Protein AF-A0A3C1WG15-F1 (afdb_monomer)

Secondary structure (DSSP, 8-state):
--SSS---HHHHHHHHHHHHHHHHHHHHH--HHHHHHHHHHHHHHHHH-----SSTTHHHHHHHHHHHHHHHHHHHTT-TTS-HHHHHHHHHHIIIIIHHHHHHHHHHGGGS-TTTS-HHHHHHHHHHHHHHHHHTT-HHHHHHHHHHHHH-SSTTSHHHHEEEE-TTSPEEETTTTT-HHHHHHHHHHHHHHHHHHHHTT---TTHHHHHHHHHHHHHHHHHTT-----PPEE-TT--EE-S---TTTT---TTHHHHHIIIIIIT----HHHHHHHHHHPSP-BTTTT-SSGGGGSS-B-HHHHH---S----PPPP-----PPPP-------S-----EE---TT----EE--GGGTTS-PPP---

Mean predicted aligned error: 8.65 Å

Radius of gyration: 20.68 Å; Cα contacts (8 Å, |Δi|>4): 619; chains: 1; bounding box: 62×52×52 Å

Solvent-accessible surface area (backbone atoms only — not comparable to full-atom values): 20294 Å² total; per-residue (Å²): 59,62,77,95,60,95,74,63,62,67,58,54,43,53,48,29,38,49,22,32,54,25,29,52,50,15,77,74,65,74,42,60,72,33,40,54,52,18,48,50,51,55,47,53,47,40,76,64,70,82,75,83,56,61,46,78,46,25,50,48,52,37,5,39,46,37,23,40,41,28,50,25,48,51,68,43,68,78,43,86,84,58,51,67,71,56,53,51,39,35,45,48,40,44,60,70,53,30,40,57,52,31,52,45,40,74,75,40,42,84,82,46,58,44,51,64,54,57,33,55,49,42,28,23,16,36,29,14,31,36,31,42,11,61,62,59,69,32,64,66,48,28,47,51,31,55,47,31,39,73,71,36,79,32,21,34,9,49,66,44,26,32,56,42,72,43,91,90,59,43,12,42,43,64,38,34,38,73,22,28,61,58,33,52,45,36,51,44,34,48,47,58,40,31,50,56,37,28,76,71,34,37,71,56,55,58,39,83,82,28,41,59,56,21,19,42,36,39,49,33,33,39,37,72,75,41,87,72,90,71,76,68,45,68,38,84,82,65,60,70,27,74,51,68,31,72,50,58,58,55,69,72,70,47,38,29,31,42,53,27,27,48,41,35,37,29,59,68,45,92,48,70,36,29,43,52,47,24,65,68,48,57,76,29,48,42,48,47,73,58,35,93,54,70,77,12,40,66,46,74,39,34,18,48,78,75,32,69,61,74,88,66,68,70,61,75,60,56,75,76,77,70,94,67,82,83,82,81,88,86,87,86,81,92,79,79,100,66,95,61,94,48,71,55,89,54,101,79,78,60,82,51,93,49,80,65,79,87,66,78,80,72,78,80,82,86,79,79,134

Structure (mmCIF, N/CA/C/O backbone):
data_AF-A0A3C1WG15-F1
#
_entry.id   AF-A0A3C1WG15-F1
#
loop_
_atom_site.group_PDB
_atom_site.id
_atom_site.type_symbol
_atom_site.label_atom_id
_atom_site.label_alt_id
_atom_site.label_comp_id
_atom_site.label_asym_id
_atom_site.label_entity_id
_atom_site.label_seq_id
_atom_site.pdbx_PDB_ins_code
_atom_site.Cartn_x
_atom_site.Cartn_y
_atom_site.Cartn_z
_atom_site.occupancy
_atom_site.B_iso_or_equiv
_atom_site.auth_seq_id
_atom_site.auth_comp_id
_atom_site.auth_asym_id
_atom_site.auth_atom_id
_atom_site.pdbx_PDB_model_num
ATOM 1 N N . ARG A 1 1 ? 8.971 9.847 13.549 1.00 71.56 1 ARG A N 1
ATOM 2 C CA . ARG A 1 1 ? 9.739 8.907 12.705 1.00 71.56 1 ARG A CA 1
ATOM 3 C C . ARG A 1 1 ? 10.831 9.718 12.021 1.00 71.56 1 ARG A C 1
ATOM 5 O O . ARG A 1 1 ? 10.490 10.758 11.464 1.00 71.56 1 ARG A O 1
ATOM 12 N N . GLY A 1 2 ? 12.092 9.319 12.133 1.00 74.62 2 GLY A N 1
ATOM 13 C CA . GLY A 1 2 ? 13.256 10.061 11.663 1.00 74.62 2 GLY A CA 1
ATOM 14 C C . GLY A 1 2 ? 14.214 10.493 12.778 1.00 74.62 2 GLY A C 1
ATOM 15 O O . GLY A 1 2 ? 14.045 10.191 13.955 1.00 74.62 2 GLY A O 1
ATOM 16 N N . THR A 1 3 ? 15.249 11.236 12.406 1.00 67.88 3 THR A N 1
ATOM 17 C CA . THR A 1 3 ? 16.308 11.671 13.325 1.00 67.88 3 THR A CA 1
ATOM 18 C C . THR A 1 3 ? 15.918 12.921 14.131 1.00 67.88 3 THR A C 1
ATOM 20 O O . THR A 1 3 ? 15.061 13.706 13.730 1.00 67.88 3 THR A O 1
ATOM 23 N N . GLY A 1 4 ? 16.563 13.127 15.288 1.00 65.25 4 GLY A N 1
ATOM 24 C CA . GLY A 1 4 ? 16.542 14.410 16.010 1.00 65.25 4 GLY A CA 1
ATOM 25 C C . GLY A 1 4 ? 15.482 14.591 17.107 1.00 65.25 4 GLY A C 1
ATOM 26 O O . GLY A 1 4 ? 15.472 15.639 17.746 1.00 65.25 4 GLY A O 1
ATOM 27 N N . THR A 1 5 ? 14.626 13.599 17.382 1.00 66.56 5 THR A N 1
ATOM 28 C CA . THR A 1 5 ? 13.684 13.611 18.525 1.00 66.56 5 THR A CA 1
ATOM 29 C C . THR A 1 5 ? 13.484 12.199 19.092 1.00 66.56 5 THR A C 1
ATOM 31 O O . THR A 1 5 ? 13.719 11.233 18.367 1.00 66.56 5 THR A O 1
ATOM 34 N N . PRO A 1 6 ? 13.061 12.035 20.364 1.00 80.00 6 PRO A N 1
ATOM 35 C CA . PRO A 1 6 ? 12.653 10.732 20.879 1.00 80.00 6 PRO A CA 1
ATOM 36 C C . PRO A 1 6 ? 11.527 10.137 20.034 1.00 80.00 6 PRO A C 1
ATOM 38 O O . PRO A 1 6 ? 10.513 10.787 19.776 1.00 80.00 6 PRO A O 1
ATOM 41 N N . GLU A 1 7 ? 11.697 8.886 19.627 1.00 85.56 7 GLU A N 1
ATOM 42 C CA . GLU A 1 7 ? 10.769 8.212 18.731 1.00 85.56 7 GLU A CA 1
ATOM 43 C C . GLU A 1 7 ? 9.922 7.172 19.465 1.00 85.56 7 GLU A C 1
ATOM 45 O O . GLU A 1 7 ? 10.418 6.415 20.296 1.00 85.56 7 GLU A O 1
ATOM 50 N N . ASN A 1 8 ? 8.633 7.100 19.133 1.00 90.44 8 ASN A N 1
ATOM 51 C CA . ASN A 1 8 ? 7.700 6.122 19.701 1.00 90.44 8 ASN A CA 1
ATOM 52 C C . ASN A 1 8 ? 6.798 5.460 18.644 1.00 90.44 8 ASN A C 1
ATOM 54 O O . ASN A 1 8 ? 5.806 4.824 19.002 1.00 90.44 8 ASN A O 1
ATOM 58 N N . TYR A 1 9 ? 7.133 5.589 17.354 1.00 92.25 9 TYR A N 1
ATOM 59 C CA . TYR A 1 9 ? 6.321 5.059 16.248 1.00 92.25 9 TYR A CA 1
ATOM 60 C C . TYR A 1 9 ? 6.181 3.531 16.283 1.00 92.25 9 TYR A C 1
ATOM 62 O O . TYR A 1 9 ? 5.232 3.003 15.713 1.00 92.25 9 TYR A O 1
ATOM 70 N N . SER A 1 10 ? 7.072 2.829 16.993 1.00 94.06 10 SER A N 1
ATOM 71 C CA . SER A 1 10 ? 6.954 1.388 17.220 1.00 94.06 10 SER A CA 1
ATOM 72 C C . SER A 1 10 ? 5.723 0.972 17.992 1.00 94.06 10 SER A C 1
ATOM 74 O O . SER A 1 10 ? 5.175 -0.095 17.745 1.00 94.06 10 SER A O 1
ATOM 76 N N . ARG A 1 11 ? 5.226 1.836 18.877 1.00 95.75 11 ARG A N 1
ATOM 77 C CA . ARG A 1 11 ? 3.956 1.588 19.560 1.00 95.75 11 ARG A CA 1
ATOM 78 C C . ARG A 1 11 ? 2.812 1.529 18.555 1.00 95.75 11 ARG A C 1
ATOM 80 O O . ARG A 1 11 ? 1.989 0.633 18.633 1.00 95.75 11 ARG A O 1
ATOM 87 N N . LEU A 1 12 ? 2.806 2.445 17.585 1.00 95.62 12 LEU A N 1
ATOM 88 C CA . LEU A 1 12 ? 1.731 2.544 16.606 1.00 95.62 12 LEU A CA 1
ATOM 89 C C . LEU A 1 12 ? 1.705 1.350 15.647 1.00 95.62 12 LEU A C 1
ATOM 91 O O . LEU A 1 12 ? 0.635 0.788 15.448 1.00 95.62 12 LEU A O 1
ATOM 95 N N . TYR A 1 13 ? 2.846 0.926 15.088 1.00 94.75 13 TYR A N 1
ATOM 96 C CA . TYR A 1 13 ? 2.831 -0.222 14.169 1.00 94.75 13 TYR A CA 1
ATOM 97 C C . TYR A 1 13 ? 2.508 -1.544 14.876 1.00 94.75 13 TYR A C 1
ATOM 99 O O . TYR A 1 13 ? 1.787 -2.369 14.321 1.00 94.75 13 TYR A O 1
ATOM 107 N N . ASN A 1 14 ? 2.967 -1.725 16.121 1.00 97.19 14 ASN A N 1
ATOM 108 C CA . ASN A 1 14 ? 2.648 -2.919 16.906 1.00 97.19 14 ASN A CA 1
ATOM 109 C C . ASN A 1 14 ? 1.152 -2.968 17.236 1.00 97.19 14 ASN A C 1
ATOM 111 O O . ASN A 1 14 ? 0.507 -4.001 17.062 1.00 97.19 14 ASN A O 1
ATOM 115 N N . ASP A 1 15 ? 0.589 -1.838 17.669 1.00 98.00 15 ASP A N 1
ATOM 116 C CA . ASP A 1 15 ? -0.824 -1.736 18.019 1.00 98.00 15 ASP A CA 1
ATOM 117 C C . ASP A 1 15 ? -1.739 -1.853 16.793 1.00 98.00 15 ASP A C 1
ATOM 119 O O . ASP A 1 15 ? -2.786 -2.492 16.882 1.00 98.00 15 ASP A O 1
ATOM 123 N N . ALA A 1 16 ? -1.356 -1.291 15.642 1.00 97.81 16 ALA A N 1
ATOM 124 C CA . ALA A 1 16 ? -2.116 -1.428 14.400 1.00 97.81 16 ALA A CA 1
ATOM 125 C C . ALA A 1 16 ? -2.186 -2.895 13.944 1.00 97.81 16 ALA A C 1
ATOM 127 O O . ALA A 1 16 ? -3.277 -3.406 13.668 1.00 97.81 16 ALA A O 1
ATOM 128 N N . ALA A 1 17 ? -1.048 -3.598 13.947 1.00 97.19 17 ALA A N 1
ATOM 129 C CA . ALA A 1 17 ? -0.993 -5.021 13.624 1.00 97.19 17 ALA A CA 1
ATOM 130 C C . ALA A 1 17 ? -1.793 -5.872 14.625 1.00 97.19 17 ALA A C 1
ATOM 132 O O . ALA A 1 17 ? -2.549 -6.759 14.221 1.00 97.19 17 ALA A O 1
ATOM 133 N N . ALA A 1 18 ? -1.692 -5.572 15.925 1.00 98.25 18 ALA A N 1
ATOM 134 C CA . ALA A 1 18 ? -2.466 -6.252 16.960 1.00 98.25 18 ALA A CA 1
ATOM 135 C C . ALA A 1 18 ? -3.976 -6.019 16.794 1.00 98.25 18 ALA A C 1
ATOM 137 O O . ALA A 1 18 ? -4.749 -6.976 16.844 1.00 98.25 18 ALA A O 1
ATOM 138 N N . ALA A 1 19 ? -4.408 -4.777 16.552 1.00 98.69 19 ALA A N 1
ATOM 139 C CA . ALA A 1 19 ? -5.812 -4.446 16.323 1.00 98.69 19 ALA A CA 1
ATOM 140 C C . ALA A 1 19 ? -6.373 -5.182 15.100 1.00 98.69 19 ALA A C 1
ATOM 142 O O . ALA A 1 19 ? -7.467 -5.740 15.180 1.00 98.69 19 ALA A O 1
ATOM 143 N N . TYR A 1 20 ? -5.616 -5.247 14.000 1.00 98.38 20 TYR A N 1
ATOM 144 C CA . TYR A 1 20 ? -6.015 -5.994 12.808 1.00 98.38 20 TYR A CA 1
ATOM 145 C C . TYR A 1 20 ? -6.128 -7.500 13.079 1.00 98.38 20 TYR A C 1
ATOM 147 O O . TYR A 1 20 ? -7.159 -8.104 12.786 1.00 98.38 20 TYR A O 1
ATOM 155 N N . ALA A 1 21 ? -5.119 -8.110 13.709 1.00 97.25 21 ALA A N 1
ATOM 156 C CA . ALA A 1 21 ? -5.135 -9.535 14.039 1.00 97.25 21 ALA A CA 1
ATOM 157 C C . ALA A 1 21 ? -6.291 -9.906 14.988 1.00 97.25 21 ALA A C 1
ATOM 159 O O . ALA A 1 21 ? -6.958 -10.926 14.800 1.00 97.25 21 ALA A O 1
ATOM 160 N N . LEU A 1 22 ? -6.567 -9.062 15.988 1.00 98.44 22 LEU A N 1
ATOM 161 C CA . LEU A 1 22 ? -7.699 -9.216 16.904 1.00 98.44 22 LEU A CA 1
ATOM 162 C C . LEU A 1 22 ? -9.039 -9.073 16.175 1.00 98.44 22 LEU A C 1
ATOM 164 O O . LEU A 1 22 ? -9.939 -9.883 16.398 1.00 98.44 22 LEU A O 1
ATOM 168 N N . ALA A 1 23 ? -9.159 -8.101 15.268 1.00 96.81 23 ALA A N 1
ATOM 169 C CA . ALA A 1 23 ? -10.346 -7.938 14.440 1.00 96.81 23 ALA A CA 1
ATOM 170 C C . ALA A 1 23 ? -10.595 -9.188 13.583 1.00 96.81 23 ALA A C 1
ATOM 172 O O . ALA A 1 23 ? -11.700 -9.726 13.598 1.00 96.81 23 ALA A O 1
ATOM 173 N N . LEU A 1 24 ? -9.568 -9.726 12.915 1.00 94.19 24 LEU A N 1
ATOM 174 C CA . LEU A 1 24 ? -9.677 -10.979 12.160 1.00 94.19 24 LEU A CA 1
ATOM 175 C C . LEU A 1 24 ? -10.090 -12.156 13.049 1.00 94.19 24 LEU A C 1
ATOM 177 O O . LEU A 1 24 ? -11.007 -12.904 12.706 1.00 94.19 24 LEU A O 1
ATOM 181 N N . ARG A 1 25 ? -9.464 -12.303 14.223 1.00 94.31 25 ARG A N 1
ATOM 182 C CA . ARG A 1 25 ? -9.824 -13.354 15.184 1.00 94.31 25 ARG A CA 1
ATOM 183 C C . ARG A 1 25 ? -11.271 -13.253 15.636 1.00 94.31 25 ARG A C 1
ATOM 185 O O . ARG A 1 25 ? -11.929 -14.289 15.736 1.00 94.31 25 ARG A O 1
ATOM 192 N N . TRP A 1 26 ? -11.783 -12.047 15.857 1.00 93.81 26 TRP A N 1
ATOM 193 C CA . TRP A 1 26 ? -13.202 -11.847 16.123 1.00 93.81 26 TRP A CA 1
ATOM 194 C C . TRP A 1 26 ? -14.066 -12.294 14.939 1.00 93.81 26 TRP A C 1
ATOM 196 O O . TRP A 1 26 ? -14.947 -13.121 15.140 1.00 93.81 26 TRP A O 1
ATOM 206 N N . ARG A 1 27 ? -13.776 -11.845 13.709 1.00 87.44 27 ARG A N 1
ATOM 207 C CA . ARG A 1 27 ? -14.565 -12.210 12.512 1.00 87.44 27 ARG A CA 1
ATOM 208 C C . ARG A 1 27 ? -14.616 -13.716 12.236 1.00 87.44 27 ARG A C 1
ATOM 210 O O . ARG A 1 27 ? -15.544 -14.162 11.572 1.00 87.44 27 ARG A O 1
ATOM 217 N N . ILE A 1 28 ? -13.625 -14.476 12.704 1.00 89.38 28 ILE A N 1
ATOM 218 C CA . ILE A 1 28 ? -13.561 -15.937 12.545 1.00 89.38 28 ILE A CA 1
ATOM 219 C C . ILE A 1 28 ? -14.269 -16.678 13.683 1.00 89.38 28 ILE A C 1
ATOM 221 O O . ILE A 1 28 ? -14.853 -17.732 13.454 1.00 89.38 28 ILE A O 1
ATOM 225 N N . SER A 1 29 ? -14.141 -16.189 14.917 1.00 88.31 29 SER A N 1
ATOM 226 C CA . SER A 1 29 ? -14.551 -16.935 16.117 1.00 88.31 29 SER A CA 1
ATOM 227 C C . SER A 1 29 ? -15.835 -16.436 16.771 1.00 88.31 29 SER A C 1
ATOM 229 O O . SER A 1 29 ? -16.316 -17.082 17.697 1.00 88.31 29 SER A O 1
ATOM 231 N N . ASP A 1 30 ? -16.329 -15.263 16.370 1.00 85.56 30 ASP A N 1
ATOM 232 C CA . ASP A 1 30 ? -17.407 -14.510 17.023 1.00 85.56 30 ASP A CA 1
ATOM 233 C C . ASP A 1 30 ? -17.155 -14.188 18.513 1.00 85.56 30 ASP A C 1
ATOM 235 O O . ASP A 1 30 ? -18.047 -13.733 19.231 1.00 85.56 30 ASP A O 1
ATOM 239 N N . SER A 1 31 ? -15.921 -14.354 19.002 1.00 93.69 31 SER A N 1
ATOM 240 C CA . SER A 1 31 ? -15.569 -14.051 20.390 1.00 93.69 31 SER A CA 1
ATOM 241 C C . SER A 1 31 ? -15.468 -12.544 20.624 1.00 93.69 31 SER A C 1
ATOM 243 O O . SER A 1 31 ? -14.542 -11.879 20.147 1.00 93.69 31 SER A O 1
ATOM 245 N N . ALA A 1 32 ? -16.398 -12.015 21.425 1.00 95.19 32 ALA A N 1
ATOM 246 C CA . ALA A 1 32 ? -16.428 -10.610 21.829 1.00 95.19 32 ALA A CA 1
ATOM 247 C C . ALA A 1 32 ? -15.130 -10.159 22.522 1.00 95.19 32 ALA A C 1
ATOM 249 O O . ALA A 1 32 ? -14.718 -9.020 22.353 1.00 95.19 32 ALA A O 1
ATOM 250 N N . ALA A 1 33 ? -14.412 -11.060 23.206 1.00 97.88 33 ALA A N 1
ATOM 251 C CA . ALA A 1 33 ? -13.153 -10.718 23.869 1.00 97.88 33 ALA A CA 1
ATOM 252 C C . ALA A 1 33 ? -12.082 -10.191 22.892 1.00 97.88 33 ALA A C 1
ATOM 254 O O . ALA A 1 33 ? -11.328 -9.277 23.236 1.00 97.88 33 ALA A O 1
ATOM 255 N N . TYR A 1 34 ? -12.021 -10.733 21.668 1.00 97.75 34 TYR A N 1
ATOM 256 C CA . TYR A 1 34 ? -11.104 -10.235 20.637 1.00 97.75 34 TYR A CA 1
ATOM 257 C C . TYR A 1 34 ? -11.574 -8.895 20.062 1.00 97.75 34 TYR A C 1
ATOM 259 O O . TYR A 1 34 ? -10.758 -7.991 19.885 1.00 97.75 34 TYR A O 1
ATOM 267 N N . ALA A 1 35 ? -12.881 -8.738 19.842 1.00 97.50 35 ALA A N 1
ATOM 268 C CA . ALA A 1 35 ? -13.469 -7.482 19.389 1.00 97.50 35 ALA A CA 1
ATOM 269 C C . ALA A 1 35 ? -13.244 -6.339 20.391 1.00 97.50 35 ALA A C 1
ATOM 271 O O . ALA A 1 35 ? -12.781 -5.263 20.015 1.00 97.50 35 ALA A O 1
ATOM 272 N N . ASP A 1 36 ? -13.499 -6.593 21.675 1.00 98.62 36 ASP A N 1
ATOM 273 C CA . ASP A 1 36 ? -13.288 -5.641 22.766 1.00 98.62 36 ASP A CA 1
ATOM 274 C C . ASP A 1 36 ? -11.817 -5.234 22.875 1.00 98.62 36 ASP A C 1
ATOM 276 O O . ASP A 1 36 ? -11.493 -4.065 23.097 1.00 98.62 36 ASP A O 1
ATOM 280 N N . ALA A 1 37 ? -10.897 -6.186 22.689 1.00 98.75 37 ALA A N 1
ATOM 281 C CA . ALA A 1 37 ? -9.471 -5.897 22.673 1.00 98.75 37 ALA A CA 1
ATOM 282 C C . ALA A 1 37 ? -9.068 -5.022 21.473 1.00 98.75 37 ALA A C 1
ATOM 284 O O . ALA A 1 37 ? -8.344 -4.046 21.677 1.00 98.75 37 ALA A O 1
ATOM 285 N N . ALA A 1 38 ? -9.572 -5.311 20.268 1.00 98.69 38 ALA A N 1
ATOM 286 C CA . ALA A 1 38 ? -9.326 -4.490 19.082 1.00 98.69 38 ALA A CA 1
ATOM 287 C C . ALA A 1 38 ? -9.857 -3.058 19.270 1.00 98.69 38 ALA A C 1
ATOM 289 O O . ALA A 1 38 ? -9.112 -2.091 19.111 1.00 98.69 38 ALA A O 1
ATOM 290 N N . VAL A 1 39 ? -11.117 -2.908 19.698 1.00 98.75 39 VAL A N 1
ATOM 291 C CA . VAL A 1 39 ? -11.744 -1.597 19.949 1.00 98.75 39 VAL A CA 1
ATOM 292 C C . VAL A 1 39 ? -11.001 -0.813 21.022 1.00 98.75 39 VAL A C 1
ATOM 294 O O . VAL A 1 39 ? -10.812 0.390 20.871 1.00 98.75 39 VAL A O 1
ATOM 297 N N . ARG A 1 40 ? -10.524 -1.465 22.086 1.00 98.81 40 ARG A N 1
ATOM 298 C CA . ARG A 1 40 ? -9.729 -0.801 23.127 1.00 98.81 40 ARG A CA 1
ATOM 299 C C . ARG A 1 40 ? -8.446 -0.184 22.567 1.00 98.81 40 ARG A C 1
ATOM 301 O O . ARG A 1 40 ? -8.129 0.942 22.943 1.00 98.81 40 ARG A O 1
ATOM 308 N N . ILE A 1 41 ? -7.747 -0.870 21.660 1.00 98.88 41 ILE A N 1
ATOM 309 C CA . ILE A 1 41 ? -6.555 -0.325 20.989 1.00 98.88 41 ILE A CA 1
ATOM 310 C C . ILE A 1 41 ? -6.939 0.877 20.114 1.00 98.88 41 ILE A C 1
ATOM 312 O O . ILE A 1 41 ? -6.376 1.963 20.264 1.00 98.88 41 ILE A O 1
ATOM 316 N N . LEU A 1 42 ? -7.946 0.720 19.249 1.00 98.88 42 LEU A N 1
ATOM 317 C CA . LEU A 1 42 ? -8.415 1.784 18.351 1.00 98.88 42 LEU A CA 1
ATOM 318 C C . LEU A 1 42 ? -8.876 3.029 19.142 1.00 98.88 42 LEU A C 1
ATOM 320 O O . LEU A 1 42 ? -8.529 4.170 18.818 1.00 98.88 42 LEU A O 1
ATOM 324 N N . ASN A 1 43 ? -9.593 2.823 20.247 1.00 98.81 43 ASN A N 1
ATOM 325 C CA . ASN A 1 43 ? -10.058 3.886 21.135 1.00 98.81 43 ASN A CA 1
ATOM 326 C C . ASN A 1 43 ? -8.917 4.573 21.897 1.00 98.81 43 ASN A C 1
ATOM 328 O O . ASN A 1 43 ? -8.953 5.797 22.067 1.00 98.81 43 ASN A O 1
ATOM 332 N N . ALA A 1 44 ? -7.893 3.827 22.320 1.00 98.75 44 ALA A N 1
ATOM 333 C CA . ALA A 1 44 ? -6.716 4.399 22.968 1.00 98.75 44 ALA A CA 1
ATOM 334 C C . ALA A 1 44 ? -5.992 5.385 22.037 1.00 98.75 44 ALA A C 1
ATOM 336 O O . ALA A 1 44 ? -5.688 6.506 22.449 1.00 98.75 44 ALA A O 1
ATOM 337 N N . TRP A 1 45 ? -5.809 5.034 20.760 1.00 98.56 45 TRP A N 1
ATOM 338 C CA . TRP A 1 45 ? -5.205 5.941 19.780 1.00 98.56 45 TRP A CA 1
ATOM 339 C C . TRP A 1 45 ? -6.098 7.144 19.471 1.00 98.56 45 TRP A C 1
ATOM 341 O O . TRP A 1 45 ? -5.641 8.280 19.591 1.00 98.56 45 TRP A O 1
ATOM 351 N N . SER A 1 46 ? -7.386 6.929 19.180 1.00 98.56 46 SER A N 1
ATOM 352 C CA . SER A 1 46 ? -8.314 8.032 18.855 1.00 98.56 46 SER A CA 1
ATOM 353 C C . SER A 1 46 ? -8.512 9.055 19.973 1.00 98.56 46 SER A C 1
ATOM 355 O O . SER A 1 46 ? -8.873 10.198 19.700 1.00 98.56 46 SER A O 1
ATOM 357 N N . SER A 1 47 ? -8.291 8.678 21.234 1.00 98.06 47 SER A N 1
ATOM 358 C CA . SER A 1 47 ? -8.404 9.598 22.371 1.00 98.06 47 SER A CA 1
ATOM 359 C C . SER A 1 47 ? -7.112 10.374 22.657 1.00 98.06 47 SER A C 1
ATOM 361 O O . SER A 1 47 ? -7.169 11.477 23.213 1.00 98.06 47 SER A O 1
ATOM 363 N N . THR A 1 48 ? -5.950 9.850 22.253 1.00 97.56 48 THR A N 1
ATOM 364 C CA . THR A 1 48 ? -4.643 10.371 22.684 1.00 97.56 48 THR A CA 1
ATOM 365 C C . THR A 1 48 ? -3.781 10.939 21.562 1.00 97.56 48 THR A C 1
ATOM 367 O O . THR A 1 48 ? -3.061 11.905 21.817 1.00 97.56 48 THR A O 1
ATOM 370 N N . LEU A 1 49 ? -3.856 10.415 20.334 1.00 97.62 49 LEU A N 1
ATOM 371 C CA . LEU A 1 49 ? -3.026 10.878 19.222 1.00 97.62 49 LEU A CA 1
ATOM 372 C C . LEU A 1 49 ? -3.349 12.338 18.885 1.00 97.62 49 LEU A C 1
ATOM 374 O O . LEU A 1 49 ? -4.505 12.693 18.659 1.00 97.62 49 LEU A O 1
ATOM 378 N N . LYS A 1 50 ? -2.320 13.192 18.861 1.00 95.94 50 LYS A N 1
ATOM 379 C CA . LYS A 1 50 ? -2.455 14.627 18.544 1.00 95.94 50 LYS A CA 1
ATOM 380 C C . LYS A 1 50 ? -1.784 15.024 17.237 1.00 95.94 50 LYS A C 1
ATOM 382 O O . LYS A 1 50 ? -2.281 15.910 16.556 1.00 95.94 50 LYS A O 1
ATOM 387 N N . ALA A 1 51 ? -0.665 14.389 16.904 1.00 95.38 51 ALA A N 1
ATOM 388 C CA . ALA A 1 51 ? 0.090 14.660 15.690 1.00 95.38 51 ALA A CA 1
ATOM 389 C C . ALA A 1 51 ? 1.026 13.490 15.367 1.00 95.38 51 ALA A C 1
ATOM 391 O O . ALA A 1 51 ? 1.433 12.742 16.258 1.00 95.38 51 ALA A O 1
ATOM 392 N N . ILE A 1 52 ? 1.415 13.394 14.097 1.00 95.25 52 ILE A N 1
ATOM 393 C CA . ILE A 1 52 ? 2.541 12.586 13.622 1.00 95.25 52 ILE A CA 1
ATOM 394 C C . ILE A 1 52 ? 3.647 13.570 13.236 1.00 95.25 52 ILE A C 1
ATOM 396 O O . ILE A 1 52 ? 3.383 14.555 12.551 1.00 95.25 52 ILE A O 1
ATOM 400 N N . ASN A 1 53 ? 4.876 13.355 13.708 1.00 92.44 53 ASN A N 1
ATOM 401 C CA . ASN A 1 53 ? 5.981 14.290 13.482 1.00 92.44 53 ASN A CA 1
ATOM 402 C C . ASN A 1 53 ? 7.324 13.563 13.272 1.00 92.44 53 ASN A C 1
ATOM 404 O O . ASN A 1 53 ? 7.444 12.353 13.511 1.00 92.44 53 ASN A O 1
ATOM 408 N N . GLY A 1 54 ? 8.326 14.307 12.806 1.00 90.62 54 GLY A N 1
ATOM 409 C CA . GLY A 1 54 ? 9.669 13.830 12.493 1.00 90.62 54 GLY A CA 1
ATOM 410 C C . GLY A 1 54 ? 10.221 14.450 11.209 1.00 90.62 54 GLY A C 1
ATOM 411 O O . GLY A 1 54 ? 9.776 15.521 10.788 1.00 90.62 54 GLY A O 1
ATOM 412 N N . THR A 1 55 ? 11.181 13.764 10.588 1.00 92.62 55 THR A N 1
ATOM 413 C CA . THR A 1 55 ? 11.729 14.121 9.268 1.00 92.62 55 THR A CA 1
ATOM 414 C C . THR A 1 55 ? 10.692 13.834 8.170 1.00 92.62 55 THR A C 1
ATOM 416 O O . THR A 1 55 ? 9.495 13.706 8.447 1.00 92.62 55 THR A O 1
ATOM 419 N N . SER A 1 56 ? 11.116 13.704 6.911 1.00 94.94 56 SER A N 1
ATOM 420 C CA . SER A 1 56 ? 10.253 13.206 5.835 1.00 94.94 56 SER A CA 1
ATOM 421 C C . SER A 1 56 ? 9.590 11.867 6.195 1.00 94.94 56 SER A C 1
ATOM 423 O O . SER A 1 56 ? 8.430 11.664 5.851 1.00 94.94 56 SER A O 1
ATOM 425 N N . ASP A 1 57 ? 10.225 11.007 7.000 1.00 94.56 57 ASP A N 1
ATOM 426 C CA . ASP A 1 57 ? 9.687 9.691 7.387 1.00 94.56 57 ASP A CA 1
ATOM 427 C C . ASP A 1 57 ? 8.327 9.744 8.111 1.00 94.56 57 ASP A C 1
ATOM 429 O O . ASP A 1 57 ? 7.649 8.721 8.255 1.00 94.56 57 ASP A O 1
ATOM 433 N N . LYS A 1 58 ? 7.883 10.922 8.568 1.00 95.38 58 LYS A N 1
ATOM 434 C CA . LYS A 1 58 ? 6.513 11.125 9.063 1.00 95.38 58 LYS A CA 1
ATOM 435 C C . LYS A 1 58 ? 5.447 10.776 8.013 1.00 95.38 58 LYS A C 1
ATOM 437 O O . LYS A 1 58 ? 4.382 10.302 8.398 1.00 95.38 58 LYS A O 1
ATOM 442 N N . TYR A 1 59 ? 5.738 10.945 6.720 1.00 97.81 59 TYR A N 1
ATOM 443 C CA . TYR A 1 59 ? 4.830 10.588 5.624 1.00 97.81 59 TYR A CA 1
ATOM 444 C C . TYR A 1 59 ? 4.734 9.075 5.419 1.00 97.81 59 TYR A C 1
ATOM 446 O O . TYR A 1 59 ? 3.648 8.561 5.177 1.00 97.81 59 TYR A O 1
ATOM 454 N N . LEU A 1 60 ? 5.832 8.335 5.614 1.00 97.19 60 LEU A N 1
ATOM 455 C CA . LEU A 1 60 ? 5.775 6.871 5.673 1.00 97.19 60 LEU A CA 1
ATOM 456 C C . LEU A 1 60 ? 4.994 6.399 6.900 1.00 97.19 60 LEU A C 1
ATOM 458 O O . LEU A 1 60 ? 4.187 5.483 6.810 1.00 97.19 60 LEU A O 1
ATOM 462 N N . ALA A 1 61 ? 5.219 7.024 8.061 1.00 96.62 61 ALA A N 1
ATOM 463 C CA . ALA A 1 61 ? 4.487 6.679 9.277 1.00 96.62 61 ALA A CA 1
ATOM 464 C C . ALA A 1 61 ? 2.975 6.930 9.140 1.00 96.62 61 ALA A C 1
ATOM 466 O O . ALA A 1 61 ? 2.178 6.086 9.538 1.00 96.62 61 ALA A O 1
ATOM 467 N N . SER A 1 62 ? 2.566 8.070 8.580 1.00 97.81 62 SER A N 1
ATOM 468 C CA . SER A 1 62 ? 1.146 8.362 8.365 1.00 97.81 62 SER A CA 1
ATOM 469 C C . SER A 1 62 ? 0.535 7.482 7.279 1.00 97.81 62 SE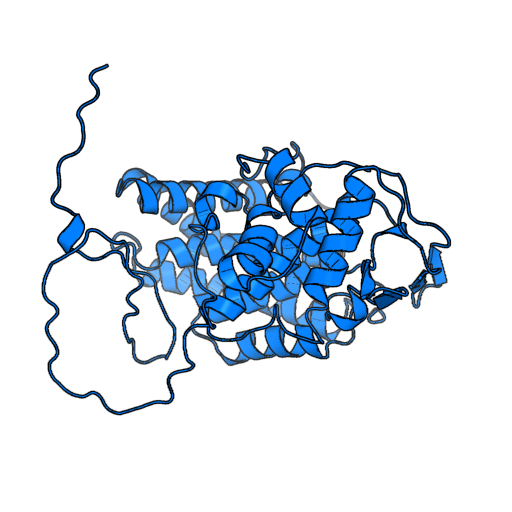R A C 1
ATOM 471 O O . SER A 1 62 ? -0.559 6.970 7.485 1.00 97.81 62 SER A O 1
ATOM 473 N N . GLY A 1 63 ? 1.222 7.260 6.156 1.00 98.38 63 GLY A N 1
ATOM 474 C CA . GLY A 1 63 ? 0.743 6.392 5.082 1.00 98.38 63 GLY A CA 1
ATOM 475 C C . GLY A 1 63 ? 0.547 4.948 5.545 1.00 98.38 63 GLY A C 1
ATOM 476 O O . GLY A 1 63 ? -0.564 4.424 5.550 1.00 98.38 63 GLY A O 1
ATOM 477 N N . ILE A 1 64 ? 1.623 4.311 6.006 1.00 97.75 64 ILE A N 1
ATOM 478 C CA . ILE A 1 64 ? 1.618 2.884 6.344 1.00 97.75 64 ILE A CA 1
ATOM 479 C C . ILE A 1 64 ? 0.681 2.611 7.520 1.00 97.75 64 ILE A C 1
ATOM 481 O O . ILE A 1 64 ? -0.203 1.761 7.430 1.00 97.75 64 ILE A O 1
ATOM 485 N N . TYR A 1 65 ? 0.827 3.347 8.623 1.00 97.62 65 TYR A N 1
ATOM 486 C CA . TYR A 1 65 ? 0.056 3.045 9.827 1.00 97.62 65 TYR A CA 1
ATOM 487 C C . TYR A 1 65 ? -1.382 3.570 9.737 1.00 97.62 65 TYR A C 1
ATOM 489 O O . TYR A 1 65 ? -2.280 2.974 10.328 1.00 97.62 65 TYR A O 1
ATOM 497 N N . GLY A 1 66 ? -1.629 4.634 8.963 1.00 98.38 66 GLY A N 1
ATOM 498 C CA . GLY A 1 66 ? -2.978 5.131 8.685 1.00 98.38 66 GLY A CA 1
ATOM 499 C C . GLY A 1 66 ? -3.811 4.127 7.892 1.00 98.38 66 GLY A C 1
ATOM 500 O O . GLY A 1 66 ? -4.932 3.809 8.291 1.00 98.38 66 GLY A O 1
ATOM 501 N N . TYR A 1 67 ? -3.225 3.549 6.839 1.00 98.06 67 TYR A N 1
ATOM 502 C CA . TYR A 1 67 ? -3.799 2.429 6.087 1.00 98.06 67 TYR A CA 1
ATOM 503 C C . TYR A 1 67 ? -4.201 1.268 7.008 1.00 98.06 67 TYR A C 1
ATOM 505 O O . TYR A 1 67 ? -5.345 0.804 6.972 1.00 98.06 67 TYR A O 1
ATOM 513 N N . GLN A 1 68 ? -3.287 0.822 7.869 1.00 98.19 68 GLN A N 1
ATOM 514 C CA . GLN A 1 68 ? -3.524 -0.339 8.726 1.00 98.19 68 GLN A CA 1
ATOM 515 C C . GLN A 1 68 ? -4.596 -0.079 9.787 1.00 98.19 68 GLN A C 1
ATOM 517 O O . GLN A 1 68 ? -5.515 -0.883 9.955 1.00 98.19 68 GLN A O 1
ATOM 522 N N . MET A 1 69 ? -4.522 1.072 10.459 1.00 98.69 69 MET A N 1
ATOM 523 C CA . MET A 1 69 ? -5.504 1.487 11.462 1.00 98.69 69 MET A CA 1
ATOM 524 C C . MET A 1 69 ? -6.904 1.627 10.858 1.00 98.69 69 MET A C 1
ATOM 526 O O . MET A 1 69 ? -7.881 1.197 11.472 1.00 98.69 69 MET A O 1
ATOM 530 N N . ALA A 1 70 ? -7.012 2.178 9.644 1.00 98.81 70 ALA A N 1
ATOM 531 C CA . ALA A 1 70 ? -8.289 2.304 8.952 1.00 98.81 70 ALA A CA 1
ATOM 532 C C . ALA A 1 70 ? -8.903 0.943 8.595 1.00 98.81 70 ALA A C 1
ATOM 534 O O . ALA A 1 70 ? -10.097 0.747 8.804 1.00 98.81 70 ALA A O 1
ATOM 535 N N . ASN A 1 71 ? -8.102 -0.012 8.115 1.00 98.44 71 ASN A N 1
ATOM 536 C CA . ASN A 1 71 ? -8.591 -1.354 7.784 1.00 98.44 71 ASN A CA 1
ATOM 537 C C . ASN A 1 71 ? -8.979 -2.160 9.033 1.00 98.44 71 ASN A C 1
ATOM 539 O O . ASN A 1 71 ? -10.014 -2.827 9.035 1.00 98.44 71 ASN A O 1
ATOM 543 N N . ALA A 1 72 ? -8.204 -2.058 10.119 1.00 98.44 72 ALA A N 1
ATOM 544 C CA . ALA A 1 72 ? -8.576 -2.649 11.403 1.00 98.44 72 ALA A CA 1
ATOM 545 C C . ALA A 1 72 ? -9.913 -2.082 11.914 1.00 98.44 72 ALA A C 1
ATOM 547 O O . ALA A 1 72 ? -10.792 -2.838 12.325 1.00 98.44 72 ALA A O 1
ATOM 548 N N . ALA A 1 73 ? -10.104 -0.763 11.827 1.00 98.62 73 ALA A N 1
ATOM 549 C CA . ALA A 1 73 ? -11.362 -0.113 12.178 1.00 98.62 73 ALA A CA 1
ATOM 550 C C . ALA A 1 73 ? -12.526 -0.526 11.263 1.00 98.62 73 ALA A C 1
ATOM 552 O O . ALA A 1 73 ? -13.621 -0.793 11.753 1.00 98.62 73 ALA A O 1
ATOM 553 N N . GLU A 1 74 ? -12.307 -0.639 9.953 1.00 97.94 74 GLU A N 1
ATOM 554 C CA . GLU A 1 74 ? -13.355 -1.047 9.012 1.00 97.94 74 GLU A CA 1
ATOM 555 C C . GLU A 1 74 ? -13.858 -2.467 9.310 1.00 97.94 74 GLU A C 1
ATOM 557 O O . GLU A 1 74 ? -15.067 -2.708 9.328 1.00 97.94 74 GLU A O 1
ATOM 562 N N . LEU A 1 75 ? -12.961 -3.398 9.659 1.00 95.94 75 LEU A N 1
ATOM 563 C CA . LEU A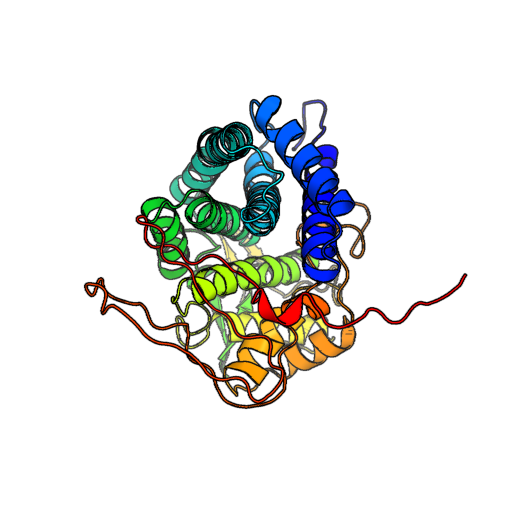 1 75 ? -13.357 -4.738 10.105 1.00 95.94 75 LEU A CA 1
ATOM 564 C C . LEU A 1 75 ? -14.255 -4.697 11.344 1.00 95.94 75 LEU A C 1
ATOM 566 O O . LEU A 1 75 ? -15.176 -5.513 11.439 1.00 95.94 75 LEU A O 1
ATOM 570 N N . MET A 1 76 ? -14.000 -3.750 12.253 1.00 97.81 76 MET A N 1
ATOM 571 C CA . MET A 1 76 ? -14.725 -3.552 13.509 1.00 97.81 76 MET A CA 1
ATOM 572 C C . MET A 1 76 ? -16.003 -2.716 13.376 1.00 97.81 76 MET A C 1
ATOM 574 O O . MET A 1 76 ? -16.789 -2.698 14.320 1.00 97.81 76 MET A O 1
ATOM 578 N N . ARG A 1 77 ? -16.269 -2.067 12.232 1.00 94.50 77 ARG A N 1
ATOM 579 C CA . ARG A 1 77 ? -17.428 -1.168 12.032 1.00 94.50 77 ARG A CA 1
ATOM 580 C C . ARG A 1 77 ? -18.764 -1.786 12.460 1.00 94.50 77 ARG A C 1
ATOM 582 O O . ARG A 1 77 ? -19.623 -1.098 13.000 1.00 94.50 77 ARG A O 1
ATOM 589 N N . ALA A 1 78 ? -18.953 -3.080 12.197 1.00 85.75 78 ALA A N 1
ATOM 590 C CA . ALA A 1 78 ? -20.193 -3.798 12.494 1.00 85.75 78 ALA A CA 1
ATOM 591 C C . ALA A 1 78 ? -20.269 -4.356 13.930 1.00 85.75 78 ALA A C 1
ATOM 593 O O . ALA A 1 78 ? -21.259 -5.004 14.273 1.00 85.75 78 ALA A O 1
ATOM 594 N N . TYR A 1 79 ? -19.236 -4.164 14.755 1.00 95.38 79 TYR A N 1
ATOM 595 C CA . TYR A 1 79 ? -19.206 -4.693 16.113 1.00 95.38 79 TYR A CA 1
ATOM 596 C C . TYR A 1 79 ? -20.121 -3.875 17.038 1.00 95.38 79 TYR A C 1
ATOM 598 O O . TYR A 1 79 ? -19.845 -2.697 17.273 1.00 95.38 79 TYR A O 1
ATOM 606 N N . PRO A 1 80 ? -21.177 -4.469 17.627 1.00 92.06 80 PRO A N 1
ATOM 607 C CA . PRO A 1 80 ? -22.134 -3.726 18.449 1.00 92.06 80 PRO A CA 1
ATOM 608 C C . PRO A 1 80 ? -21.530 -3.157 19.742 1.00 92.06 80 PRO A C 1
ATOM 610 O O . PRO A 1 80 ? -22.095 -2.226 20.310 1.00 92.06 80 PRO A O 1
ATOM 613 N N . GLY A 1 81 ? -20.398 -3.698 20.211 1.00 95.38 81 GLY A N 1
ATOM 614 C CA . GLY A 1 81 ? -19.697 -3.199 21.396 1.00 95.38 81 GLY A CA 1
ATOM 615 C C . GLY A 1 81 ? -18.855 -1.943 21.148 1.00 95.38 81 GLY A C 1
ATOM 616 O O . GLY A 1 81 ? -18.367 -1.346 22.107 1.00 95.38 81 GLY A O 1
ATOM 617 N N . TRP A 1 82 ? -18.686 -1.498 19.895 1.00 98.12 82 TRP A N 1
ATOM 618 C CA . TRP A 1 82 ? -18.023 -0.225 19.623 1.00 98.12 82 TRP A CA 1
ATOM 619 C C . TRP A 1 82 ? -19.025 0.924 19.734 1.00 98.12 82 TRP A C 1
ATOM 621 O O . TRP A 1 82 ? -19.888 1.107 18.875 1.00 98.12 82 TRP A O 1
ATOM 631 N N . ALA A 1 83 ? -18.921 1.714 20.803 1.00 98.12 83 ALA A N 1
ATOM 632 C CA . ALA A 1 83 ? -19.806 2.854 20.999 1.00 98.12 83 ALA A CA 1
ATOM 633 C C . ALA A 1 83 ? -19.721 3.829 19.811 1.00 98.12 83 ALA A C 1
ATOM 635 O O . ALA A 1 83 ? -18.634 4.239 19.405 1.00 98.12 83 ALA A O 1
ATOM 636 N N . ALA A 1 84 ? -20.874 4.260 19.291 1.00 97.12 84 ALA A N 1
ATOM 637 C CA . ALA A 1 84 ? -20.934 5.126 18.111 1.00 97.12 84 ALA A CA 1
ATOM 638 C C . ALA A 1 84 ? -20.114 6.421 18.274 1.00 97.12 84 ALA A C 1
ATOM 640 O O . ALA A 1 84 ? -19.430 6.841 17.347 1.00 97.12 84 ALA A O 1
ATOM 641 N N . VAL A 1 85 ? -20.116 7.019 19.472 1.00 98.12 85 VAL A N 1
ATOM 642 C CA . VAL A 1 85 ? -19.312 8.216 19.782 1.00 98.12 85 VAL A CA 1
ATOM 643 C C . VAL A 1 85 ? -17.803 7.954 19.706 1.00 98.12 85 VAL A C 1
ATOM 645 O O . VAL A 1 85 ? -17.044 8.817 19.263 1.00 98.12 85 VAL A O 1
ATOM 648 N N . ASP A 1 86 ? -17.362 6.758 20.096 1.00 98.69 86 ASP A N 1
ATOM 649 C CA . ASP A 1 86 ? -15.963 6.353 20.017 1.00 98.69 86 ASP A CA 1
ATOM 650 C C . ASP A 1 86 ? -15.549 6.084 18.568 1.00 98.69 86 ASP A C 1
ATOM 652 O O . ASP A 1 86 ? -14.473 6.513 18.151 1.00 98.69 86 ASP A O 1
ATOM 656 N N . PHE A 1 87 ? -16.423 5.444 17.787 1.00 98.62 87 PHE A N 1
ATOM 657 C CA . PHE A 1 87 ? -16.208 5.235 16.357 1.00 98.62 87 PHE A CA 1
ATOM 658 C C . PHE A 1 87 ? -16.113 6.568 15.602 1.00 98.62 87 PHE A C 1
ATOM 660 O O . PHE A 1 87 ? -15.159 6.790 14.858 1.00 98.62 87 PHE A O 1
ATOM 667 N N . THR A 1 88 ? -17.020 7.514 15.868 1.00 98.69 88 THR A N 1
ATOM 668 C CA . THR A 1 88 ? -16.946 8.869 15.300 1.00 98.69 88 THR A CA 1
ATOM 669 C C . THR A 1 88 ? -15.665 9.595 15.717 1.00 98.69 88 THR A C 1
ATOM 6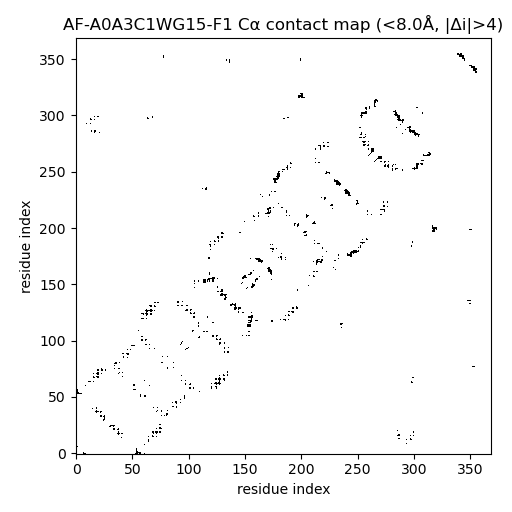71 O O . THR A 1 88 ? -15.033 10.250 14.888 1.00 98.69 88 THR A O 1
ATOM 674 N N . ARG A 1 89 ? -15.215 9.465 16.975 1.00 98.81 89 ARG A N 1
ATOM 675 C CA . ARG A 1 89 ? -13.916 10.019 17.399 1.00 98.81 89 ARG A CA 1
ATOM 676 C C . ARG A 1 89 ? -12.762 9.403 16.606 1.00 98.81 89 ARG A C 1
ATOM 678 O O . ARG A 1 89 ? -11.848 10.127 16.215 1.00 98.81 89 ARG A O 1
ATOM 685 N N . PHE A 1 90 ? -12.801 8.098 16.354 1.00 98.88 90 PHE A N 1
ATOM 686 C CA . PHE A 1 90 ? -11.798 7.421 15.540 1.00 98.88 90 PHE A CA 1
ATOM 687 C C . PHE A 1 90 ? -11.784 7.938 14.098 1.00 98.88 90 PHE A C 1
ATOM 689 O O . PHE A 1 90 ? -10.726 8.333 13.612 1.00 98.88 90 PHE A O 1
ATOM 696 N N . GLN A 1 91 ? -12.943 8.026 13.439 1.00 98.88 91 GLN A N 1
ATOM 697 C CA . GLN A 1 91 ? -13.059 8.615 12.098 1.00 98.88 91 GLN A CA 1
ATOM 698 C C . GLN A 1 91 ? -12.501 10.048 12.067 1.00 98.88 91 GLN A C 1
ATOM 700 O O . GLN A 1 91 ? -11.717 10.393 11.184 1.00 98.88 91 GLN A O 1
ATOM 705 N N . ASN A 1 92 ? -12.812 10.861 13.081 1.00 98.88 92 ASN A N 1
ATOM 706 C CA . ASN A 1 92 ? -12.282 12.219 13.198 1.00 98.88 92 ASN A CA 1
ATOM 707 C C . ASN A 1 92 ? -10.755 12.250 13.357 1.00 98.88 92 ASN A C 1
ATOM 709 O O . ASN A 1 92 ? -10.112 13.108 12.761 1.00 98.88 92 ASN A O 1
ATOM 713 N N . MET A 1 93 ? -10.151 11.317 14.105 1.00 98.81 93 MET A N 1
ATOM 714 C CA . MET A 1 93 ? -8.688 11.187 14.168 1.00 98.81 93 MET A CA 1
ATOM 715 C C . MET A 1 93 ? -8.103 10.915 12.774 1.00 98.81 93 MET A C 1
ATOM 717 O O . MET A 1 93 ? -7.134 11.565 12.378 1.00 98.81 93 MET A O 1
ATOM 721 N N . MET A 1 94 ? -8.702 9.994 12.014 1.00 98.88 94 MET A N 1
ATOM 722 C CA . MET A 1 94 ? -8.248 9.658 10.661 1.00 98.88 94 MET A CA 1
ATOM 723 C C . MET A 1 94 ? -8.336 10.859 9.708 1.00 98.88 94 MET A C 1
ATOM 725 O O . MET A 1 94 ? -7.379 11.150 8.990 1.00 98.88 94 MET A O 1
ATOM 729 N N . LEU A 1 95 ? -9.447 11.600 9.750 1.00 98.88 95 LEU A N 1
ATOM 730 C CA . LEU A 1 95 ? -9.678 12.780 8.909 1.00 98.88 95 LEU A CA 1
ATOM 731 C C . LEU A 1 95 ? -8.849 14.004 9.316 1.00 98.88 95 LEU A C 1
ATOM 733 O O . LEU A 1 95 ? -8.514 14.811 8.455 1.00 98.88 95 LEU A O 1
ATOM 737 N N . ALA A 1 96 ? -8.540 14.171 10.603 1.00 98.62 96 ALA A N 1
ATOM 738 C CA . ALA A 1 96 ? -7.857 15.363 11.107 1.00 98.62 96 ALA A CA 1
ATOM 739 C C . ALA A 1 96 ? -6.330 15.217 11.175 1.00 98.62 96 ALA A C 1
ATOM 741 O O . ALA A 1 96 ? -5.629 16.224 11.117 1.00 98.62 96 ALA A O 1
ATOM 742 N N . ILE A 1 97 ? -5.809 13.993 11.322 1.00 98.56 97 ILE A N 1
ATOM 743 C CA . ILE A 1 97 ? -4.371 13.751 11.530 1.00 98.56 97 ILE A CA 1
ATOM 744 C C . ILE A 1 97 ? -3.733 13.054 10.330 1.00 98.56 97 ILE A C 1
ATOM 746 O O . ILE A 1 97 ? -2.680 13.487 9.867 1.00 98.56 97 ILE A O 1
ATOM 750 N N . PHE A 1 98 ? -4.343 11.977 9.830 1.00 98.81 98 PHE A N 1
ATOM 751 C CA . PHE A 1 98 ? -3.734 11.156 8.782 1.00 98.81 98 PHE A CA 1
ATOM 752 C C . PHE A 1 98 ? -3.985 11.741 7.392 1.00 98.81 98 PHE A C 1
ATOM 754 O O . PHE A 1 98 ? -3.030 12.081 6.695 1.00 98.81 98 PHE A O 1
ATOM 761 N N . TYR A 1 99 ? -5.255 11.941 7.024 1.00 98.88 99 TYR A N 1
ATOM 762 C CA . TYR A 1 99 ? -5.622 12.402 5.682 1.00 98.88 99 TYR A CA 1
ATOM 763 C C . TYR A 1 99 ? -4.910 13.696 5.245 1.00 98.88 99 TYR A C 1
ATOM 765 O O . TYR A 1 99 ? -4.333 13.678 4.161 1.00 98.88 99 TYR A O 1
ATOM 773 N N . PRO A 1 100 ? -4.850 14.786 6.042 1.00 98.69 100 PRO A N 1
ATOM 774 C CA . PRO A 1 100 ? -4.207 16.023 5.597 1.00 98.69 100 PRO A CA 1
ATOM 775 C C . PRO A 1 100 ? -2.715 15.842 5.313 1.00 98.69 100 PRO A C 1
ATOM 777 O O . PRO A 1 100 ? -2.187 16.462 4.396 1.00 98.69 100 PRO A O 1
ATOM 780 N N . MET A 1 101 ? -2.039 14.968 6.067 1.00 98.50 101 MET A N 1
ATOM 781 C CA . MET A 1 101 ? -0.634 14.641 5.836 1.00 98.50 101 MET A CA 1
ATOM 782 C C . MET A 1 101 ? -0.450 13.804 4.566 1.00 98.50 101 MET A C 1
ATOM 784 O O . MET A 1 101 ? 0.474 14.071 3.802 1.00 98.50 101 MET A O 1
ATOM 788 N N . ASN A 1 102 ? -1.328 12.823 4.332 1.00 98.81 102 ASN A N 1
ATOM 789 C CA . ASN A 1 102 ? -1.279 12.005 3.121 1.00 98.81 102 ASN A CA 1
ATOM 790 C C . ASN A 1 102 ? -1.573 12.839 1.865 1.00 98.81 102 ASN A C 1
ATOM 792 O O . ASN A 1 102 ? -0.832 12.761 0.890 1.00 98.81 102 ASN A O 1
ATOM 796 N N . HIS A 1 103 ? -2.609 13.679 1.926 1.00 98.69 103 HIS A N 1
ATOM 797 C CA . HIS A 1 103 ? -2.972 14.626 0.876 1.00 98.69 103 HIS A CA 1
ATOM 798 C C . HIS A 1 103 ? -1.815 15.578 0.560 1.00 98.69 103 HIS A C 1
ATOM 800 O O . HIS A 1 103 ? -1.397 15.675 -0.592 1.00 98.69 103 HIS A O 1
ATOM 806 N N . ALA A 1 104 ? -1.253 16.233 1.587 1.00 98.12 104 ALA A N 1
ATOM 807 C CA . ALA A 1 104 ? -0.113 17.127 1.414 1.00 98.12 104 ALA A CA 1
ATOM 808 C C . ALA A 1 104 ? 1.017 16.411 0.668 1.00 98.12 104 ALA A C 1
ATOM 810 O O . ALA A 1 104 ? 1.393 16.857 -0.408 1.00 98.12 104 ALA A O 1
ATOM 811 N N . PHE A 1 105 ? 1.427 15.225 1.130 1.00 98.56 105 PHE A N 1
ATOM 812 C CA . PHE A 1 105 ? 2.494 14.460 0.485 1.00 98.56 105 PHE A CA 1
ATOM 813 C C . PHE A 1 105 ? 2.242 14.160 -0.995 1.00 98.56 105 PHE A C 1
ATOM 815 O O . PHE A 1 105 ? 3.139 14.348 -1.809 1.00 98.56 105 PHE A O 1
ATOM 822 N N . LEU A 1 106 ? 1.038 13.707 -1.359 1.00 98.25 106 LEU A N 1
ATOM 823 C CA . LEU A 1 106 ? 0.728 13.388 -2.756 1.00 98.25 106 LEU A CA 1
ATOM 824 C C . LEU A 1 106 ? 0.665 14.639 -3.646 1.00 98.25 106 LEU A C 1
ATOM 826 O O . LEU A 1 106 ? 0.917 14.539 -4.847 1.00 98.25 106 LEU A O 1
ATOM 830 N N . THR A 1 107 ? 0.336 15.801 -3.077 1.00 97.25 107 THR A N 1
ATOM 831 C CA . THR A 1 107 ? 0.224 17.070 -3.818 1.00 97.25 107 THR A CA 1
ATOM 832 C C . THR A 1 107 ? 1.528 17.860 -3.908 1.00 97.25 107 THR A C 1
ATOM 834 O O . THR A 1 107 ? 1.773 18.489 -4.936 1.00 97.25 107 THR A O 1
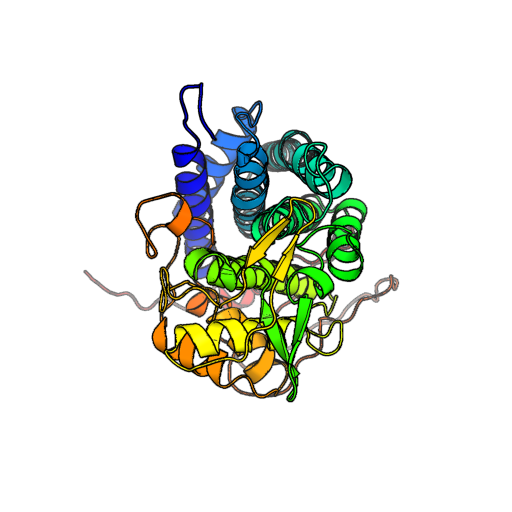ATOM 837 N N . ASP A 1 108 ? 2.348 17.851 -2.856 1.00 96.00 108 ASP A N 1
ATOM 838 C CA . ASP A 1 108 ? 3.527 18.710 -2.719 1.00 96.00 108 ASP A CA 1
ATOM 839 C C . ASP A 1 108 ? 4.856 17.951 -2.643 1.00 96.00 108 ASP A C 1
ATOM 841 O O . ASP A 1 108 ? 5.910 18.584 -2.734 1.00 96.00 108 ASP A O 1
ATOM 845 N N . HIS A 1 109 ? 4.822 16.627 -2.446 1.00 97.50 109 HIS A N 1
ATOM 846 C CA . HIS A 1 109 ? 5.986 15.767 -2.219 1.00 97.50 109 HIS A CA 1
ATOM 847 C C . HIS A 1 109 ? 6.980 16.389 -1.236 1.00 97.50 109 HIS A C 1
ATOM 849 O O . HIS A 1 109 ? 8.179 16.432 -1.487 1.00 97.50 109 HIS A O 1
ATOM 855 N N . ASN A 1 110 ? 6.496 16.931 -0.117 1.00 96.62 110 ASN A N 1
ATOM 856 C CA . ASN A 1 110 ? 7.304 17.616 0.892 1.00 96.62 110 ASN A CA 1
ATOM 857 C C . ASN A 1 110 ? 8.217 18.716 0.297 1.00 96.62 110 ASN A C 1
ATOM 859 O O . ASN A 1 110 ? 9.364 18.878 0.721 1.00 96.62 110 ASN A O 1
ATOM 863 N N . GLY A 1 111 ? 7.723 19.437 -0.713 1.00 96.94 111 GLY A N 1
ATOM 864 C CA . GLY A 1 111 ? 8.448 20.484 -1.437 1.00 96.94 111 GLY A CA 1
ATOM 865 C C . GLY A 1 111 ? 9.461 19.977 -2.469 1.00 96.94 111 GLY A C 1
ATOM 866 O O . GLY A 1 111 ? 10.267 20.771 -2.956 1.00 96.94 111 GLY A O 1
ATOM 867 N N . ALA A 1 112 ? 9.457 18.681 -2.786 1.00 97.12 112 ALA A N 1
ATOM 868 C CA . ALA A 1 112 ? 10.352 18.068 -3.762 1.00 97.12 112 ALA A CA 1
ATOM 869 C C . ALA A 1 112 ? 9.652 17.812 -5.108 1.00 97.12 112 ALA A C 1
ATOM 871 O O . ALA A 1 112 ? 8.449 18.003 -5.268 1.00 97.12 112 ALA A O 1
ATOM 872 N N . CYS A 1 113 ? 10.418 17.378 -6.108 1.00 96.06 113 CYS A N 1
ATOM 873 C CA . CYS A 1 113 ? 9.842 16.938 -7.376 1.00 96.06 113 CYS A CA 1
ATOM 874 C C . CYS A 1 113 ? 9.070 15.605 -7.192 1.00 96.06 113 CYS A C 1
ATOM 876 O O . CYS A 1 113 ? 9.388 14.816 -6.300 1.00 96.06 113 CYS A O 1
ATOM 878 N N . GLY A 1 114 ? 8.157 15.277 -8.115 1.00 95.06 114 GLY A N 1
ATOM 879 C CA . GLY A 1 114 ? 7.360 14.042 -8.038 1.00 95.06 114 GLY A CA 1
ATOM 880 C C . GLY A 1 114 ? 8.159 12.726 -8.052 1.00 95.06 114 GLY A C 1
ATOM 881 O O . GLY A 1 114 ? 7.726 11.749 -7.451 1.00 95.06 114 GLY A O 1
ATOM 882 N N . SER A 1 115 ? 9.339 12.675 -8.686 1.00 96.75 115 SER A N 1
ATOM 883 C CA . SER A 1 115 ? 10.200 11.476 -8.701 1.00 96.75 115 SER A CA 1
ATOM 884 C C . SER A 1 115 ? 11.296 11.446 -7.630 1.00 96.75 115 SER A C 1
ATOM 886 O O . SER A 1 115 ? 12.112 10.522 -7.621 1.00 96.75 115 SER A O 1
ATOM 888 N N . HIS A 1 116 ? 11.318 12.427 -6.720 1.00 97.50 116 HIS A N 1
ATOM 889 C CA . HIS A 1 116 ? 12.288 12.485 -5.625 1.00 97.50 116 HIS A CA 1
ATOM 890 C C . HIS A 1 116 ? 12.123 11.296 -4.673 1.00 97.50 116 HIS A C 1
ATOM 892 O O . HIS A 1 116 ? 13.086 10.602 -4.345 1.00 97.50 116 HIS A O 1
ATOM 898 N N . TYR A 1 117 ? 10.881 11.036 -4.257 1.00 98.06 117 TYR A N 1
ATOM 899 C CA . TYR A 1 117 ? 10.553 9.918 -3.380 1.00 98.06 117 TYR A CA 1
ATOM 900 C C . TYR A 1 117 ? 10.325 8.627 -4.171 1.00 98.06 117 TYR A C 1
ATOM 902 O O . TYR A 1 117 ? 9.838 8.628 -5.304 1.00 98.06 117 TYR A O 1
ATOM 910 N N . TRP A 1 118 ? 10.680 7.507 -3.544 1.00 98.06 118 TRP A N 1
ATOM 911 C CA . TRP A 1 118 ? 10.481 6.167 -4.091 1.00 98.06 118 TRP A CA 1
ATOM 912 C C . TRP A 1 118 ? 9.016 5.724 -4.007 1.00 98.06 118 TRP A C 1
ATOM 914 O O . TRP A 1 118 ? 8.284 6.196 -3.136 1.00 98.06 118 TRP A O 1
ATOM 924 N N . ALA A 1 119 ? 8.614 4.777 -4.860 1.00 98.00 119 ALA A N 1
ATOM 925 C CA . ALA A 1 119 ? 7.214 4.380 -5.031 1.00 98.00 119 ALA A CA 1
ATOM 926 C C . ALA A 1 119 ? 6.483 4.056 -3.715 1.00 98.00 119 ALA A C 1
ATOM 928 O O . ALA A 1 119 ? 5.338 4.466 -3.539 1.00 98.00 119 ALA A O 1
ATOM 929 N N . ASN A 1 120 ? 7.126 3.376 -2.758 1.00 97.50 120 ASN A N 1
ATOM 930 C CA . ASN A 1 120 ? 6.520 3.035 -1.463 1.00 97.50 120 ASN A CA 1
ATOM 931 C C . ASN A 1 120 ? 5.971 4.247 -0.680 1.00 97.50 120 ASN A C 1
ATOM 933 O O . ASN A 1 120 ? 5.003 4.110 0.077 1.00 97.50 120 ASN A O 1
ATOM 937 N N . TRP A 1 121 ? 6.542 5.437 -0.881 1.00 98.44 121 TRP A N 1
ATOM 938 C CA . TRP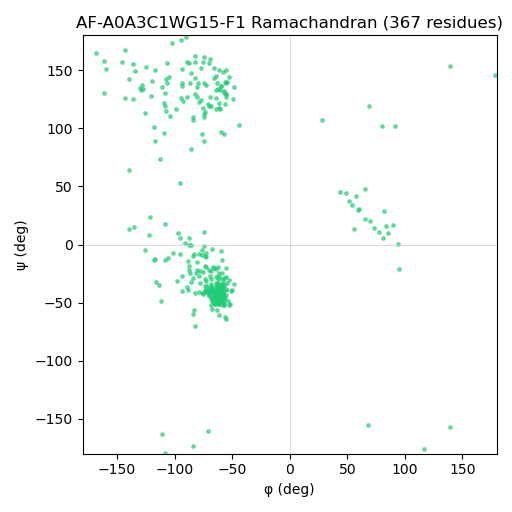 A 1 121 ? 6.096 6.653 -0.212 1.00 98.44 121 TRP A CA 1
ATOM 939 C C . TRP A 1 121 ? 4.707 7.053 -0.690 1.00 98.44 121 TRP A C 1
ATOM 941 O O . TRP A 1 121 ? 3.778 7.132 0.111 1.00 98.44 121 TRP A O 1
ATOM 951 N N . ASP A 1 122 ? 4.534 7.226 -1.995 1.00 98.69 122 ASP A N 1
ATOM 952 C CA . ASP A 1 122 ? 3.235 7.531 -2.582 1.00 98.69 122 ASP A CA 1
ATOM 953 C C . ASP A 1 122 ? 2.237 6.401 -2.310 1.00 98.69 122 ASP A C 1
ATOM 955 O O . ASP A 1 122 ? 1.123 6.659 -1.863 1.00 98.69 122 ASP A O 1
ATOM 959 N N . LEU A 1 123 ? 2.649 5.142 -2.501 1.00 98.62 123 LEU A N 1
ATOM 960 C CA . LEU A 1 123 ? 1.769 3.980 -2.345 1.00 98.62 123 LEU A CA 1
ATOM 961 C C . LEU A 1 123 ? 1.195 3.861 -0.937 1.00 98.62 123 LEU A C 1
ATOM 963 O O . LEU A 1 123 ? 0.005 3.588 -0.783 1.00 98.62 123 LEU A O 1
ATOM 967 N N . SER A 1 124 ? 2.005 4.099 0.094 1.00 98.44 124 SER A N 1
ATOM 968 C CA . SER A 1 124 ? 1.520 4.066 1.475 1.00 98.44 124 SER A CA 1
ATOM 969 C C . SER A 1 124 ? 0.545 5.210 1.771 1.00 98.44 124 SER A C 1
ATOM 971 O O . SER A 1 124 ? -0.480 4.996 2.420 1.00 98.44 124 SER A O 1
ATOM 973 N N . ASN A 1 125 ? 0.803 6.414 1.253 1.00 98.88 125 ASN A N 1
ATOM 974 C CA . ASN A 1 125 ? -0.091 7.561 1.421 1.00 98.88 125 ASN A CA 1
ATOM 975 C C . ASN A 1 125 ? -1.412 7.369 0.654 1.00 98.88 125 ASN A C 1
ATOM 977 O O . ASN A 1 125 ? -2.482 7.615 1.211 1.00 98.88 125 ASN A O 1
ATOM 981 N N . MET A 1 126 ? -1.363 6.829 -0.566 1.00 98.75 126 MET A N 1
ATOM 982 C CA . MET A 1 126 ? -2.544 6.442 -1.344 1.00 98.75 126 MET A CA 1
ATOM 983 C C . MET A 1 126 ? -3.364 5.352 -0.643 1.00 98.75 126 MET A C 1
ATOM 985 O O . MET A 1 126 ? -4.589 5.465 -0.558 1.00 98.75 126 MET A O 1
ATOM 989 N N . ALA A 1 127 ? -2.705 4.314 -0.113 1.00 98.75 127 ALA A N 1
ATOM 990 C CA . ALA A 1 127 ? -3.350 3.244 0.646 1.00 98.75 127 ALA A CA 1
ATOM 991 C C . ALA A 1 127 ? -4.056 3.786 1.895 1.00 98.75 127 ALA A C 1
ATOM 993 O O . ALA A 1 127 ? -5.192 3.399 2.176 1.00 98.75 127 ALA A O 1
ATOM 994 N N . SER A 1 128 ? -3.435 4.727 2.610 1.00 98.88 128 SER A N 1
ATOM 995 C CA . SER A 1 128 ? -4.079 5.420 3.730 1.00 98.88 128 SER A CA 1
ATOM 996 C C . SER A 1 128 ? -5.315 6.185 3.266 1.00 98.88 128 SER A C 1
ATOM 998 O O . SER A 1 128 ? -6.404 5.972 3.794 1.00 98.88 128 SER A O 1
ATOM 1000 N N . MET A 1 129 ? -5.191 7.012 2.224 1.00 98.88 129 MET A N 1
ATOM 1001 C CA . MET A 1 129 ? -6.295 7.841 1.735 1.00 98.88 129 MET A CA 1
ATOM 1002 C C . MET A 1 129 ? -7.499 7.023 1.275 1.00 98.88 129 MET A C 1
ATOM 1004 O O . MET A 1 129 ? -8.615 7.308 1.708 1.00 98.88 129 MET A O 1
ATOM 1008 N N . ILE A 1 130 ? -7.306 5.977 0.464 1.00 98.81 130 ILE A N 1
ATOM 1009 C CA . ILE A 1 130 ? -8.434 5.142 0.024 1.00 98.81 130 ILE A CA 1
ATOM 1010 C C . ILE A 1 130 ? -9.109 4.444 1.216 1.00 98.81 130 ILE A C 1
ATOM 1012 O O . ILE A 1 130 ? -10.339 4.404 1.283 1.00 98.81 130 ILE A O 1
ATOM 1016 N N . SER A 1 131 ? -8.327 3.984 2.201 1.00 98.81 131 SER A N 1
ATOM 1017 C CA . SER A 1 131 ? -8.853 3.351 3.419 1.00 98.81 131 SER A CA 1
ATOM 1018 C C . SER A 1 131 ? -9.656 4.333 4.267 1.00 98.81 131 SER A C 1
ATOM 1020 O O . SER A 1 131 ? -10.735 3.997 4.746 1.00 98.81 131 SER A O 1
ATOM 1022 N N . ILE A 1 132 ? -9.162 5.565 4.429 1.00 98.94 132 ILE A N 1
ATOM 1023 C CA . ILE A 1 132 ? -9.849 6.636 5.162 1.00 98.94 132 ILE A CA 1
ATOM 1024 C C . ILE A 1 132 ? -11.136 7.038 4.440 1.00 98.94 132 ILE A C 1
ATOM 1026 O O . ILE A 1 132 ? -12.166 7.209 5.091 1.00 98.94 132 ILE A O 1
ATOM 1030 N N . GLY A 1 133 ? -11.099 7.153 3.110 1.00 98.69 133 GLY A N 1
ATOM 1031 C CA . GLY A 1 133 ? -12.273 7.438 2.287 1.00 98.69 133 GLY A CA 1
ATOM 1032 C C . GLY A 1 133 ? -13.376 6.394 2.468 1.00 98.69 133 GLY A C 1
ATOM 1033 O O . GLY A 1 133 ? -14.537 6.759 2.628 1.00 98.69 133 GLY A O 1
ATOM 1034 N N . ILE A 1 134 ? -13.017 5.108 2.525 1.00 98.25 134 ILE A N 1
ATOM 1035 C CA . ILE A 1 134 ? -13.960 4.015 2.811 1.00 98.25 134 ILE A CA 1
ATOM 1036 C C . ILE A 1 134 ? -14.458 4.097 4.263 1.00 98.25 134 ILE A C 1
ATOM 1038 O O . ILE A 1 134 ? -15.664 4.159 4.498 1.00 98.25 134 ILE A O 1
ATOM 1042 N N . LEU A 1 135 ? -13.548 4.175 5.240 1.00 98.56 135 LEU A N 1
ATOM 1043 C CA . LEU A 1 135 ? -13.883 4.193 6.668 1.00 98.56 135 LEU A CA 1
ATOM 1044 C C . LEU A 1 135 ? -14.797 5.367 7.054 1.00 98.56 135 LEU A C 1
ATOM 1046 O O . LEU A 1 135 ? -15.680 5.233 7.898 1.00 98.56 135 LEU A O 1
ATOM 1050 N N . CYS A 1 136 ? -14.579 6.538 6.466 1.00 98.00 136 CYS A N 1
ATOM 1051 C CA . CYS A 1 136 ? -15.295 7.767 6.819 1.00 98.00 136 CYS A CA 1
ATOM 1052 C C . CYS A 1 136 ? -16.468 8.068 5.889 1.00 98.00 136 CYS A C 1
ATOM 1054 O O . CYS A 1 136 ? -17.009 9.171 5.906 1.00 98.00 136 CYS A O 1
ATOM 1056 N N . ASP A 1 137 ? -16.819 7.114 5.039 1.00 97.44 137 ASP A N 1
ATOM 1057 C CA . ASP A 1 137 ? -17.853 7.259 4.038 1.00 97.44 137 ASP A CA 1
ATOM 1058 C C . ASP A 1 137 ? -17.678 8.472 3.092 1.00 97.44 137 ASP A C 1
ATOM 1060 O O . ASP A 1 137 ? -18.638 9.104 2.645 1.00 97.44 137 ASP A O 1
ATOM 1064 N N . ASN A 1 138 ? -16.423 8.810 2.774 1.00 97.81 138 ASN A N 1
ATOM 1065 C CA . ASN A 1 138 ? -16.029 10.014 2.048 1.00 97.81 138 ASN A CA 1
ATOM 1066 C C . ASN A 1 138 ? -15.545 9.696 0.623 1.00 97.81 138 ASN A C 1
ATOM 1068 O O . ASN A 1 138 ? -14.372 9.400 0.373 1.00 97.81 138 ASN A O 1
ATOM 1072 N N . ARG A 1 139 ? -16.466 9.821 -0.342 1.00 96.50 139 ARG A N 1
ATOM 1073 C CA . ARG A 1 139 ? -16.196 9.558 -1.766 1.00 96.50 139 ARG A CA 1
ATOM 1074 C C . ARG A 1 139 ? -15.173 10.518 -2.383 1.00 96.50 139 ARG A C 1
ATOM 1076 O O . ARG A 1 139 ? -14.494 10.117 -3.321 1.00 96.50 139 ARG A O 1
ATOM 1083 N N . THR A 1 140 ? -15.048 11.748 -1.886 1.00 98.31 140 THR A N 1
ATOM 1084 C CA . THR A 1 140 ? -14.077 12.718 -2.417 1.00 98.31 140 THR A CA 1
ATOM 1085 C C . THR A 1 140 ? -12.651 12.242 -2.163 1.00 98.31 140 THR A C 1
ATOM 1087 O O . THR A 1 140 ? -11.881 12.133 -3.110 1.00 98.31 140 THR A O 1
ATOM 1090 N N . ILE A 1 141 ? -12.340 11.855 -0.922 1.00 98.69 141 ILE A N 1
ATOM 1091 C CA . ILE A 1 141 ? -11.021 11.315 -0.545 1.00 98.69 141 ILE A CA 1
ATOM 1092 C C . ILE A 1 141 ? -10.732 10.009 -1.297 1.00 98.69 141 ILE A C 1
ATOM 1094 O O . ILE A 1 141 ? -9.629 9.799 -1.795 1.00 98.69 141 ILE A O 1
ATOM 1098 N N . TYR A 1 142 ? -11.740 9.137 -1.415 1.00 98.75 142 TYR A N 1
ATOM 1099 C CA . TYR A 1 142 ? -11.623 7.907 -2.198 1.00 98.75 142 TYR A CA 1
ATOM 1100 C C . TYR A 1 142 ? -11.247 8.196 -3.659 1.00 98.75 142 TYR A C 1
ATOM 1102 O O . TYR A 1 142 ? -10.303 7.608 -4.181 1.00 98.75 142 TYR A O 1
ATOM 1110 N N . ASN A 1 143 ? -11.978 9.102 -4.318 1.00 98.69 143 ASN A N 1
ATOM 1111 C CA . ASN A 1 143 ? -11.737 9.437 -5.719 1.00 98.69 143 ASN A CA 1
ATOM 1112 C C . ASN A 1 143 ? -10.361 10.067 -5.911 1.00 98.69 143 ASN A C 1
ATOM 1114 O O . ASN A 1 143 ? -9.683 9.713 -6.863 1.00 98.69 143 ASN A O 1
ATOM 1118 N N . GLU A 1 144 ? -9.924 10.925 -4.991 1.00 98.75 144 GLU A N 1
ATOM 1119 C CA . GLU A 1 144 ? -8.591 11.520 -5.046 1.00 98.75 144 GLU A CA 1
ATOM 1120 C C . GLU A 1 144 ? -7.490 10.451 -5.080 1.00 98.75 144 GLU A C 1
ATOM 1122 O O . GLU A 1 144 ? -6.619 10.486 -5.948 1.00 98.75 144 GLU A O 1
ATOM 1127 N N . ALA A 1 145 ? -7.567 9.446 -4.203 1.00 98.81 145 ALA A N 1
ATOM 1128 C CA . ALA A 1 145 ? -6.602 8.350 -4.187 1.00 98.81 145 ALA A CA 1
ATOM 1129 C C . ALA A 1 145 ? -6.654 7.510 -5.481 1.00 98.81 145 ALA A C 1
ATOM 1131 O O . ALA A 1 145 ? -5.617 7.137 -6.035 1.00 98.81 145 ALA A O 1
ATOM 1132 N N . VAL A 1 146 ? -7.860 7.230 -5.992 1.00 98.88 146 VAL A N 1
ATOM 1133 C CA . VAL A 1 146 ? -8.069 6.486 -7.246 1.00 98.88 146 VAL A CA 1
ATOM 1134 C C . VAL A 1 146 ? -7.563 7.257 -8.468 1.00 98.88 146 VAL A C 1
ATOM 1136 O O . VAL A 1 146 ? -6.990 6.654 -9.377 1.00 98.88 146 VAL A O 1
ATOM 1139 N N . ASP A 1 147 ? -7.773 8.567 -8.516 1.00 98.81 147 ASP A N 1
ATOM 1140 C CA . ASP A 1 147 ? -7.313 9.417 -9.610 1.00 98.81 147 ASP A CA 1
ATOM 1141 C C . ASP A 1 147 ? -5.789 9.559 -9.563 1.00 98.81 147 ASP A C 1
ATOM 1143 O O . ASP A 1 147 ? -5.131 9.438 -10.598 1.00 98.81 147 ASP A O 1
ATOM 1147 N N . TYR A 1 148 ? -5.203 9.664 -8.366 1.00 98.88 148 TYR A N 1
ATOM 1148 C CA . TYR A 1 148 ? -3.753 9.637 -8.196 1.00 98.88 148 TYR A CA 1
ATOM 1149 C C . TYR A 1 148 ? -3.126 8.336 -8.709 1.00 98.88 148 TYR A C 1
ATOM 1151 O O . TYR A 1 148 ? -2.121 8.369 -9.414 1.00 98.88 148 TYR A O 1
ATOM 1159 N N . PHE A 1 149 ? -3.739 7.180 -8.437 1.00 98.88 149 PHE A N 1
ATOM 1160 C CA . PHE A 1 149 ? -3.258 5.906 -8.980 1.00 98.88 149 PHE A CA 1
ATOM 1161 C C . PHE A 1 149 ? -3.154 5.924 -10.509 1.00 98.88 149 PHE A C 1
ATOM 1163 O O . PHE A 1 149 ? -2.205 5.376 -11.066 1.00 98.88 149 PHE A O 1
ATOM 1170 N N . LYS A 1 150 ? -4.115 6.552 -11.191 1.00 98.69 150 LYS A N 1
ATOM 1171 C CA . LYS A 1 150 ? -4.187 6.564 -12.659 1.00 98.69 150 LYS A CA 1
ATOM 1172 C C . LYS A 1 150 ? -3.278 7.620 -13.279 1.00 98.69 150 LYS A C 1
ATOM 1174 O O . LYS A 1 150 ? -2.668 7.358 -14.311 1.00 98.69 150 LYS A O 1
ATOM 1179 N N . THR A 1 151 ? -3.231 8.815 -12.692 1.00 98.00 151 THR A N 1
ATOM 1180 C CA . THR A 1 151 ? -2.646 10.008 -13.332 1.00 98.00 151 THR A CA 1
ATOM 1181 C C . THR A 1 151 ? -1.817 10.883 -12.390 1.00 98.00 151 THR A C 1
ATOM 1183 O O . THR A 1 151 ? -1.515 12.024 -12.730 1.00 98.00 151 THR A O 1
ATOM 1186 N N . GLY A 1 152 ? -1.471 10.393 -11.200 1.00 97.75 152 GLY A N 1
ATOM 1187 C CA . GLY A 1 152 ? -0.643 11.114 -10.235 1.00 97.75 152 GLY A CA 1
ATOM 1188 C C . GLY A 1 152 ? 0.756 11.422 -10.775 1.00 97.75 152 GLY A C 1
ATOM 1189 O O . GLY A 1 152 ? 1.307 10.690 -11.598 1.00 97.75 152 GLY A O 1
ATOM 1190 N N . ALA A 1 153 ? 1.334 12.528 -10.308 1.00 95.81 153 ALA A N 1
ATOM 1191 C CA . ALA A 1 153 ? 2.649 12.984 -10.757 1.00 95.81 153 ALA A CA 1
ATOM 1192 C C . ALA A 1 153 ? 3.815 12.209 -10.119 1.00 95.81 153 ALA A C 1
ATOM 1194 O O . ALA A 1 153 ? 4.915 12.205 -10.671 1.00 95.81 153 ALA A O 1
ATOM 1195 N N . GLY A 1 154 ? 3.591 11.589 -8.959 1.00 97.88 154 GLY A N 1
ATOM 1196 C CA . GLY A 1 154 ? 4.630 10.892 -8.214 1.00 97.88 154 GLY A CA 1
ATOM 1197 C C . GLY A 1 154 ? 4.781 9.415 -8.571 1.00 97.88 154 GLY A C 1
ATOM 1198 O O . GLY A 1 154 ? 4.084 8.870 -9.434 1.00 97.88 154 GLY A O 1
ATOM 1199 N N . THR A 1 155 ? 5.741 8.760 -7.924 1.00 98.00 155 THR A N 1
ATOM 1200 C CA . THR A 1 155 ? 6.181 7.391 -8.232 1.00 98.00 155 THR A CA 1
ATOM 1201 C C . THR A 1 155 ? 5.191 6.300 -7.825 1.00 98.00 155 THR A C 1
ATOM 1203 O O . THR A 1 155 ? 5.391 5.150 -8.211 1.00 98.00 155 THR A O 1
ATOM 1206 N N . GLY A 1 156 ? 4.109 6.623 -7.106 1.00 97.56 156 GLY A N 1
ATOM 1207 C CA . GLY A 1 156 ? 3.042 5.665 -6.774 1.00 97.56 156 GLY A CA 1
ATOM 1208 C C . GLY A 1 156 ? 1.943 5.542 -7.825 1.00 97.56 156 GLY A C 1
ATOM 1209 O O . GLY A 1 156 ? 1.238 4.531 -7.848 1.00 97.56 156 GLY A O 1
ATOM 1210 N N . ALA A 1 157 ? 1.804 6.518 -8.729 1.00 98.62 157 ALA A N 1
ATOM 1211 C CA . ALA A 1 157 ? 0.919 6.371 -9.881 1.00 98.62 157 ALA A CA 1
ATOM 1212 C C . ALA A 1 157 ? 1.376 5.172 -10.721 1.00 98.62 157 ALA A C 1
ATOM 1214 O O . ALA A 1 157 ? 2.569 4.993 -10.960 1.00 98.62 157 ALA A O 1
ATOM 1215 N N . ILE A 1 158 ? 0.453 4.334 -11.192 1.00 98.81 158 ILE A N 1
ATOM 1216 C CA . ILE A 1 158 ? 0.791 3.008 -11.733 1.00 98.81 158 ILE A CA 1
ATOM 1217 C C . ILE A 1 158 ? 1.736 3.059 -12.938 1.00 98.81 158 ILE A C 1
ATOM 1219 O O . ILE A 1 158 ? 2.607 2.198 -13.081 1.00 98.81 158 ILE A O 1
ATOM 1223 N N . ALA A 1 159 ? 1.607 4.089 -13.776 1.00 98.44 159 ALA A N 1
ATOM 1224 C CA . ALA A 1 159 ? 2.490 4.312 -14.913 1.00 98.44 159 ALA A CA 1
ATOM 1225 C C . ALA A 1 159 ? 3.921 4.700 -14.503 1.00 98.44 159 ALA A C 1
ATOM 1227 O O . ALA A 1 159 ? 4.832 4.467 -15.287 1.00 98.44 159 ALA A O 1
ATOM 1228 N N . ASN A 1 160 ? 4.116 5.235 -13.293 1.00 98.56 160 ASN A N 1
ATOM 1229 C CA . ASN A 1 160 ? 5.411 5.619 -12.725 1.00 98.56 160 ASN A CA 1
ATOM 1230 C C . ASN A 1 160 ? 5.972 4.538 -11.780 1.00 98.56 160 ASN A C 1
ATOM 1232 O O . ASN A 1 160 ? 7.184 4.358 -11.706 1.00 98.56 160 ASN A O 1
ATOM 1236 N N . ALA A 1 161 ? 5.111 3.782 -11.092 1.00 98.62 161 ALA A N 1
ATOM 1237 C CA . ALA A 1 161 ? 5.510 2.655 -10.245 1.00 98.62 161 ALA A CA 1
ATOM 1238 C C . ALA A 1 161 ? 6.039 1.482 -11.085 1.00 98.62 161 ALA A C 1
ATOM 1240 O O . ALA A 1 161 ? 7.036 0.850 -10.738 1.00 98.62 161 ALA A O 1
ATOM 1241 N N . VAL A 1 162 ? 5.395 1.220 -12.228 1.00 98.75 162 VAL A N 1
ATOM 1242 C CA . VAL A 1 162 ? 5.854 0.278 -13.258 1.00 98.75 162 VAL A CA 1
ATOM 1243 C C . VAL A 1 162 ? 6.220 1.090 -14.497 1.00 98.75 162 VAL A C 1
ATOM 1245 O O . VAL A 1 162 ? 5.463 1.158 -15.468 1.00 98.75 162 VAL A O 1
ATOM 1248 N N . TRP A 1 163 ? 7.352 1.786 -14.421 1.00 97.94 163 TRP A N 1
ATOM 1249 C CA . TRP A 1 163 ? 7.709 2.861 -15.353 1.00 97.94 163 TRP A CA 1
ATOM 1250 C C . TRP A 1 163 ? 8.168 2.387 -16.732 1.00 97.94 163 TRP A C 1
ATOM 1252 O O . TRP A 1 163 ? 8.049 3.129 -17.707 1.00 97.94 163 TRP A O 1
ATOM 1262 N N . TYR A 1 164 ? 8.661 1.151 -16.837 1.00 98.44 164 TYR A N 1
ATOM 1263 C CA . TYR A 1 164 ? 9.162 0.596 -18.091 1.00 98.44 164 TYR A CA 1
ATOM 1264 C C . TYR A 1 164 ? 8.547 -0.772 -18.375 1.00 98.44 164 TYR A C 1
ATOM 1266 O O . TYR A 1 164 ? 8.520 -1.643 -17.507 1.00 98.44 164 TYR A O 1
ATOM 1274 N N . LEU A 1 165 ? 8.079 -0.980 -19.606 1.00 98.44 165 LEU A N 1
ATOM 1275 C CA . LEU A 1 165 ? 7.610 -2.280 -20.080 1.00 98.44 165 LEU A CA 1
ATOM 1276 C C . LEU A 1 165 ? 8.635 -2.855 -21.056 1.00 98.44 165 LEU A C 1
ATOM 1278 O O . LEU A 1 165 ? 8.849 -2.314 -22.139 1.00 98.44 165 LEU A O 1
ATOM 1282 N N . HIS A 1 166 ? 9.248 -3.971 -20.675 1.00 98.19 166 HIS A N 1
ATOM 1283 C CA . HIS A 1 166 ? 10.167 -4.714 -21.533 1.00 98.19 166 HIS A CA 1
ATOM 1284 C C . HIS A 1 166 ? 9.409 -5.492 -22.623 1.00 98.19 166 HIS A C 1
ATOM 1286 O O . HIS A 1 166 ? 8.208 -5.764 -22.472 1.00 98.19 166 HIS A O 1
ATOM 1292 N N . PRO A 1 167 ? 10.089 -5.912 -23.712 1.00 94.25 167 PRO A N 1
ATOM 1293 C CA . PRO A 1 167 ? 9.523 -6.865 -24.663 1.00 94.25 167 PRO A CA 1
ATOM 1294 C C . PRO A 1 167 ? 8.921 -8.083 -23.946 1.00 94.25 167 PRO A C 1
ATOM 1296 O O . PRO A 1 167 ? 9.512 -8.620 -23.013 1.00 94.25 167 PRO A O 1
ATOM 1299 N N . GLY A 1 168 ? 7.723 -8.503 -24.361 1.00 89.38 168 GLY A N 1
ATOM 1300 C CA . GLY A 1 168 ? 6.963 -9.545 -23.658 1.00 89.38 168 GLY A CA 1
ATOM 1301 C C . GLY A 1 168 ? 6.098 -9.039 -22.495 1.00 89.38 168 GLY A C 1
ATOM 1302 O O . GLY A 1 168 ? 5.535 -9.859 -21.778 1.00 89.38 168 GLY A O 1
ATOM 1303 N N . ASN A 1 169 ? 5.934 -7.717 -22.337 1.00 90.50 169 ASN A N 1
ATOM 1304 C CA . ASN A 1 169 ? 5.089 -7.072 -21.319 1.00 90.50 169 ASN A CA 1
ATOM 1305 C C . ASN A 1 169 ? 5.542 -7.286 -19.863 1.00 90.50 169 ASN A C 1
ATOM 1307 O O . ASN A 1 169 ? 4.733 -7.122 -18.952 1.00 90.50 169 ASN A O 1
ATOM 1311 N N . LEU A 1 170 ? 6.812 -7.603 -19.610 1.00 96.50 170 LEU A N 1
ATOM 1312 C CA . LEU A 1 170 ? 7.331 -7.662 -18.242 1.00 96.50 170 LEU A CA 1
ATOM 1313 C C . LEU A 1 170 ? 7.620 -6.237 -17.739 1.00 96.50 170 LEU A C 1
ATOM 1315 O O . LEU A 1 170 ? 8.358 -5.491 -18.384 1.00 96.50 170 LEU A O 1
ATOM 1319 N N . GLY A 1 171 ? 7.007 -5.836 -16.625 1.00 98.50 171 GLY A N 1
ATOM 1320 C CA . GLY A 1 171 ? 7.020 -4.445 -16.168 1.00 98.50 171 GLY A CA 1
ATOM 1321 C C . GLY A 1 171 ? 8.062 -4.188 -15.091 1.00 98.50 171 GLY A C 1
ATOM 1322 O O . GLY A 1 171 ? 7.946 -4.716 -13.997 1.00 98.50 171 GLY A O 1
ATOM 1323 N N . GLN A 1 172 ? 9.053 -3.346 -15.359 1.00 98.69 172 GLN A N 1
ATOM 1324 C CA . GLN A 1 172 ? 10.078 -3.011 -14.378 1.00 98.69 172 GLN A CA 1
ATOM 1325 C C . GLN A 1 172 ? 9.510 -2.130 -13.266 1.00 98.69 172 GLN A C 1
ATOM 1327 O O . GLN A 1 172 ? 9.030 -1.021 -13.515 1.00 98.69 172 GLN A O 1
ATOM 1332 N N . TRP A 1 173 ? 9.609 -2.629 -12.035 1.00 98.56 173 TRP A N 1
ATOM 1333 C CA . TRP A 1 173 ? 9.221 -1.884 -10.847 1.00 98.56 173 TRP A CA 1
ATOM 1334 C C . TRP A 1 173 ? 10.254 -0.803 -10.519 1.00 98.56 173 TRP A C 1
ATOM 1336 O O . TRP A 1 173 ? 11.463 -1.022 -10.613 1.00 98.56 173 TRP A O 1
ATOM 1346 N N . GLN A 1 174 ? 9.773 0.375 -10.133 1.00 98.25 174 GLN A N 1
ATOM 1347 C CA . GLN A 1 174 ? 10.582 1.581 -9.955 1.00 98.25 174 GLN A CA 1
ATOM 1348 C C . GLN A 1 174 ? 11.705 1.411 -8.923 1.00 98.25 174 GLN A C 1
ATOM 1350 O O . GLN A 1 174 ? 12.811 1.896 -9.138 1.00 98.25 174 GLN A O 1
ATOM 1355 N N . GLU A 1 175 ? 11.468 0.655 -7.852 1.00 98.00 175 GLU A N 1
ATOM 1356 C CA . GLU A 1 175 ? 12.461 0.446 -6.787 1.00 98.00 175 GLU A CA 1
ATOM 1357 C C . GLU A 1 175 ? 13.425 -0.724 -7.032 1.00 98.00 175 GLU A C 1
ATOM 1359 O O . GLU A 1 175 ? 14.307 -0.967 -6.213 1.00 98.00 175 GLU A O 1
ATOM 1364 N N . SER A 1 176 ? 13.314 -1.457 -8.147 1.00 98.19 176 SER A N 1
ATOM 1365 C CA . SER A 1 176 ? 14.106 -2.681 -8.360 1.00 98.19 176 SER A CA 1
ATOM 1366 C C . SER A 1 176 ? 15.623 -2.460 -8.411 1.00 98.19 176 SER A C 1
ATOM 1368 O O . SER A 1 176 ? 16.379 -3.379 -8.095 1.00 98.19 176 SER A O 1
ATOM 1370 N N . GLY A 1 177 ? 16.090 -1.272 -8.802 1.00 98.12 177 GLY A N 1
ATOM 1371 C CA . GLY A 1 177 ? 17.514 -0.925 -8.781 1.00 98.12 177 GLY A CA 1
ATOM 1372 C C . GLY A 1 177 ? 18.026 -0.444 -7.419 1.00 98.12 177 GLY A C 1
ATOM 1373 O O . GLY A 1 177 ? 19.231 -0.281 -7.253 1.00 98.12 177 GLY A O 1
ATOM 1374 N N . ARG A 1 178 ? 17.136 -0.217 -6.443 1.00 97.62 178 ARG A N 1
ATOM 1375 C CA . ARG A 1 178 ? 17.478 0.236 -5.089 1.00 97.62 178 ARG A CA 1
ATOM 1376 C C . ARG A 1 178 ? 17.903 -0.956 -4.234 1.00 97.62 178 ARG A C 1
ATOM 1378 O O . ARG A 1 178 ? 19.078 -1.134 -3.920 1.00 97.62 178 ARG A O 1
ATOM 1385 N N . ASP A 1 179 ? 16.935 -1.802 -3.917 1.00 97.75 179 ASP A N 1
ATOM 1386 C CA . ASP A 1 179 ? 17.075 -3.076 -3.223 1.00 97.75 179 ASP A CA 1
ATOM 1387 C C . ASP A 1 179 ? 15.755 -3.847 -3.335 1.00 97.75 179 ASP A C 1
ATOM 1389 O O . ASP A 1 179 ? 14.712 -3.293 -3.698 1.00 97.75 179 ASP A O 1
ATOM 1393 N N . GLN A 1 180 ? 15.794 -5.140 -3.030 1.00 97.44 180 GLN A N 1
ATOM 1394 C CA . GLN A 1 180 ? 14.625 -5.993 -3.176 1.00 97.44 180 GLN A CA 1
ATOM 1395 C C . GLN A 1 180 ? 13.635 -5.890 -2.021 1.00 97.44 180 GLN A C 1
ATOM 1397 O O . GLN A 1 180 ? 12.457 -6.141 -2.243 1.00 97.44 180 GLN A O 1
ATOM 1402 N N . GLY A 1 181 ? 14.053 -5.449 -0.831 1.00 95.62 181 GLY A N 1
ATOM 1403 C CA . GLY A 1 181 ? 13.118 -5.207 0.271 1.00 95.62 181 GLY A CA 1
ATOM 1404 C C . GLY A 1 181 ? 12.068 -4.161 -0.113 1.00 95.62 181 GLY A C 1
ATOM 1405 O O . GLY A 1 181 ? 10.871 -4.375 0.069 1.00 95.62 181 GLY A O 1
ATOM 1406 N N . HIS A 1 182 ? 12.498 -3.068 -0.742 1.00 97.00 182 HIS A N 1
ATOM 1407 C CA . HIS A 1 182 ? 11.576 -2.045 -1.225 1.00 97.00 182 HIS A CA 1
ATOM 1408 C C . HIS A 1 182 ? 10.861 -2.426 -2.526 1.00 97.00 182 HIS A C 1
ATOM 1410 O O . HIS A 1 182 ? 9.694 -2.074 -2.712 1.00 97.00 182 HIS A O 1
ATOM 1416 N N . ALA A 1 183 ? 11.519 -3.177 -3.416 1.00 97.75 183 ALA A N 1
ATOM 1417 C CA . ALA A 1 183 ? 10.854 -3.702 -4.606 1.00 97.75 183 ALA A CA 1
ATOM 1418 C C . ALA A 1 183 ? 9.688 -4.640 -4.247 1.00 97.75 183 ALA A C 1
ATOM 1420 O O . ALA A 1 183 ? 8.669 -4.602 -4.928 1.00 97.75 183 ALA A O 1
ATOM 1421 N N . LEU A 1 184 ? 9.816 -5.426 -3.171 1.00 96.94 184 LEU A N 1
ATOM 1422 C CA . LEU A 1 184 ? 8.762 -6.282 -2.615 1.00 96.94 184 LEU A CA 1
ATOM 1423 C C . LEU A 1 184 ? 7.674 -5.472 -1.884 1.00 96.94 184 LEU A C 1
ATOM 1425 O O . LEU A 1 184 ? 6.484 -5.731 -2.053 1.00 96.94 184 LEU A O 1
ATOM 1429 N N . LEU A 1 185 ? 8.050 -4.424 -1.139 1.00 96.19 185 LEU A N 1
ATOM 1430 C CA . LEU A 1 185 ? 7.084 -3.546 -0.461 1.00 96.19 185 LEU A CA 1
ATOM 1431 C C . LEU A 1 185 ? 6.093 -2.885 -1.435 1.00 96.19 185 LEU A C 1
ATOM 1433 O O . LEU A 1 185 ? 4.929 -2.683 -1.091 1.00 96.19 185 LEU A O 1
ATOM 1437 N N . GLY A 1 186 ? 6.530 -2.565 -2.654 1.00 96.50 186 GLY A N 1
ATOM 1438 C CA . GLY A 1 186 ? 5.690 -1.943 -3.675 1.00 96.50 186 GLY A CA 1
ATOM 1439 C C . GLY A 1 186 ? 4.402 -2.727 -3.981 1.00 96.50 186 GLY A C 1
ATOM 1440 O O . GLY A 1 186 ? 3.309 -2.221 -3.702 1.00 96.50 186 GLY A O 1
ATOM 1441 N N . PRO A 1 187 ? 4.488 -3.961 -4.518 1.00 96.62 187 PRO A N 1
ATOM 1442 C CA . PRO A 1 187 ? 3.332 -4.836 -4.703 1.00 96.62 187 PRO A CA 1
ATOM 1443 C C . PRO A 1 187 ? 2.534 -5.078 -3.420 1.00 96.62 187 PRO A C 1
ATOM 1445 O O . PRO A 1 187 ? 1.305 -5.160 -3.482 1.00 96.62 187 PRO A O 1
ATOM 1448 N N . ALA A 1 188 ? 3.202 -5.111 -2.266 1.00 95.62 188 ALA A N 1
ATOM 1449 C CA . ALA A 1 188 ? 2.556 -5.319 -0.979 1.00 95.62 188 ALA A CA 1
ATOM 1450 C C . ALA A 1 188 ? 1.682 -4.145 -0.498 1.00 95.62 188 ALA A C 1
ATOM 1452 O O . ALA A 1 188 ? 0.759 -4.350 0.290 1.00 95.62 188 ALA A O 1
ATOM 1453 N N . LEU A 1 189 ? 1.916 -2.930 -1.004 1.00 97.56 189 LEU A N 1
ATOM 1454 C CA . LEU A 1 189 ? 1.049 -1.764 -0.793 1.00 97.56 189 LEU A CA 1
ATOM 1455 C C . LEU A 1 189 ? 0.027 -1.594 -1.931 1.00 97.56 189 LEU A C 1
ATOM 1457 O O . LEU A 1 189 ? -1.145 -1.302 -1.683 1.00 97.56 189 LEU A O 1
ATOM 1461 N N . MET A 1 190 ? 0.450 -1.818 -3.179 1.00 98.31 190 MET A N 1
ATOM 1462 C CA . MET A 1 190 ? -0.403 -1.667 -4.364 1.00 98.31 190 MET A CA 1
ATOM 1463 C C . MET A 1 190 ? -1.526 -2.713 -4.410 1.00 98.31 190 MET A C 1
ATOM 1465 O O . MET A 1 190 ? -2.650 -2.401 -4.797 1.00 98.31 190 MET A O 1
ATOM 1469 N N . GLY A 1 191 ? -1.246 -3.949 -3.987 1.00 97.94 191 GLY A N 1
ATOM 1470 C CA . GLY A 1 191 ? -2.228 -5.030 -3.937 1.00 97.94 191 GLY A CA 1
ATOM 1471 C C . GLY A 1 191 ? -3.449 -4.663 -3.094 1.00 97.94 191 GLY A C 1
ATOM 1472 O O . GLY A 1 191 ? -4.547 -4.577 -3.648 1.00 97.94 191 GLY A O 1
ATOM 1473 N N . PRO A 1 192 ? -3.287 -4.401 -1.785 1.00 96.75 192 PRO A N 1
ATOM 1474 C CA . PRO A 1 192 ? -4.391 -3.983 -0.928 1.00 96.75 192 PRO A CA 1
ATOM 1475 C C . PRO A 1 192 ? -5.093 -2.713 -1.413 1.00 96.75 192 PRO A C 1
ATOM 1477 O O . PRO A 1 192 ? -6.315 -2.625 -1.315 1.00 96.75 192 PRO A O 1
ATOM 1480 N N . PHE A 1 193 ? -4.361 -1.753 -1.992 1.00 98.69 193 PHE A N 1
ATOM 1481 C CA . PHE A 1 193 ? -4.960 -0.573 -2.619 1.00 98.69 193 PHE A CA 1
ATOM 1482 C C . PHE A 1 193 ? -5.941 -0.952 -3.744 1.00 98.69 193 PHE A C 1
ATOM 1484 O O . PHE A 1 193 ? -7.098 -0.520 -3.738 1.00 98.69 193 PHE A O 1
ATOM 1491 N N . CYS A 1 194 ? -5.515 -1.806 -4.680 1.00 98.69 194 CYS A N 1
ATOM 1492 C CA . CYS A 1 194 ? -6.375 -2.295 -5.753 1.00 98.69 194 CYS A CA 1
ATOM 1493 C C . CYS A 1 194 ? -7.544 -3.144 -5.224 1.00 98.69 194 CYS A C 1
ATOM 1495 O O . CYS A 1 194 ? -8.647 -3.043 -5.759 1.00 98.69 194 CYS A O 1
ATOM 1497 N N . GLU A 1 195 ? -7.347 -3.944 -4.173 1.00 97.44 195 GLU A N 1
ATOM 1498 C CA . GLU A 1 195 ? -8.413 -4.765 -3.580 1.00 97.44 195 GLU A CA 1
ATOM 1499 C C . GLU A 1 195 ? -9.464 -3.926 -2.850 1.00 97.44 195 GLU A C 1
ATOM 1501 O O . GLU A 1 195 ? -10.662 -4.185 -2.974 1.00 97.44 195 GLU A O 1
ATOM 1506 N N . MET A 1 196 ? -9.048 -2.874 -2.141 1.00 97.75 196 MET A N 1
ATOM 1507 C CA . MET A 1 196 ? -9.977 -1.917 -1.541 1.00 97.75 196 MET A CA 1
ATOM 1508 C C . MET A 1 196 ? -10.844 -1.250 -2.611 1.00 97.75 196 MET A C 1
ATOM 1510 O O . MET A 1 196 ? -12.064 -1.197 -2.453 1.00 97.75 196 MET A O 1
ATOM 1514 N N . ALA A 1 197 ? -10.253 -0.817 -3.728 1.00 97.94 197 ALA A N 1
ATOM 1515 C CA . ALA A 1 197 ? -11.006 -0.273 -4.858 1.00 97.94 197 ALA A CA 1
ATOM 1516 C C . ALA A 1 197 ? -11.937 -1.319 -5.502 1.00 97.94 197 ALA A C 1
ATOM 1518 O O . ALA A 1 197 ? -13.105 -1.034 -5.782 1.00 97.94 197 ALA A O 1
ATOM 1519 N N . TRP A 1 198 ? -11.463 -2.559 -5.662 1.00 96.44 198 TRP A N 1
ATOM 1520 C CA . TRP A 1 198 ? -12.259 -3.668 -6.189 1.00 96.44 198 TRP A CA 1
ATOM 1521 C C . TRP A 1 198 ? -13.515 -3.915 -5.352 1.00 96.44 198 TRP A C 1
ATOM 1523 O O . TRP A 1 198 ? -14.612 -4.043 -5.899 1.00 96.44 198 TRP A O 1
ATOM 1533 N N . ASN A 1 199 ? -13.379 -3.903 -4.024 1.00 92.31 199 ASN A N 1
ATOM 1534 C CA . ASN A 1 199 ? -14.496 -4.053 -3.091 1.00 92.31 199 ASN A CA 1
ATOM 1535 C C . ASN A 1 199 ? -15.510 -2.897 -3.176 1.00 92.31 199 ASN A C 1
ATOM 1537 O O . ASN A 1 199 ? -16.676 -3.081 -2.831 1.00 92.31 199 ASN A O 1
ATOM 1541 N N . GLN A 1 200 ? -15.103 -1.734 -3.697 1.00 93.44 200 GLN A N 1
ATOM 1542 C CA . GLN A 1 200 ? -15.988 -0.601 -3.998 1.00 93.44 200 GLN A CA 1
ATOM 1543 C C . GLN A 1 200 ? -16.546 -0.613 -5.436 1.00 93.44 200 GLN A C 1
ATOM 1545 O O . GLN A 1 200 ? -17.314 0.282 -5.808 1.00 93.44 200 GLN A O 1
ATOM 1550 N N . GLY A 1 201 ? -16.211 -1.629 -6.238 1.00 92.12 201 GLY A N 1
ATOM 1551 C CA . GLY A 1 201 ? -16.678 -1.795 -7.616 1.00 92.12 201 GLY A CA 1
ATOM 1552 C C . GLY A 1 201 ? -15.796 -1.131 -8.681 1.00 92.12 201 GLY A C 1
ATOM 1553 O O . GLY A 1 201 ? -16.261 -0.929 -9.805 1.00 92.12 201 GLY A O 1
ATOM 1554 N N . ASP A 1 202 ? -14.550 -0.774 -8.352 1.00 94.88 202 ASP A N 1
ATOM 1555 C CA . ASP A 1 202 ? -13.570 -0.198 -9.279 1.00 94.88 202 ASP A CA 1
ATOM 1556 C C . ASP A 1 202 ? -12.453 -1.199 -9.618 1.00 94.88 202 ASP A C 1
ATOM 1558 O O . ASP A 1 202 ? -11.699 -1.637 -8.754 1.00 94.88 202 ASP A O 1
ATOM 1562 N N . ASP A 1 203 ? -12.313 -1.548 -10.901 1.00 97.50 203 ASP A N 1
ATOM 1563 C CA . ASP A 1 203 ? -11.271 -2.470 -11.374 1.00 97.50 203 ASP A CA 1
ATOM 1564 C C . ASP A 1 203 ? -9.951 -1.732 -11.650 1.00 97.50 203 ASP A C 1
ATOM 1566 O O . ASP A 1 203 ? -9.654 -1.355 -12.786 1.00 97.50 203 ASP A O 1
ATOM 1570 N N . LEU A 1 204 ? -9.166 -1.494 -10.594 1.00 98.56 204 LEU A N 1
ATOM 1571 C CA . LEU A 1 204 ? -7.819 -0.920 -10.725 1.00 98.56 204 LEU A CA 1
ATOM 1572 C C . LEU A 1 204 ? -6.756 -1.960 -11.087 1.00 98.56 204 LEU A C 1
ATOM 1574 O O . LEU A 1 204 ? -5.765 -1.609 -11.722 1.00 98.56 204 LEU A O 1
ATOM 1578 N N . TYR A 1 205 ? -6.987 -3.234 -10.764 1.00 98.44 205 TYR A N 1
ATOM 1579 C CA . TYR A 1 205 ? -6.136 -4.339 -11.207 1.00 98.44 205 TYR A CA 1
ATOM 1580 C C . TYR A 1 205 ? -6.050 -4.407 -12.738 1.00 98.44 205 TYR A C 1
ATOM 1582 O O . TYR A 1 205 ? -4.967 -4.583 -13.291 1.00 98.44 205 TYR A O 1
ATOM 1590 N N . GLY A 1 206 ? -7.179 -4.201 -13.424 1.00 98.00 206 GLY A N 1
ATOM 1591 C CA . GLY A 1 206 ? -7.269 -4.172 -14.884 1.00 98.00 206 GLY A 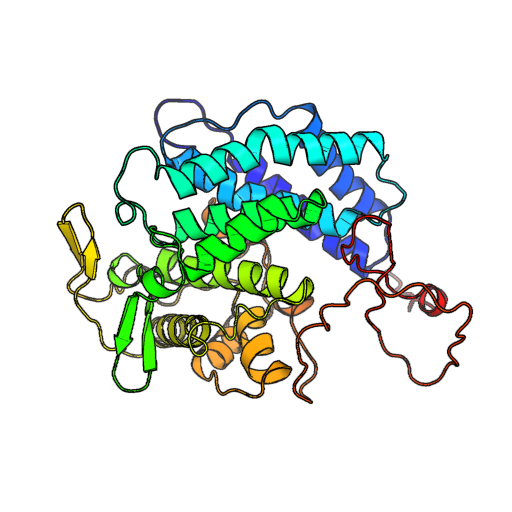CA 1
ATOM 1592 C C . GLY A 1 206 ? -6.685 -2.927 -15.556 1.00 98.00 206 GLY A C 1
ATOM 1593 O O . GLY A 1 206 ? -6.541 -2.904 -16.783 1.00 98.00 206 GLY A O 1
ATOM 1594 N N . HIS A 1 207 ? -6.354 -1.883 -14.792 1.00 98.50 207 HIS A N 1
ATOM 1595 C CA . HIS A 1 207 ? -5.945 -0.599 -15.349 1.00 98.50 207 HIS A CA 1
ATOM 1596 C C . HIS A 1 207 ? -4.638 -0.698 -16.149 1.00 98.50 207 HIS A C 1
ATOM 1598 O O . HIS A 1 207 ? -3.733 -1.473 -15.825 1.00 98.50 207 HIS A O 1
ATOM 1604 N N . ASP A 1 208 ? -4.565 0.095 -17.221 1.00 97.88 208 ASP A N 1
ATOM 1605 C CA . ASP A 1 208 ? -3.427 0.158 -18.144 1.00 97.88 208 ASP A CA 1
ATOM 1606 C C . ASP A 1 208 ? -2.944 -1.229 -18.628 1.00 97.88 208 ASP A C 1
ATOM 1608 O O . ASP A 1 208 ? -1.760 -1.580 -18.629 1.00 97.88 208 ASP A O 1
ATOM 1612 N N . GLY A 1 209 ? -3.916 -2.075 -18.988 1.00 97.19 209 GLY A N 1
ATOM 1613 C CA . GLY A 1 209 ? -3.672 -3.420 -19.501 1.00 97.19 209 GLY A CA 1
ATOM 1614 C C . GLY A 1 209 ? -3.026 -4.344 -18.470 1.00 97.19 209 GLY A C 1
ATOM 1615 O O . GLY A 1 209 ? -2.046 -5.018 -18.794 1.00 97.19 209 GLY A O 1
ATOM 1616 N N . ASN A 1 210 ? -3.563 -4.366 -17.245 1.00 98.38 210 ASN A N 1
ATOM 1617 C CA . ASN A 1 210 ? -3.018 -5.090 -16.092 1.00 98.38 210 ASN A CA 1
ATOM 1618 C C . ASN A 1 210 ? -1.574 -4.676 -15.753 1.00 98.38 210 ASN A C 1
ATOM 1620 O O . ASN A 1 210 ? -0.731 -5.534 -15.479 1.00 98.38 210 ASN A O 1
ATOM 1624 N N . ARG A 1 211 ? -1.244 -3.375 -15.797 1.00 98.75 211 ARG A N 1
ATOM 1625 C CA . ARG A 1 211 ? 0.132 -2.910 -15.526 1.00 98.75 211 ARG A CA 1
ATOM 1626 C C . ARG A 1 211 ? 0.629 -3.354 -14.148 1.00 98.75 211 ARG A C 1
ATOM 1628 O O . ARG A 1 211 ? 1.799 -3.711 -14.020 1.00 98.75 211 ARG A O 1
ATOM 1635 N N . PHE A 1 212 ? -0.257 -3.431 -13.154 1.00 98.81 212 PHE A N 1
ATOM 1636 C CA . PHE A 1 212 ? 0.110 -3.955 -11.841 1.00 98.81 212 PHE A CA 1
ATOM 1637 C C . PHE A 1 212 ? 0.546 -5.432 -11.900 1.00 98.81 212 PHE A C 1
ATOM 1639 O O . PHE A 1 212 ? 1.595 -5.758 -11.352 1.00 98.81 212 PHE A O 1
ATOM 1646 N N . LEU A 1 213 ? -0.161 -6.307 -12.631 1.00 98.75 213 LEU A N 1
ATOM 1647 C CA . LEU A 1 213 ? 0.270 -7.702 -12.831 1.00 98.75 213 LEU A CA 1
ATOM 1648 C C . LEU A 1 213 ? 1.666 -7.780 -13.456 1.00 98.75 213 LEU A C 1
ATOM 1650 O O . LEU A 1 213 ? 2.500 -8.557 -13.006 1.00 98.75 213 LEU A O 1
ATOM 1654 N N . LYS A 1 214 ? 1.931 -6.957 -14.477 1.00 98.81 214 LYS A N 1
ATOM 1655 C CA . LYS A 1 214 ? 3.232 -6.921 -15.167 1.00 98.81 214 LYS A CA 1
ATOM 1656 C C . LYS A 1 214 ? 4.374 -6.558 -14.215 1.00 98.81 214 LYS A C 1
ATOM 1658 O O . LYS A 1 214 ? 5.448 -7.148 -14.313 1.00 98.81 214 LYS A O 1
ATOM 1663 N N . GLY A 1 215 ? 4.128 -5.606 -13.312 1.00 98.75 215 GLY A N 1
ATOM 1664 C CA . GLY A 1 215 ? 5.053 -5.210 -12.249 1.00 98.75 215 GLY A CA 1
ATOM 1665 C C . GLY A 1 215 ? 5.251 -6.294 -11.190 1.00 98.75 215 GLY A C 1
ATOM 1666 O O . GLY A 1 215 ? 6.383 -6.634 -10.856 1.00 98.75 215 GLY A O 1
ATOM 1667 N N . ALA A 1 216 ? 4.158 -6.883 -10.702 1.00 98.69 216 ALA A N 1
ATOM 1668 C CA . ALA A 1 216 ? 4.204 -7.956 -9.713 1.00 98.69 216 ALA A CA 1
ATOM 1669 C C . ALA A 1 216 ? 4.951 -9.194 -10.241 1.00 98.69 216 ALA A C 1
ATOM 1671 O O . ALA A 1 216 ? 5.817 -9.725 -9.551 1.00 98.69 216 ALA A O 1
ATOM 1672 N N . GLU A 1 217 ? 4.695 -9.607 -11.488 1.00 98.69 217 GLU A N 1
ATOM 1673 C CA . GLU A 1 217 ? 5.409 -10.719 -12.126 1.00 98.69 217 GLU A CA 1
ATOM 1674 C C . GLU A 1 217 ? 6.908 -10.441 -12.278 1.00 98.69 217 GLU A C 1
ATOM 1676 O O . GLU A 1 217 ? 7.708 -11.353 -12.081 1.00 98.69 217 GLU A O 1
ATOM 1681 N N . TYR A 1 218 ? 7.307 -9.202 -12.588 1.00 98.81 218 TYR A N 1
ATOM 1682 C CA . TYR A 1 218 ? 8.718 -8.812 -12.671 1.00 98.81 218 TYR A CA 1
ATOM 1683 C C . TYR A 1 218 ? 9.419 -8.943 -11.314 1.00 98.81 218 TYR A C 1
ATOM 1685 O O . TYR A 1 218 ? 10.473 -9.577 -11.218 1.00 98.81 218 TYR A O 1
ATOM 1693 N N . VAL A 1 219 ? 8.822 -8.375 -10.260 1.00 98.69 219 VAL A N 1
ATOM 1694 C CA . VAL A 1 219 ? 9.370 -8.424 -8.896 1.00 98.69 219 VAL A CA 1
ATOM 1695 C C . VAL A 1 219 ? 9.449 -9.869 -8.403 1.00 98.69 219 VAL A C 1
ATOM 1697 O O . VAL A 1 219 ? 10.499 -10.287 -7.906 1.00 98.69 219 VAL A O 1
ATOM 1700 N N . ALA A 1 220 ? 8.382 -10.650 -8.603 1.00 98.56 220 ALA A N 1
ATOM 1701 C CA . ALA A 1 220 ? 8.338 -12.064 -8.251 1.00 98.56 220 ALA A CA 1
ATOM 1702 C C . ALA A 1 220 ? 9.408 -12.862 -9.000 1.00 98.56 220 ALA A C 1
ATOM 1704 O O . ALA A 1 220 ? 10.149 -13.629 -8.393 1.00 98.56 220 ALA A O 1
ATOM 1705 N N . GLN A 1 221 ? 9.522 -12.674 -10.319 1.00 98.50 221 GLN A N 1
ATOM 1706 C CA . GLN A 1 221 ? 10.488 -13.391 -11.147 1.00 98.50 221 GLN A CA 1
ATOM 1707 C C . GLN A 1 221 ? 11.913 -13.181 -10.635 1.00 98.50 221 GLN A C 1
ATOM 1709 O O . GLN A 1 221 ? 12.643 -14.158 -10.448 1.00 98.50 221 GLN A O 1
ATOM 1714 N N . PHE A 1 222 ? 12.298 -11.929 -10.375 1.00 98.62 222 PHE A N 1
ATOM 1715 C CA . PHE A 1 222 ? 13.642 -11.636 -9.901 1.00 98.62 222 PHE A CA 1
ATOM 1716 C C . PHE A 1 222 ? 13.907 -12.218 -8.511 1.00 98.62 222 PHE A C 1
ATOM 1718 O O . PHE A 1 222 ? 14.944 -12.855 -8.300 1.00 98.62 222 PHE A O 1
ATOM 1725 N N . ASN A 1 223 ? 12.959 -12.072 -7.584 1.00 98.56 223 ASN A N 1
ATOM 1726 C CA . ASN A 1 223 ? 13.109 -12.564 -6.216 1.00 98.56 223 ASN A CA 1
ATOM 1727 C C . ASN A 1 223 ? 12.996 -14.093 -6.086 1.00 98.56 223 ASN A C 1
ATOM 1729 O O . ASN A 1 223 ? 13.570 -14.661 -5.166 1.00 98.56 223 ASN A O 1
ATOM 1733 N N . LEU A 1 224 ? 12.417 -14.789 -7.069 1.00 98.19 224 LEU A N 1
ATOM 1734 C CA . LEU A 1 224 ? 12.514 -16.252 -7.215 1.00 98.19 224 LEU A CA 1
ATOM 1735 C C . LEU A 1 224 ? 13.888 -16.729 -7.730 1.00 98.19 224 LEU A C 1
ATOM 1737 O O . LEU A 1 224 ? 14.035 -17.881 -8.136 1.00 98.19 224 LEU A O 1
ATOM 1741 N N . GLY A 1 225 ? 14.891 -15.849 -7.783 1.00 97.88 225 GLY A N 1
ATOM 1742 C CA . GLY A 1 225 ? 16.244 -16.178 -8.233 1.00 97.88 225 GLY A CA 1
ATOM 1743 C C . GLY A 1 225 ? 16.420 -16.210 -9.755 1.00 97.88 225 GLY A C 1
ATOM 1744 O O . GLY A 1 225 ? 17.507 -16.525 -10.237 1.00 97.88 225 GLY A O 1
ATOM 1745 N N . LYS A 1 226 ? 15.399 -15.841 -10.540 1.00 98.00 226 LYS A N 1
ATOM 1746 C CA . LYS A 1 226 ? 15.488 -15.783 -12.010 1.00 98.00 226 LYS A CA 1
ATOM 1747 C C . LYS A 1 226 ? 16.001 -14.420 -12.477 1.00 98.00 226 LYS A C 1
ATOM 1749 O O . LYS A 1 226 ? 15.860 -13.421 -11.780 1.00 98.00 226 LYS A O 1
ATOM 1754 N N . SER A 1 227 ? 16.577 -14.352 -13.671 1.00 97.50 227 SER A N 1
ATOM 1755 C CA . SER A 1 227 ? 16.983 -13.077 -14.275 1.00 97.50 227 SER A CA 1
ATOM 1756 C C . SER A 1 227 ? 15.785 -12.314 -14.845 1.00 97.50 227 SER A C 1
ATOM 1758 O O . SER A 1 227 ? 14.805 -12.915 -15.294 1.00 97.50 227 SER A O 1
ATOM 1760 N N . VAL A 1 228 ? 15.896 -10.988 -14.873 1.00 98.31 228 VAL A N 1
ATOM 1761 C CA . VAL A 1 228 ? 14.971 -10.071 -15.552 1.00 98.31 228 VAL A CA 1
ATOM 1762 C C . VAL A 1 228 ? 15.782 -9.040 -16.347 1.00 98.31 228 VAL A C 1
ATOM 1764 O O . VAL A 1 228 ? 16.906 -8.727 -15.946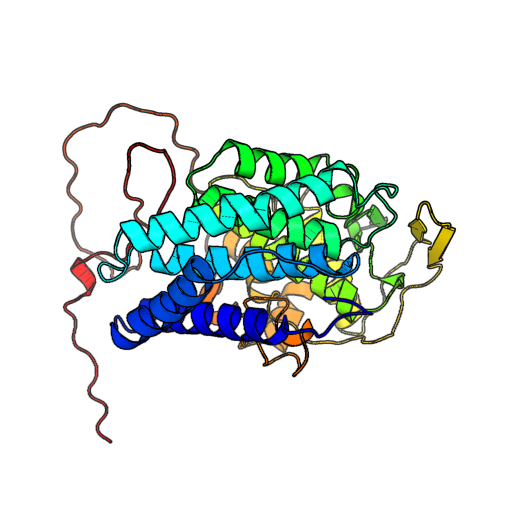 1.00 98.31 228 VAL A O 1
ATOM 1767 N N . PRO A 1 229 ? 15.270 -8.532 -17.481 1.00 98.12 229 PRO A N 1
ATOM 1768 C CA . PRO A 1 229 ? 15.886 -7.398 -18.164 1.00 98.12 229 PRO A CA 1
ATOM 1769 C C . PRO A 1 229 ? 15.782 -6.138 -17.299 1.00 98.12 229 PRO A C 1
ATOM 1771 O O . PRO A 1 229 ? 14.838 -5.999 -16.529 1.00 98.12 229 PRO A O 1
ATOM 1774 N N . TYR A 1 230 ? 16.725 -5.207 -17.444 1.00 98.56 230 TYR A N 1
ATOM 1775 C CA . TYR A 1 230 ? 16.730 -3.968 -16.671 1.00 98.56 230 TYR A CA 1
ATOM 1776 C C . TYR A 1 230 ? 17.061 -2.767 -17.563 1.00 98.56 230 TYR A C 1
ATOM 1778 O O . TYR A 1 230 ? 18.077 -2.761 -18.256 1.00 98.56 230 TYR A O 1
ATOM 1786 N N . ALA A 1 231 ? 16.190 -1.762 -17.557 1.00 98.44 231 ALA A N 1
ATOM 1787 C CA . ALA A 1 231 ? 16.417 -0.455 -18.156 1.00 98.44 231 ALA A CA 1
ATOM 1788 C C . ALA A 1 231 ? 16.969 0.498 -17.087 1.00 98.44 231 ALA A C 1
ATOM 1790 O O . ALA A 1 231 ? 16.458 0.518 -15.967 1.00 98.44 231 ALA A O 1
ATOM 1791 N N . THR A 1 232 ? 17.988 1.296 -17.420 1.00 98.31 232 THR A N 1
ATOM 1792 C CA . THR A 1 232 ? 18.551 2.295 -16.497 1.00 98.31 232 THR A CA 1
ATOM 1793 C C . THR A 1 232 ? 17.462 3.244 -16.008 1.00 98.31 232 THR A C 1
ATOM 1795 O O . THR A 1 232 ? 16.843 3.940 -16.811 1.00 98.31 232 THR A O 1
ATOM 1798 N N . TYR A 1 233 ? 17.263 3.286 -14.693 1.00 98.19 233 TYR A N 1
ATOM 1799 C CA . TYR A 1 233 ? 16.357 4.222 -14.039 1.00 98.19 233 TYR A CA 1
ATOM 1800 C C . TYR A 1 233 ? 17.124 5.474 -13.601 1.00 98.19 233 TYR A C 1
ATOM 1802 O O . TYR A 1 233 ? 18.238 5.373 -13.084 1.00 98.19 233 TYR A O 1
ATOM 1810 N N . ASN A 1 234 ? 16.513 6.644 -13.776 1.00 97.44 234 ASN A N 1
ATOM 1811 C CA . ASN A 1 234 ? 17.005 7.907 -13.237 1.00 97.44 234 ASN A CA 1
ATOM 1812 C C . ASN A 1 234 ? 15.826 8.738 -12.722 1.00 97.44 234 ASN A C 1
ATOM 1814 O O . ASN A 1 234 ? 14.762 8.750 -13.344 1.00 97.44 234 ASN A O 1
ATOM 1818 N N . ASN A 1 235 ? 16.022 9.448 -11.611 1.00 96.81 235 ASN A N 1
ATOM 1819 C CA . ASN A 1 235 ? 15.032 10.370 -11.059 1.00 96.81 235 ASN A CA 1
ATOM 1820 C C . ASN A 1 235 ? 15.455 11.841 -11.236 1.00 96.81 235 ASN A C 1
ATOM 1822 O O . ASN A 1 235 ? 16.511 12.136 -11.797 1.00 96.81 235 ASN A O 1
ATOM 1826 N N . CYS A 1 236 ? 14.634 12.783 -10.767 1.00 97.00 236 CYS A N 1
ATOM 1827 C CA . CYS A 1 236 ? 14.929 14.213 -10.909 1.00 97.00 236 CYS A CA 1
ATOM 1828 C C . CYS A 1 236 ? 16.151 14.692 -10.108 1.00 97.00 236 CYS A C 1
ATOM 1830 O O . CYS A 1 236 ? 16.713 15.733 -10.440 1.00 97.00 236 CYS A O 1
ATOM 1832 N N . ASP A 1 237 ? 16.580 13.940 -9.091 1.00 97.19 237 ASP A N 1
ATOM 1833 C CA . ASP A 1 237 ? 17.778 14.237 -8.299 1.00 97.19 237 ASP A CA 1
ATOM 1834 C C . ASP A 1 237 ? 19.046 13.634 -8.920 1.00 97.19 237 ASP A C 1
ATOM 1836 O O . ASP A 1 237 ? 20.121 13.680 -8.323 1.00 97.19 237 ASP A O 1
ATOM 1840 N N . ASN A 1 238 ? 18.936 13.048 -10.116 1.00 96.94 238 ASN A N 1
ATOM 1841 C CA . ASN A 1 238 ? 19.997 12.299 -10.782 1.00 96.94 238 ASN A CA 1
ATOM 1842 C C . ASN A 1 238 ? 20.499 11.079 -9.988 1.00 96.94 238 ASN A C 1
ATOM 1844 O O . ASN A 1 238 ? 21.661 10.672 -10.117 1.00 96.94 238 ASN A O 1
ATOM 1848 N N . VAL A 1 239 ? 19.625 10.462 -9.188 1.00 96.12 239 VAL A N 1
ATOM 1849 C CA . VAL A 1 239 ? 19.891 9.160 -8.571 1.00 96.12 239 VAL A CA 1
ATOM 1850 C C . VAL A 1 239 ? 19.729 8.083 -9.642 1.00 96.12 239 VAL A C 1
ATOM 1852 O O . VAL A 1 239 ? 18.630 7.609 -9.934 1.00 96.12 239 VAL A O 1
ATOM 1855 N N . ASN A 1 240 ? 20.860 7.713 -10.239 1.00 96.50 240 ASN A N 1
ATOM 1856 C CA . ASN A 1 240 ? 20.936 6.763 -11.340 1.00 96.50 240 ASN A CA 1
ATOM 1857 C C . ASN A 1 240 ? 21.098 5.327 -10.828 1.00 96.50 240 ASN A C 1
ATOM 1859 O O . ASN A 1 240 ? 22.037 5.018 -10.095 1.00 96.50 240 ASN A O 1
ATOM 1863 N N . GLN A 1 241 ? 20.227 4.431 -11.284 1.00 97.44 241 GLN A N 1
ATOM 1864 C CA . GLN A 1 241 ? 20.318 2.990 -11.060 1.00 97.44 241 GLN A CA 1
ATOM 1865 C C . GLN A 1 241 ? 20.457 2.313 -12.418 1.00 97.44 241 GLN A C 1
ATOM 1867 O O . GLN A 1 241 ? 19.478 2.176 -13.150 1.00 97.44 241 GLN A O 1
ATOM 1872 N N . THR A 1 242 ? 21.679 1.922 -12.774 1.00 97.94 242 THR A N 1
ATOM 1873 C CA . THR A 1 242 ? 22.018 1.337 -14.085 1.00 97.94 242 THR A CA 1
ATOM 1874 C C . THR A 1 242 ? 21.851 -0.178 -14.138 1.00 97.94 242 THR A C 1
ATOM 1876 O O . THR A 1 242 ? 21.831 -0.756 -15.221 1.00 97.94 242 THR A O 1
ATOM 1879 N N . VAL A 1 243 ? 21.712 -0.821 -12.980 1.00 97.94 243 VAL A N 1
ATOM 1880 C CA . VAL A 1 243 ? 21.522 -2.264 -12.837 1.00 97.94 243 VAL A CA 1
ATOM 1881 C C . VAL A 1 243 ? 20.439 -2.547 -11.802 1.00 97.94 243 VAL A C 1
ATOM 1883 O O . VAL A 1 243 ? 20.197 -1.738 -10.906 1.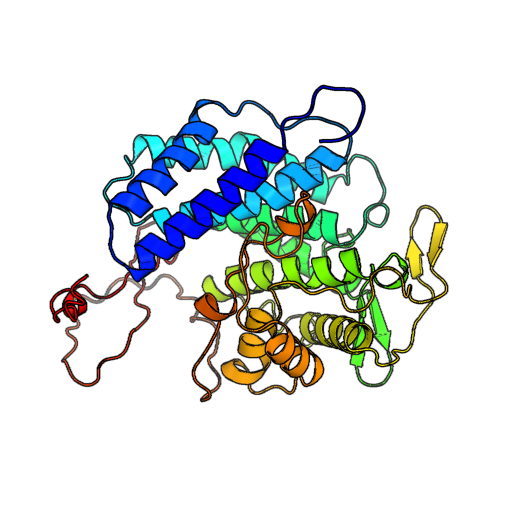00 97.94 243 VAL A O 1
ATOM 1886 N N . ILE A 1 244 ? 19.806 -3.712 -11.918 1.00 98.50 244 ILE A N 1
ATOM 1887 C CA . ILE A 1 244 ? 18.959 -4.244 -10.852 1.00 98.50 244 ILE A CA 1
ATOM 1888 C C . ILE A 1 244 ? 19.819 -4.584 -9.625 1.00 98.50 244 ILE A C 1
ATOM 1890 O O . ILE A 1 244 ? 20.952 -5.041 -9.772 1.00 98.50 244 ILE A O 1
ATOM 1894 N N . SER A 1 245 ? 19.296 -4.359 -8.419 1.00 98.31 245 SER A N 1
ATOM 1895 C CA . SER A 1 245 ? 20.032 -4.602 -7.172 1.00 98.31 245 SER A CA 1
ATOM 1896 C C . SER A 1 245 ? 19.758 -6.005 -6.633 1.00 98.31 245 SER A C 1
ATOM 1898 O O . SER A 1 245 ? 18.612 -6.341 -6.352 1.00 98.31 245 SER A O 1
ATOM 1900 N N . ASP A 1 246 ? 20.794 -6.819 -6.421 1.00 98.25 246 ASP A N 1
ATOM 1901 C CA . ASP A 1 246 ? 20.683 -8.115 -5.724 1.00 98.25 246 ASP A CA 1
ATOM 1902 C C . ASP A 1 246 ? 20.544 -7.972 -4.191 1.00 98.25 246 ASP A C 1
ATOM 1904 O O . ASP A 1 246 ? 20.338 -8.962 -3.486 1.00 98.25 246 ASP A O 1
ATOM 1908 N N . SER A 1 247 ? 20.641 -6.753 -3.648 1.00 98.31 247 SER A N 1
ATOM 1909 C CA . SER A 1 247 ? 20.530 -6.510 -2.205 1.00 98.31 247 SER A CA 1
ATOM 1910 C C . SER A 1 247 ? 19.160 -6.943 -1.676 1.00 98.31 247 SER A C 1
ATOM 1912 O O . SER A 1 247 ? 18.130 -6.456 -2.139 1.00 98.31 247 SER A O 1
ATOM 1914 N N . GLY A 1 248 ? 19.141 -7.860 -0.704 1.00 95.88 248 GLY A N 1
ATOM 1915 C CA . GLY A 1 248 ? 17.909 -8.374 -0.092 1.00 95.88 248 GLY A CA 1
ATOM 1916 C C . GLY A 1 248 ? 17.093 -9.326 -0.976 1.00 95.88 248 GLY A C 1
ATOM 1917 O O . GLY A 1 248 ? 15.926 -9.575 -0.677 1.00 95.88 248 GLY A O 1
ATOM 1918 N N . ARG A 1 249 ? 17.667 -9.838 -2.073 1.00 97.69 249 ARG A N 1
ATOM 1919 C CA . ARG A 1 249 ? 16.964 -10.710 -3.022 1.00 97.69 249 ARG A CA 1
ATOM 1920 C C . ARG A 1 249 ? 16.448 -11.991 -2.371 1.00 97.69 249 ARG A C 1
ATOM 1922 O O . ARG A 1 249 ? 17.171 -12.656 -1.632 1.00 97.69 249 ARG A O 1
ATOM 1929 N N . GLY A 1 250 ? 15.209 -12.350 -2.707 1.00 95.75 250 GLY A N 1
ATOM 1930 C CA . GLY A 1 250 ? 14.532 -13.535 -2.173 1.00 95.75 250 GLY A CA 1
ATOM 1931 C C . GLY A 1 250 ? 13.864 -13.314 -0.816 1.00 95.75 250 GLY A C 1
ATOM 1932 O O . GLY A 1 250 ? 13.534 -14.284 -0.137 1.00 95.75 250 GLY A O 1
ATOM 1933 N N . GLY A 1 251 ? 13.667 -12.054 -0.412 1.00 93.69 251 GLY A N 1
ATOM 1934 C CA . GLY A 1 251 ? 12.893 -11.709 0.779 1.00 93.69 251 GLY A CA 1
ATOM 1935 C C . GLY A 1 251 ? 11.460 -12.248 0.719 1.00 93.69 251 GLY A C 1
ATOM 1936 O O . GLY A 1 251 ? 10.872 -12.371 -0.352 1.00 93.69 251 GLY A O 1
ATOM 1937 N N . LEU A 1 252 ? 10.888 -12.586 1.870 1.00 92.31 252 LEU A N 1
ATOM 1938 C CA . LEU A 1 252 ? 9.511 -13.074 1.970 1.00 92.31 252 LEU A CA 1
ATOM 1939 C C . LEU A 1 252 ? 8.610 -11.969 2.522 1.00 92.31 252 LEU A C 1
ATOM 1941 O O . LEU A 1 252 ? 9.034 -11.207 3.390 1.00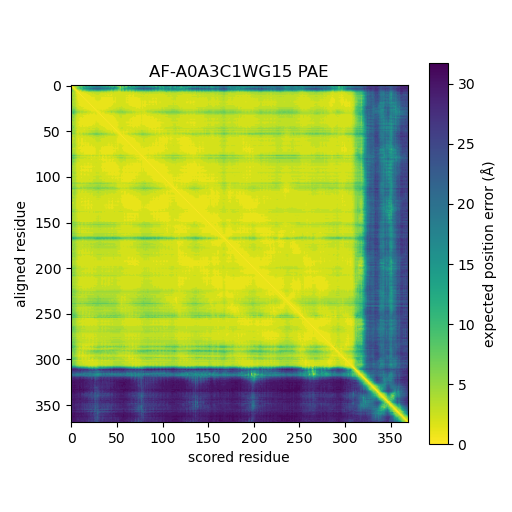 92.31 252 LEU A O 1
ATOM 1945 N N . CYS A 1 253 ? 7.376 -11.907 2.031 1.00 90.00 253 CYS A N 1
ATOM 1946 C CA . CYS A 1 253 ? 6.391 -10.884 2.378 1.00 90.00 253 CYS A CA 1
ATOM 1947 C C . CYS A 1 253 ? 4.959 -11.372 2.046 1.00 90.00 253 CYS A C 1
ATOM 1949 O O . CYS A 1 253 ? 4.809 -12.240 1.179 1.00 90.00 253 CYS A O 1
ATOM 1951 N N . PRO A 1 254 ? 3.919 -10.908 2.773 1.00 91.75 254 PRO A N 1
ATOM 1952 C CA . PRO A 1 254 ? 2.581 -11.508 2.754 1.00 91.75 254 PRO A CA 1
ATOM 1953 C C . PRO A 1 254 ? 1.592 -10.837 1.778 1.00 91.75 254 PRO A C 1
ATOM 1955 O O . PRO A 1 254 ? 0.507 -10.409 2.183 1.00 91.75 254 PRO A O 1
ATOM 1958 N N . GLU A 1 255 ? 1.956 -10.678 0.507 1.00 91.62 255 GLU A N 1
ATOM 1959 C CA . GLU A 1 255 ? 1.083 -10.076 -0.516 1.00 91.62 255 GLU A CA 1
ATOM 1960 C C . GLU A 1 255 ? 0.719 -10.999 -1.681 1.00 91.62 255 GLU A C 1
ATOM 1962 O O . GLU A 1 255 ? -0.164 -10.687 -2.491 1.00 91.62 255 GLU A O 1
ATOM 1967 N N . TRP A 1 256 ? 1.410 -12.126 -1.805 1.00 96.56 256 TRP A N 1
ATOM 1968 C CA . TRP A 1 256 ? 1.370 -12.946 -3.007 1.00 96.56 256 TRP A CA 1
ATOM 1969 C C . TRP A 1 256 ? 0.064 -13.713 -3.136 1.00 96.56 256 TRP A C 1
ATOM 1971 O O . TRP A 1 256 ? -0.406 -13.928 -4.253 1.00 96.56 256 TRP A O 1
ATOM 1981 N N . GLU A 1 257 ? -0.573 -14.056 -2.019 1.00 95.06 257 GLU A N 1
ATOM 1982 C CA . GLU A 1 257 ? -1.911 -14.643 -2.013 1.00 95.06 257 GLU A CA 1
ATOM 1983 C C . GLU A 1 257 ? -2.948 -13.729 -2.645 1.00 95.06 257 GLU A C 1
ATOM 1985 O O . GLU A 1 257 ? -3.740 -14.183 -3.473 1.00 95.06 257 GLU A O 1
ATOM 1990 N N . LEU A 1 258 ? -2.927 -12.441 -2.302 1.00 96.25 258 LEU A N 1
ATOM 1991 C CA . LEU A 1 258 ? -3.854 -11.466 -2.865 1.00 96.25 258 LEU A CA 1
ATOM 1992 C C . LEU A 1 258 ? -3.688 -11.376 -4.384 1.00 96.25 258 LEU A C 1
ATOM 1994 O O . LEU A 1 258 ? -4.657 -11.494 -5.137 1.00 96.25 258 LEU A O 1
ATOM 1998 N N . ILE A 1 259 ? -2.445 -11.197 -4.830 1.00 97.69 259 ILE A N 1
ATOM 1999 C CA . ILE A 1 259 ? -2.106 -11.027 -6.244 1.00 97.69 259 ILE A CA 1
ATOM 2000 C C . ILE A 1 259 ? -2.468 -12.293 -7.031 1.00 97.69 259 ILE A C 1
ATOM 2002 O O . ILE A 1 259 ? -3.172 -12.215 -8.042 1.00 97.69 259 ILE A O 1
ATOM 2006 N N . TYR A 1 260 ? -2.044 -13.465 -6.549 1.00 96.81 260 TYR A N 1
ATOM 2007 C CA . TYR A 1 260 ? -2.336 -14.751 -7.177 1.00 96.81 260 TYR A CA 1
ATOM 2008 C C . TYR A 1 260 ? -3.842 -14.993 -7.295 1.00 96.81 260 TYR A C 1
ATOM 2010 O O . TYR A 1 260 ? -4.339 -15.287 -8.384 1.00 96.81 260 TYR A O 1
ATOM 2018 N N . ASN A 1 261 ? -4.592 -14.852 -6.200 1.00 95.06 261 ASN A N 1
ATOM 2019 C CA . ASN A 1 261 ? -6.019 -15.151 -6.217 1.00 95.06 261 ASN A CA 1
ATOM 2020 C C . ASN A 1 261 ? -6.809 -14.144 -7.059 1.00 95.06 261 ASN A C 1
ATOM 2022 O O . ASN A 1 261 ? -7.759 -14.545 -7.733 1.00 95.06 261 ASN A O 1
ATOM 2026 N N . HIS A 1 262 ? -6.414 -12.868 -7.088 1.00 95.38 262 HIS A N 1
ATOM 2027 C CA . HIS A 1 262 ? -7.042 -11.900 -7.981 1.00 95.38 262 HIS A CA 1
ATOM 2028 C C . HIS A 1 262 ? -6.817 -12.270 -9.455 1.00 95.38 262 HIS A C 1
ATOM 2030 O O . HIS A 1 262 ? -7.766 -12.435 -10.222 1.00 95.38 262 HIS A O 1
ATOM 2036 N N . TYR A 1 263 ? -5.566 -12.412 -9.887 1.00 96.31 263 TYR A N 1
ATOM 2037 C CA . TYR A 1 263 ? -5.294 -12.560 -11.315 1.00 96.31 263 TYR A CA 1
ATOM 2038 C C . TYR A 1 263 ? -5.563 -13.975 -11.832 1.00 96.31 263 TYR A C 1
ATOM 2040 O O . TYR A 1 263 ? -6.157 -14.132 -12.898 1.00 96.31 263 TYR A O 1
ATOM 2048 N N . VAL A 1 264 ? -5.195 -15.009 -11.078 1.00 94.75 264 VAL A N 1
ATOM 2049 C CA . VAL A 1 264 ? -5.352 -16.398 -11.525 1.00 94.75 264 VAL A CA 1
ATOM 2050 C C . VAL A 1 264 ? -6.758 -16.902 -11.239 1.00 94.75 264 VAL A C 1
ATOM 2052 O O . VAL A 1 264 ? -7.491 -17.241 -12.165 1.00 94.75 264 VAL A O 1
ATOM 2055 N N . ASN A 1 265 ? -7.173 -16.910 -9.972 1.00 90.12 265 ASN A N 1
ATOM 2056 C CA . ASN A 1 265 ? -8.444 -17.533 -9.595 1.00 90.12 265 ASN A CA 1
ATOM 2057 C C . ASN A 1 265 ? -9.657 -16.673 -9.983 1.00 90.12 265 ASN A C 1
ATOM 2059 O O . ASN A 1 265 ? -10.636 -17.202 -10.507 1.00 90.12 265 ASN A O 1
ATOM 2063 N N . ARG A 1 266 ? -9.598 -15.351 -9.767 1.00 90.25 266 ARG A N 1
ATOM 2064 C CA . ARG A 1 266 ? -10.721 -14.436 -10.035 1.00 90.25 266 ARG A CA 1
ATOM 2065 C C . ARG A 1 266 ? -10.772 -13.945 -11.484 1.00 90.25 266 ARG A C 1
ATOM 2067 O O . ARG A 1 266 ? -11.871 -13.706 -11.979 1.00 90.25 266 ARG A O 1
ATOM 2074 N N . LYS A 1 267 ? -9.637 -13.784 -12.174 1.00 89.94 267 LYS A N 1
ATOM 2075 C CA . LYS A 1 267 ? -9.582 -13.262 -13.560 1.00 89.94 267 LYS A CA 1
ATOM 2076 C C . LYS A 1 267 ? -9.228 -14.309 -14.618 1.00 89.94 267 LYS A C 1
ATOM 2078 O O . LYS A 1 267 ? -9.444 -14.044 -15.798 1.00 89.94 267 LYS A O 1
ATOM 2083 N N . GLY A 1 268 ? -8.737 -15.488 -14.231 1.00 92.19 268 GLY A N 1
ATOM 2084 C CA . GLY A 1 268 ? -8.347 -16.544 -15.173 1.00 92.19 268 GLY A CA 1
ATOM 2085 C C . GLY A 1 268 ? -7.095 -16.214 -15.995 1.00 92.19 268 GLY A C 1
ATOM 2086 O O . GLY A 1 268 ? -6.905 -16.784 -17.067 1.00 92.19 268 GLY A O 1
ATOM 2087 N N . LEU A 1 269 ? -6.268 -15.272 -15.536 1.00 95.06 269 LEU A N 1
ATOM 2088 C CA . LEU A 1 269 ? -5.024 -14.878 -16.194 1.00 95.06 269 LEU A CA 1
ATOM 2089 C C . LEU A 1 269 ? -3.850 -15.735 -15.711 1.00 95.06 269 LEU A C 1
ATOM 2091 O O . LEU A 1 269 ? -3.862 -16.282 -14.611 1.00 95.06 269 LEU A O 1
ATOM 2095 N N . ALA A 1 270 ? -2.801 -15.820 -16.528 1.00 95.56 270 ALA A N 1
ATOM 2096 C CA . ALA A 1 270 ? -1.548 -16.440 -16.118 1.00 95.56 270 ALA A CA 1
ATOM 2097 C C . ALA A 1 270 ? -0.718 -15.457 -15.277 1.00 95.56 270 ALA A C 1
ATOM 2099 O O . ALA A 1 270 ? -0.433 -14.347 -15.722 1.00 95.56 270 ALA A O 1
ATOM 2100 N N . ALA A 1 271 ? -0.303 -15.893 -14.088 1.00 97.19 271 ALA A N 1
ATOM 2101 C CA . ALA A 1 271 ? 0.631 -15.181 -13.214 1.00 97.19 271 ALA A CA 1
ATOM 2102 C C . ALA A 1 271 ? 1.612 -16.188 -12.577 1.00 97.19 271 ALA A C 1
ATOM 2104 O O . ALA A 1 271 ? 1.539 -16.454 -11.375 1.00 97.19 271 ALA A O 1
ATOM 2105 N N . PRO A 1 272 ? 2.450 -16.868 -13.387 1.00 98.00 272 PRO A N 1
ATOM 2106 C CA . PRO A 1 272 ? 3.232 -18.014 -12.930 1.00 98.00 272 PRO A CA 1
ATOM 2107 C C . PRO A 1 272 ? 4.244 -17.666 -11.833 1.00 98.00 272 PRO A C 1
ATOM 2109 O O . PRO A 1 272 ? 4.487 -18.496 -10.957 1.00 98.00 272 PRO A O 1
ATOM 2112 N N . ASN A 1 273 ? 4.837 -16.467 -11.847 1.00 98.31 273 ASN A N 1
ATOM 2113 C CA . ASN A 1 273 ? 5.794 -16.086 -10.810 1.00 98.31 273 ASN A CA 1
ATOM 2114 C C . ASN A 1 273 ? 5.074 -15.726 -9.508 1.00 98.31 273 ASN A C 1
ATOM 2116 O O . ASN A 1 273 ? 5.480 -16.198 -8.454 1.00 98.31 273 ASN A O 1
ATOM 2120 N N . SER A 1 274 ? 3.962 -14.995 -9.578 1.00 98.06 274 SER A N 1
ATOM 2121 C CA . SER A 1 274 ? 3.114 -14.685 -8.420 1.00 98.06 274 SER A CA 1
ATOM 2122 C C . SER A 1 274 ? 2.537 -15.960 -7.801 1.00 98.06 274 SER A C 1
ATOM 2124 O O . SER A 1 274 ? 2.508 -16.098 -6.584 1.00 98.06 274 SER A O 1
ATOM 2126 N N . GLN A 1 275 ? 2.138 -16.936 -8.625 1.00 97.62 275 GLN A N 1
ATOM 2127 C CA . GLN A 1 275 ? 1.699 -18.255 -8.163 1.00 97.62 275 GLN A CA 1
ATOM 2128 C C . GLN A 1 275 ? 2.813 -19.009 -7.427 1.00 97.62 275 GLN A C 1
ATOM 2130 O O . GLN A 1 275 ? 2.567 -19.573 -6.359 1.00 97.62 275 GLN A O 1
ATOM 2135 N N . ALA A 1 276 ? 4.024 -19.036 -7.990 1.00 98.12 276 ALA A N 1
ATOM 2136 C CA . ALA A 1 276 ? 5.171 -19.685 -7.361 1.00 98.12 276 ALA A CA 1
ATOM 2137 C C . ALA A 1 276 ? 5.560 -18.997 -6.043 1.00 98.12 276 ALA A C 1
ATOM 2139 O O . ALA A 1 276 ? 5.853 -19.679 -5.065 1.00 98.12 276 ALA A O 1
ATOM 2140 N N . TYR A 1 277 ? 5.500 -17.665 -5.992 1.00 96.94 277 TYR A N 1
ATOM 2141 C CA . TYR A 1 277 ? 5.784 -16.904 -4.779 1.00 96.94 277 TYR A CA 1
ATOM 2142 C C . TYR A 1 277 ? 4.719 -17.115 -3.699 1.00 96.94 277 TYR A C 1
ATOM 2144 O O . TYR A 1 277 ? 5.058 -17.371 -2.549 1.00 96.94 277 TYR A O 1
ATOM 2152 N N . ALA A 1 278 ? 3.435 -17.118 -4.070 1.00 96.62 278 ALA A N 1
ATOM 2153 C CA . ALA A 1 278 ? 2.353 -17.447 -3.143 1.00 96.62 278 ALA A CA 1
ATOM 2154 C C . ALA A 1 278 ? 2.540 -18.854 -2.555 1.00 96.62 278 ALA A C 1
ATOM 2156 O O . ALA A 1 278 ? 2.363 -19.056 -1.360 1.00 96.62 278 ALA A O 1
ATOM 2157 N N . ALA A 1 279 ? 2.956 -19.832 -3.368 1.00 96.31 279 ALA A N 1
ATOM 2158 C CA . ALA A 1 279 ? 3.277 -21.173 -2.882 1.00 96.31 279 ALA A CA 1
ATOM 2159 C C . ALA A 1 279 ? 4.477 -21.201 -1.917 1.00 96.31 279 ALA A C 1
ATOM 2161 O O . ALA A 1 279 ? 4.484 -22.024 -1.006 1.00 96.31 279 ALA A O 1
ATOM 2162 N N . LEU A 1 280 ? 5.461 -20.316 -2.103 1.00 95.75 280 LEU A N 1
ATOM 2163 C CA . LEU A 1 280 ? 6.645 -20.214 -1.248 1.00 95.75 280 LEU A CA 1
ATOM 2164 C C . LEU A 1 280 ? 6.336 -19.603 0.127 1.00 95.75 280 LEU A C 1
ATOM 2166 O O . LEU A 1 280 ? 6.899 -20.050 1.120 1.00 95.75 280 LEU A O 1
ATOM 2170 N N . VAL A 1 281 ? 5.474 -18.584 0.185 1.00 95.00 281 VAL A N 1
ATOM 2171 C CA . VAL A 1 281 ? 5.199 -17.841 1.431 1.00 95.00 281 VAL A CA 1
ATOM 2172 C C . VAL A 1 281 ? 4.081 -18.484 2.260 1.00 95.00 281 VAL A C 1
ATOM 2174 O O . VAL A 1 281 ? 4.006 -18.265 3.465 1.00 95.00 281 VAL A O 1
ATOM 2177 N N . ARG A 1 282 ? 3.215 -19.297 1.642 1.00 94.62 282 ARG A N 1
ATOM 2178 C CA . ARG A 1 282 ? 2.081 -19.945 2.314 1.00 94.62 282 ARG A CA 1
ATOM 2179 C C . ARG A 1 282 ? 2.490 -20.787 3.541 1.00 94.62 282 ARG A C 1
ATOM 2181 O O . ARG A 1 282 ? 3.399 -21.610 3.432 1.00 94.62 282 ARG A O 1
ATOM 2188 N N . PRO A 1 283 ? 1.712 -20.728 4.641 1.00 95.19 283 PRO A N 1
ATOM 2189 C CA . PRO A 1 283 ? 0.656 -19.747 4.903 1.00 95.19 283 PRO A CA 1
ATOM 2190 C C . PRO A 1 283 ? 1.246 -18.363 5.227 1.00 95.19 283 PRO A C 1
ATOM 2192 O O . PRO A 1 283 ? 2.185 -18.259 6.009 1.00 95.19 283 PRO A O 1
ATOM 2195 N N . GLU A 1 284 ? 0.664 -17.300 4.666 1.00 94.12 284 GLU A N 1
ATOM 2196 C CA . GLU A 1 284 ? 1.104 -15.928 4.942 1.00 94.12 284 GLU A CA 1
ATOM 2197 C C . GLU A 1 284 ? 0.766 -15.495 6.379 1.00 94.12 284 GLU A C 1
ATOM 2199 O O . GLU A 1 284 ? -0.391 -15.565 6.809 1.00 94.12 284 GLU A O 1
ATOM 2204 N N . GLY A 1 285 ? 1.790 -15.027 7.094 1.00 92.25 285 GLY A N 1
ATOM 2205 C CA . GLY A 1 285 ? 1.726 -14.505 8.456 1.00 92.25 285 GLY A CA 1
ATOM 2206 C C . GLY A 1 285 ? 1.313 -13.033 8.530 1.00 92.25 285 GLY A C 1
ATOM 2207 O O . GLY A 1 285 ? 0.931 -12.422 7.530 1.00 92.25 285 GLY A O 1
ATOM 2208 N N . GLY A 1 286 ? 1.371 -12.466 9.732 1.00 92.50 286 GLY A N 1
ATOM 2209 C CA . GLY A 1 286 ? 0.989 -11.084 10.028 1.00 92.50 286 GLY A CA 1
ATOM 2210 C C . GLY A 1 286 ? 2.166 -10.177 10.384 1.00 92.50 286 GLY A C 1
ATOM 2211 O O . GLY A 1 286 ? 3.330 -10.495 10.144 1.00 92.50 286 GLY A O 1
ATOM 2212 N N . GLY A 1 287 ? 1.849 -9.030 10.992 1.00 90.75 287 GLY A N 1
ATOM 2213 C CA . GLY A 1 287 ? 2.857 -8.097 11.498 1.00 90.75 287 GLY A CA 1
ATOM 2214 C C . GLY A 1 287 ? 3.835 -8.769 12.469 1.00 90.75 287 GLY A C 1
ATOM 2215 O O . GLY A 1 287 ? 3.419 -9.430 13.419 1.00 90.75 287 GLY A O 1
ATOM 2216 N N . GLY A 1 288 ? 5.131 -8.584 12.216 1.00 89.69 288 GLY A N 1
ATOM 2217 C CA . GLY A 1 288 ? 6.238 -9.160 12.982 1.00 89.69 288 GLY A CA 1
ATOM 2218 C C . GLY A 1 288 ? 6.806 -10.466 12.414 1.00 89.69 288 GLY A C 1
ATOM 2219 O O . GLY A 1 288 ? 7.975 -10.762 12.667 1.00 89.69 288 GLY A O 1
ATOM 2220 N N . ASP A 1 289 ? 6.054 -11.201 11.587 1.00 91.94 289 ASP A N 1
ATOM 2221 C CA . ASP A 1 289 ? 6.517 -12.478 11.010 1.00 91.94 289 ASP A CA 1
ATOM 2222 C C . ASP A 1 289 ? 7.594 -12.284 9.924 1.00 91.94 289 ASP A C 1
ATOM 2224 O O . ASP A 1 289 ? 8.370 -13.193 9.633 1.00 91.94 289 ASP A O 1
ATOM 2228 N N . TYR A 1 290 ? 7.689 -11.073 9.362 1.00 91.50 290 TYR A N 1
ATOM 2229 C CA . TYR A 1 290 ? 8.616 -10.705 8.281 1.00 91.50 290 TYR A CA 1
ATOM 2230 C C . TYR A 1 290 ? 9.760 -9.792 8.752 1.00 91.50 290 TYR A C 1
ATOM 2232 O O . TYR A 1 290 ? 10.438 -9.146 7.953 1.00 91.50 290 TYR A O 1
ATOM 2240 N N . GLY A 1 291 ? 9.990 -9.737 10.068 1.00 88.75 291 GLY A N 1
ATOM 2241 C CA . GLY A 1 291 ? 11.107 -9.030 10.690 1.00 88.75 291 GLY A CA 1
ATOM 2242 C C . GLY A 1 291 ? 10.709 -8.279 11.968 1.00 88.75 291 GLY A C 1
ATOM 2243 O O . GLY A 1 291 ? 9.566 -7.855 12.110 1.00 88.75 291 GLY A O 1
ATOM 2244 N N . PRO A 1 292 ? 11.653 -8.055 12.903 1.00 84.38 292 PRO A N 1
ATOM 2245 C CA . PRO A 1 292 ? 11.346 -7.452 14.205 1.00 84.38 292 PRO A CA 1
ATOM 2246 C C . PRO A 1 292 ? 11.214 -5.921 14.162 1.00 84.38 292 PRO A C 1
ATOM 2248 O O . PRO A 1 292 ? 10.737 -5.310 15.114 1.00 84.38 292 PRO A O 1
ATOM 2251 N N . ASN A 1 293 ? 11.683 -5.297 13.081 1.00 88.81 293 ASN A N 1
ATOM 2252 C CA . ASN A 1 293 ? 11.684 -3.847 12.896 1.00 88.81 293 ASN A CA 1
ATOM 2253 C C . ASN A 1 293 ? 10.432 -3.408 12.128 1.00 88.81 293 ASN A C 1
ATOM 2255 O O . ASN A 1 293 ? 9.702 -4.253 11.621 1.00 88.81 293 ASN A O 1
ATOM 2259 N N . SER A 1 294 ? 10.234 -2.096 11.946 1.00 86.38 294 SER A N 1
ATOM 2260 C CA . SER A 1 294 ? 9.065 -1.551 11.227 1.00 86.38 294 SER A CA 1
ATOM 2261 C C . SER A 1 294 ? 8.782 -2.223 9.885 1.00 86.38 294 SER A C 1
ATOM 2263 O O . SER A 1 294 ? 7.622 -2.392 9.551 1.00 86.38 294 SER A O 1
ATOM 2265 N N . GLY A 1 295 ? 9.818 -2.662 9.159 1.00 88.81 295 GLY A N 1
ATOM 2266 C CA . GLY A 1 295 ? 9.652 -3.339 7.870 1.00 88.81 295 GLY A CA 1
ATOM 2267 C C . GLY A 1 295 ? 8.788 -4.602 7.938 1.00 88.81 295 GLY A C 1
ATOM 2268 O O . GLY A 1 295 ? 7.987 -4.833 7.043 1.00 88.81 295 GLY A O 1
ATOM 2269 N N . GLY A 1 296 ? 8.868 -5.371 9.031 1.00 90.69 296 GLY A N 1
ATOM 2270 C CA . GLY A 1 296 ? 8.007 -6.542 9.249 1.00 90.69 296 GLY A CA 1
ATOM 2271 C C . GLY A 1 296 ? 6.566 -6.195 9.637 1.00 90.69 296 GLY A C 1
ATOM 2272 O O . GLY A 1 296 ? 5.757 -7.093 9.846 1.00 90.69 296 GLY A O 1
ATOM 2273 N N . TYR A 1 297 ? 6.255 -4.903 9.754 1.00 93.88 297 TYR A N 1
ATOM 2274 C CA . TYR A 1 297 ? 4.940 -4.350 10.064 1.00 93.88 297 TYR A CA 1
ATOM 2275 C C . TYR A 1 297 ? 4.459 -3.384 8.977 1.00 93.88 297 TYR A C 1
ATOM 2277 O O . TYR A 1 297 ? 3.451 -2.718 9.181 1.00 93.88 297 TYR A O 1
ATOM 2285 N N . ASP A 1 298 ? 5.145 -3.264 7.836 1.00 92.88 298 ASP A N 1
ATOM 2286 C CA . ASP A 1 298 ? 4.726 -2.339 6.775 1.00 92.88 298 ASP A CA 1
ATOM 2287 C C . ASP A 1 298 ? 3.514 -2.884 5.977 1.00 92.88 298 ASP A C 1
ATOM 2289 O O . ASP A 1 298 ? 2.878 -2.149 5.219 1.00 92.88 298 ASP A O 1
ATOM 2293 N N . GLN A 1 299 ? 3.130 -4.147 6.208 1.00 90.06 299 GLN A N 1
ATOM 2294 C CA . GLN A 1 299 ? 1.956 -4.817 5.646 1.00 90.06 299 GLN A CA 1
ATOM 2295 C C . GLN A 1 299 ? 1.047 -5.406 6.738 1.00 90.06 299 GLN A C 1
ATOM 2297 O O . GLN A 1 299 ? 1.506 -5.810 7.802 1.00 90.06 299 GLN A O 1
ATOM 2302 N N . LEU A 1 300 ? -0.253 -5.529 6.437 1.00 89.19 300 LEU A N 1
ATOM 2303 C CA . LEU A 1 300 ? -1.236 -6.174 7.325 1.00 89.19 300 LEU A CA 1
ATOM 2304 C C . LEU A 1 300 ? -1.074 -7.701 7.403 1.00 89.19 300 LEU A C 1
ATOM 2306 O O . LEU A 1 300 ? -1.308 -8.297 8.455 1.00 89.19 300 LEU A O 1
ATOM 2310 N N . GLY A 1 301 ? -0.698 -8.321 6.284 1.00 92.06 301 GLY A N 1
ATOM 2311 C CA . GLY A 1 301 ? -0.531 -9.763 6.148 1.00 92.06 301 GLY A CA 1
ATOM 2312 C C . GLY A 1 301 ? -1.825 -10.577 6.240 1.00 92.06 301 GLY A C 1
ATOM 2313 O O . GLY A 1 301 ? -2.919 -10.084 5.948 1.00 92.06 301 GLY A O 1
ATOM 2314 N N . TYR A 1 302 ? -1.681 -11.845 6.632 1.00 94.06 302 TYR A N 1
ATOM 2315 C CA . TYR A 1 302 ? -2.737 -12.861 6.690 1.00 94.06 302 TYR A CA 1
ATOM 2316 C C . TYR A 1 302 ? -3.413 -13.140 5.336 1.00 94.06 302 TYR A C 1
ATOM 2318 O O . TYR A 1 302 ? -4.591 -13.505 5.286 1.00 94.06 302 TYR A O 1
ATOM 2326 N N . GLY A 1 303 ? -2.705 -12.979 4.216 1.00 91.50 303 GLY A N 1
ATOM 2327 C CA . GLY A 1 303 ? -3.328 -13.067 2.898 1.00 91.50 303 GLY A CA 1
ATOM 2328 C C . GLY A 1 303 ? -3.817 -14.468 2.522 1.00 91.50 303 GLY A C 1
ATOM 2329 O O . GLY A 1 303 ? -4.858 -14.579 1.877 1.00 91.50 303 GLY A O 1
ATOM 2330 N N . THR A 1 304 ? -3.190 -15.546 3.014 1.00 89.94 304 THR A N 1
ATOM 2331 C CA . THR A 1 304 ? -3.722 -16.915 2.838 1.00 89.94 304 THR A CA 1
ATOM 2332 C C . THR A 1 304 ? -5.116 -17.046 3.445 1.00 89.94 304 THR A C 1
ATOM 2334 O O . THR A 1 304 ? -6.003 -17.643 2.838 1.00 89.94 304 THR A O 1
ATOM 2337 N N . LEU A 1 305 ? -5.341 -16.454 4.617 1.00 89.31 305 LEU A N 1
ATOM 2338 C CA . LEU A 1 305 ? -6.654 -16.429 5.257 1.00 89.31 305 LEU A CA 1
ATOM 2339 C C . LEU A 1 305 ? -7.632 -15.521 4.496 1.00 89.31 305 LEU A C 1
ATOM 2341 O O . LEU A 1 305 ? -8.788 -15.889 4.307 1.00 89.31 305 LEU A O 1
ATOM 2345 N N . MET A 1 306 ? -7.179 -14.336 4.086 1.00 88.00 306 MET A N 1
ATOM 2346 C CA . MET A 1 306 ? -8.061 -13.274 3.594 1.00 88.00 306 MET A CA 1
ATOM 2347 C C . MET A 1 306 ? -8.424 -13.388 2.116 1.00 88.00 306 MET A C 1
ATOM 2349 O O . MET A 1 306 ? -9.490 -12.922 1.713 1.00 88.00 306 MET A O 1
ATOM 2353 N N . PHE A 1 307 ? -7.554 -13.983 1.302 1.00 90.25 307 PHE A N 1
ATOM 2354 C CA . PHE A 1 307 ? -7.647 -13.884 -0.153 1.00 90.25 307 PHE A CA 1
ATOM 2355 C C . PHE A 1 307 ? -7.672 -15.225 -0.872 1.00 90.25 307 PHE A C 1
ATOM 2357 O O . PHE A 1 307 ? -7.882 -15.229 -2.082 1.00 90.25 307 PHE A O 1
ATOM 2364 N N . THR A 1 308 ? -7.514 -16.356 -0.176 1.00 87.25 308 THR A N 1
ATOM 2365 C CA . THR A 1 308 ? -7.671 -17.670 -0.813 1.00 87.25 308 THR A CA 1
ATOM 2366 C C . THR A 1 308 ? -9.089 -17.822 -1.356 1.00 87.25 308 THR A C 1
ATOM 2368 O O . THR A 1 308 ? -10.068 -17.834 -0.610 1.00 87.25 308 THR A O 1
ATOM 2371 N N . LEU A 1 309 ? -9.197 -17.966 -2.675 1.00 77.56 309 LEU A N 1
ATOM 2372 C CA . LEU A 1 309 ? -10.450 -18.203 -3.378 1.00 77.56 309 LEU A CA 1
ATOM 2373 C C . LEU A 1 309 ? -10.498 -19.652 -3.882 1.00 77.56 309 LEU A C 1
ATOM 2375 O O . LEU A 1 309 ? -9.479 -20.166 -4.353 1.00 77.56 309 LEU A O 1
ATOM 2379 N N . PRO A 1 310 ? -11.670 -20.316 -3.850 1.00 67.56 310 PRO A N 1
ATOM 2380 C CA . PRO A 1 310 ? -11.858 -21.579 -4.550 1.00 67.56 310 PRO A CA 1
ATOM 2381 C C . PRO A 1 310 ? -11.539 -21.412 -6.038 1.00 67.56 310 PRO A C 1
ATOM 2383 O O . PRO A 1 310 ? -11.905 -20.414 -6.660 1.00 67.56 310 PRO A O 1
ATOM 2386 N N . GLN A 1 311 ? -10.885 -22.406 -6.624 1.00 56.28 311 GLN A N 1
ATOM 2387 C CA . GLN A 1 311 ? -10.527 -22.391 -8.036 1.00 56.28 311 GLN A CA 1
ATOM 2388 C C . GLN A 1 311 ? -11.780 -22.650 -8.900 1.00 56.28 311 GLN A C 1
ATOM 2390 O O . GLN A 1 311 ? -12.080 -23.807 -9.168 1.00 56.28 311 GLN A O 1
ATOM 2395 N N . ALA A 1 312 ? -12.543 -21.609 -9.289 1.00 54.12 312 ALA A N 1
ATOM 2396 C CA . ALA A 1 312 ? -13.420 -21.586 -10.482 1.00 54.12 312 ALA A CA 1
ATOM 2397 C C . ALA A 1 312 ? -14.237 -20.283 -10.684 1.00 54.12 312 ALA A C 1
ATOM 2399 O O . ALA A 1 312 ? -14.831 -19.739 -9.757 1.00 54.12 312 ALA A O 1
ATOM 2400 N N . THR A 1 313 ? -14.417 -19.963 -11.975 1.00 47.66 313 THR A N 1
ATOM 2401 C CA . THR A 1 313 ? -15.236 -18.931 -12.660 1.00 47.66 313 THR A CA 1
ATOM 2402 C C . THR A 1 313 ? -14.798 -17.474 -12.477 1.00 47.66 313 THR A C 1
ATOM 2404 O O . THR A 1 313 ? -14.845 -16.970 -11.359 1.00 47.66 313 THR A O 1
ATOM 2407 N N . PRO A 1 314 ? -14.453 -16.758 -13.571 1.00 54.81 314 PRO A N 1
ATOM 2408 C CA . PRO A 1 314 ? -14.129 -15.341 -13.505 1.00 54.81 314 PRO A CA 1
ATOM 2409 C C . PRO A 1 314 ? -15.249 -14.521 -12.857 1.00 54.81 314 PRO A C 1
ATOM 2411 O O . PRO A 1 314 ? -16.403 -14.595 -13.284 1.00 54.81 314 PRO A O 1
ATOM 2414 N N . ILE A 1 315 ? -14.909 -13.728 -11.841 1.00 60.41 315 ILE A N 1
ATOM 2415 C CA . ILE A 1 315 ? -15.858 -12.857 -11.138 1.00 60.41 315 ILE A CA 1
ATOM 2416 C C . ILE A 1 315 ? -15.539 -11.408 -11.517 1.00 60.41 315 ILE A C 1
ATOM 2418 O O . ILE A 1 315 ? -14.424 -10.922 -11.323 1.00 60.41 315 ILE A O 1
ATOM 2422 N N . PHE A 1 316 ? -16.524 -10.715 -12.087 1.00 61.75 316 PHE A N 1
ATOM 2423 C CA . PHE A 1 316 ? -16.462 -9.274 -12.346 1.00 61.75 316 PHE A CA 1
ATOM 2424 C C . PHE A 1 316 ? -16.531 -8.488 -11.030 1.00 61.75 316 PHE A C 1
ATOM 2426 O O . PHE A 1 316 ? -17.064 -9.015 -10.050 1.00 61.75 316 PHE A O 1
ATOM 2433 N N . PRO A 1 317 ? -16.021 -7.241 -10.975 1.00 56.25 317 PRO A N 1
ATOM 2434 C CA . PRO A 1 317 ? -16.170 -6.438 -9.767 1.00 56.25 317 PRO A CA 1
ATOM 2435 C C . PRO A 1 317 ? -17.657 -6.325 -9.403 1.00 56.25 317 PRO A C 1
ATOM 2437 O O . PRO A 1 317 ? -18.507 -6.365 -10.305 1.00 56.25 317 PRO A O 1
ATOM 2440 N N . PRO A 1 318 ? -18.001 -6.187 -8.108 1.00 56.78 318 PRO A N 1
ATOM 2441 C CA . PRO A 1 318 ? -19.379 -5.948 -7.702 1.00 56.78 318 PRO A CA 1
ATOM 2442 C C . PRO A 1 318 ? -19.956 -4.794 -8.530 1.00 56.78 318 PRO A C 1
ATOM 2444 O O . PRO A 1 318 ? -19.353 -3.723 -8.609 1.00 56.78 318 PRO A O 1
ATOM 2447 N N . ALA A 1 319 ? -21.093 -5.016 -9.199 1.00 51.53 319 ALA A N 1
ATOM 2448 C CA . ALA A 1 319 ? -21.659 -4.018 -10.102 1.00 51.53 319 ALA A CA 1
ATOM 2449 C C . ALA A 1 319 ? -21.867 -2.679 -9.373 1.00 51.53 319 ALA A C 1
ATOM 2451 O O . ALA A 1 319 ? -22.514 -2.640 -8.321 1.00 51.53 319 ALA A O 1
ATOM 2452 N N . LYS A 1 320 ? -21.380 -1.573 -9.958 1.00 45.94 320 LYS A N 1
ATOM 2453 C CA . LYS A 1 320 ? -21.678 -0.209 -9.495 1.00 45.94 320 LYS A CA 1
ATOM 2454 C C . LYS A 1 320 ? -23.188 0.023 -9.568 1.00 45.94 320 LYS A C 1
ATOM 2456 O O . LYS A 1 320 ? -23.722 0.326 -10.632 1.00 45.94 320 LYS A O 1
ATOM 2461 N N . ARG A 1 321 ? -23.915 -0.140 -8.460 1.00 42.31 321 ARG A N 1
ATOM 2462 C CA . ARG A 1 321 ? -25.361 0.119 -8.450 1.00 42.31 321 ARG A CA 1
ATOM 2463 C C . ARG A 1 321 ? -25.623 1.624 -8.464 1.00 42.31 321 ARG A C 1
ATOM 2465 O O . ARG A 1 321 ? -25.418 2.312 -7.468 1.00 42.31 321 ARG A O 1
ATOM 2472 N N . THR A 1 322 ? -26.137 2.130 -9.583 1.00 33.91 322 THR A N 1
ATOM 2473 C CA . THR A 1 322 ? -26.799 3.439 -9.645 1.00 33.91 322 THR A CA 1
ATOM 2474 C C . THR A 1 322 ? -28.046 3.423 -8.761 1.00 33.91 322 THR A C 1
ATOM 2476 O O . THR A 1 322 ? -28.782 2.432 -8.750 1.00 33.91 322 THR A O 1
ATOM 2479 N N . LYS A 1 323 ? -28.284 4.519 -8.021 1.00 32.62 323 LYS A N 1
ATOM 2480 C CA . LYS A 1 323 ? -29.482 4.745 -7.191 1.00 32.62 323 LYS A CA 1
ATOM 2481 C C . LYS A 1 323 ? -30.744 4.327 -7.955 1.00 32.62 323 LYS A C 1
ATOM 2483 O O . LYS A 1 323 ? -31.237 5.067 -8.794 1.00 32.62 323 LYS A O 1
ATOM 2488 N N . THR A 1 324 ? -31.291 3.167 -7.623 1.00 27.73 324 THR A N 1
ATOM 2489 C CA . THR A 1 324 ? -32.667 2.800 -7.953 1.00 27.73 324 THR A CA 1
ATOM 2490 C C . THR A 1 324 ? -33.460 2.765 -6.650 1.00 27.73 324 THR A C 1
ATOM 2492 O O . THR A 1 324 ? -32.971 2.352 -5.587 1.00 27.73 324 THR A O 1
ATOM 2495 N N . SER A 1 325 ? -34.656 3.345 -6.696 1.00 30.03 325 SER A N 1
ATOM 2496 C CA . SER A 1 325 ? -35.654 3.273 -5.632 1.00 30.03 325 SER A CA 1
ATOM 2497 C C . SER A 1 325 ? -35.907 1.807 -5.267 1.00 30.03 325 SER A C 1
ATOM 2499 O O . SER A 1 325 ? -35.812 0.916 -6.108 1.00 30.03 325 SER A O 1
ATOM 2501 N N . ALA A 1 326 ? -36.136 1.541 -3.982 1.00 27.55 326 ALA A N 1
ATOM 2502 C CA . ALA A 1 326 ? -36.320 0.179 -3.491 1.00 27.55 326 ALA A CA 1
ATOM 2503 C C . ALA A 1 326 ? -37.586 -0.457 -4.093 1.00 27.55 326 ALA A C 1
ATOM 2505 O O . ALA A 1 326 ? -38.645 0.163 -3.990 1.00 27.55 326 ALA A O 1
ATOM 2506 N N . PRO A 1 327 ? -37.541 -1.697 -4.609 1.00 29.48 327 PRO A N 1
ATOM 2507 C CA . PRO A 1 327 ? -38.699 -2.564 -4.555 1.00 29.48 327 PRO A CA 1
ATOM 2508 C C . PRO A 1 327 ? -38.745 -3.220 -3.172 1.00 29.48 327 PRO A C 1
ATOM 2510 O O . PRO A 1 327 ? -37.762 -3.771 -2.671 1.00 29.48 327 PRO A O 1
ATOM 2513 N N . SER A 1 328 ? -39.909 -3.118 -2.552 1.00 32.06 328 SER A N 1
ATOM 2514 C CA . SER A 1 328 ? -40.342 -3.881 -1.392 1.00 32.06 328 SER A CA 1
ATOM 2515 C C . SER A 1 328 ? -40.373 -5.382 -1.706 1.00 32.06 328 SER A C 1
ATOM 2517 O O . SER A 1 328 ? -40.941 -5.794 -2.710 1.00 32.06 328 SER A O 1
ATOM 2519 N N . GLY A 1 329 ? -39.813 -6.188 -0.799 1.00 40.09 329 GLY A N 1
ATOM 2520 C CA . GLY A 1 329 ? -40.085 -7.624 -0.678 1.00 40.09 329 GLY A CA 1
ATOM 2521 C C . GLY A 1 329 ? -39.360 -8.547 -1.661 1.00 40.09 329 GLY A C 1
ATOM 2522 O O . GLY A 1 329 ? -39.821 -8.750 -2.776 1.00 40.09 329 GLY A O 1
ATOM 2523 N N . VAL A 1 330 ? -38.296 -9.216 -1.197 1.00 28.19 330 VAL A N 1
ATOM 2524 C CA . VAL A 1 330 ? -37.844 -10.506 -1.751 1.00 28.19 330 VAL A CA 1
ATOM 2525 C C . VAL A 1 330 ? -37.335 -11.390 -0.603 1.00 28.19 330 VAL A C 1
ATOM 2527 O O . VAL A 1 330 ? -36.476 -10.971 0.170 1.00 28.19 330 VAL A O 1
ATOM 2530 N N . PHE A 1 331 ? -37.878 -12.606 -0.499 1.00 35.78 331 PHE A N 1
ATOM 2531 C CA . PHE A 1 331 ? -37.428 -13.693 0.383 1.00 35.78 331 PHE A CA 1
ATOM 2532 C C . PHE A 1 331 ? -36.450 -14.611 -0.372 1.00 35.78 331 PHE A C 1
ATOM 2534 O O . PHE A 1 331 ? -36.599 -14.778 -1.582 1.00 35.78 331 PHE A O 1
ATOM 2541 N N . VAL A 1 332 ? -35.503 -15.262 0.320 1.00 32.47 332 VAL A N 1
ATOM 2542 C CA . VAL A 1 332 ? -34.664 -16.327 -0.269 1.00 32.47 332 VAL A CA 1
ATOM 2543 C C . VAL A 1 332 ? -34.696 -17.597 0.585 1.00 32.47 332 VAL A C 1
ATOM 2545 O O . VAL A 1 332 ? -34.590 -17.559 1.808 1.00 32.47 332 VAL A O 1
ATOM 2548 N N . SER A 1 333 ? -34.877 -18.711 -0.127 1.00 30.94 333 SER A N 1
ATOM 2549 C CA . SER A 1 333 ? -35.013 -20.098 0.321 1.00 30.94 333 SER A CA 1
ATOM 2550 C C . SER A 1 333 ? -33.655 -20.767 0.578 1.00 30.94 333 SER A C 1
ATOM 2552 O O . SER A 1 333 ? -32.709 -20.579 -0.185 1.00 30.94 333 SER A O 1
ATOM 2554 N N . ASN A 1 334 ? -33.601 -21.612 1.611 1.00 34.44 334 ASN A N 1
ATOM 2555 C CA . ASN A 1 334 ? -32.446 -22.424 1.993 1.00 34.44 334 ASN A CA 1
ATOM 2556 C C . ASN A 1 334 ? -32.231 -23.607 1.041 1.00 34.44 334 ASN A C 1
ATOM 2558 O O . ASN A 1 334 ? -32.999 -24.565 1.077 1.00 34.44 334 ASN A O 1
ATOM 2562 N N . MET A 1 335 ? -31.125 -23.605 0.296 1.00 33.91 335 MET A N 1
ATOM 2563 C CA . MET A 1 335 ? -30.397 -24.829 -0.056 1.00 33.91 335 MET A CA 1
ATOM 2564 C C . MET A 1 335 ? -28.969 -24.479 -0.505 1.00 33.91 335 MET A C 1
ATOM 2566 O O . MET A 1 335 ? -28.794 -23.643 -1.386 1.00 33.91 335 MET A O 1
ATOM 2570 N N . LEU A 1 336 ? -27.987 -25.188 0.076 1.00 33.44 336 LEU A N 1
ATOM 2571 C CA . LEU A 1 336 ? -26.527 -25.156 -0.151 1.00 33.44 336 LEU A CA 1
ATOM 2572 C C . LEU A 1 336 ? -25.747 -24.175 0.749 1.00 33.44 336 LEU A C 1
ATOM 2574 O O . LEU A 1 336 ? -25.702 -22.978 0.491 1.00 33.44 336 LEU A O 1
ATOM 2578 N N . GLY A 1 337 ? -25.096 -24.723 1.787 1.00 32.03 337 GLY A N 1
ATOM 2579 C CA . GLY A 1 337 ? -24.227 -24.012 2.735 1.00 32.03 337 GLY A CA 1
ATOM 2580 C C . GLY A 1 337 ? -23.075 -23.280 2.049 1.00 32.03 337 GLY A C 1
ATOM 2581 O O . GLY A 1 337 ? -22.039 -23.867 1.744 1.00 32.03 337 GLY A O 1
ATOM 2582 N N . ARG A 1 338 ? -23.288 -21.991 1.788 1.00 35.16 338 ARG A N 1
ATOM 2583 C CA . ARG A 1 338 ? -22.332 -21.060 1.196 1.00 35.16 338 ARG A CA 1
ATOM 2584 C C . ARG A 1 338 ? -22.284 -19.808 2.064 1.00 35.16 338 ARG A C 1
ATOM 2586 O O . ARG A 1 338 ? -23.327 -19.232 2.362 1.00 35.16 338 ARG A O 1
ATOM 2593 N N . VAL A 1 339 ? -21.076 -19.327 2.346 1.00 34.00 339 VAL A N 1
ATOM 2594 C CA . VAL A 1 339 ? -20.857 -17.931 2.738 1.00 34.00 339 VAL A CA 1
ATOM 2595 C C . VAL A 1 339 ? -21.148 -17.070 1.510 1.00 34.00 339 VAL A C 1
ATOM 2597 O O . VAL A 1 339 ? -20.520 -17.238 0.464 1.00 34.00 339 VAL A O 1
ATOM 2600 N N . ILE A 1 340 ? -22.134 -16.179 1.607 1.00 37.22 340 ILE A N 1
ATOM 2601 C CA . ILE A 1 340 ? -22.505 -15.263 0.524 1.00 37.22 340 ILE A CA 1
ATOM 2602 C C . ILE A 1 340 ? -22.360 -13.833 1.033 1.00 37.22 340 ILE A C 1
ATOM 2604 O O . ILE A 1 340 ? -22.924 -13.465 2.061 1.00 37.22 340 ILE A O 1
ATOM 2608 N N . TRP A 1 341 ? -21.625 -13.024 0.273 1.00 36.91 341 TRP A N 1
ATOM 2609 C CA . TRP A 1 341 ? -21.517 -11.582 0.454 1.00 36.91 341 TRP A CA 1
ATOM 2610 C C . TRP A 1 341 ? -22.893 -10.928 0.302 1.00 36.91 341 TRP A C 1
ATOM 2612 O O . TRP A 1 341 ? -23.483 -10.974 -0.779 1.00 36.91 341 TRP A O 1
ATOM 2622 N N . MET A 1 342 ? -23.406 -10.300 1.361 1.00 32.72 342 MET A N 1
ATOM 2623 C CA . MET A 1 342 ? -24.648 -9.526 1.292 1.00 32.72 342 MET A CA 1
ATOM 2624 C C . MET A 1 342 ? -24.437 -8.096 1.815 1.00 32.72 342 MET A C 1
ATOM 2626 O O . MET A 1 342 ? -24.196 -7.920 3.009 1.00 32.72 342 MET A O 1
ATOM 2630 N N . PRO A 1 343 ? -24.530 -7.064 0.954 1.00 39.44 343 PRO A N 1
ATOM 2631 C CA . PRO A 1 343 ? -24.383 -5.673 1.374 1.00 39.44 343 PRO A CA 1
ATOM 2632 C C . PRO A 1 343 ? -25.666 -5.107 2.003 1.00 39.44 343 PRO A C 1
ATOM 2634 O O . PRO A 1 343 ? -26.755 -5.244 1.438 1.00 39.44 343 PRO A O 1
ATOM 2637 N N . ARG A 1 344 ? -25.539 -4.390 3.133 1.00 36.28 344 ARG A N 1
ATOM 2638 C CA . ARG A 1 344 ? -26.607 -3.516 3.657 1.00 36.28 344 ARG A CA 1
ATOM 2639 C C . ARG A 1 344 ? -26.512 -2.128 3.021 1.00 36.28 344 ARG A C 1
ATOM 2641 O O . ARG A 1 344 ? -25.435 -1.567 2.873 1.00 36.28 344 ARG A O 1
ATOM 2648 N N . ARG A 1 345 ? -27.675 -1.567 2.686 1.00 34.06 345 ARG A N 1
ATOM 2649 C CA . ARG A 1 345 ? -27.865 -0.172 2.278 1.00 34.06 345 ARG A CA 1
ATOM 2650 C C . ARG A 1 345 ? -27.995 0.704 3.526 1.00 34.06 345 ARG A C 1
ATOM 2652 O O . ARG A 1 345 ? -29.032 0.651 4.183 1.00 34.06 345 ARG A O 1
ATOM 2659 N N . GLU A 1 346 ? -26.997 1.532 3.808 1.00 36.69 346 GLU A N 1
ATOM 2660 C CA . GLU A 1 346 ? -27.195 2.763 4.584 1.00 36.69 346 GLU A CA 1
ATOM 2661 C C . GLU A 1 346 ? -27.119 3.972 3.644 1.00 36.69 346 GLU A C 1
ATOM 2663 O O . GLU A 1 346 ? -26.634 3.878 2.513 1.00 36.69 346 GLU A O 1
ATOM 2668 N N . SER A 1 347 ? -27.733 5.081 4.052 1.00 32.53 347 SER A N 1
ATOM 2669 C CA . SER A 1 347 ? -28.092 6.237 3.213 1.00 32.53 347 SER A CA 1
ATOM 2670 C C . SER A 1 347 ? -26.914 6.945 2.521 1.00 32.53 347 SER A C 1
ATOM 2672 O O . SER A 1 347 ? -27.150 7.816 1.682 1.00 32.53 347 SER A O 1
ATOM 2674 N N . THR A 1 348 ? -25.675 6.548 2.813 1.00 39.34 348 THR A N 1
ATOM 2675 C CA . THR A 1 348 ? -24.416 7.152 2.353 1.00 39.34 348 THR A CA 1
ATOM 2676 C C . THR A 1 348 ? -23.726 6.409 1.199 1.00 39.34 348 THR A C 1
ATOM 2678 O O . THR A 1 348 ? -22.821 6.964 0.587 1.00 39.34 348 THR A O 1
ATOM 2681 N N . GLY A 1 349 ? -24.200 5.223 0.792 1.00 36.12 349 GLY A N 1
ATOM 2682 C CA . GLY A 1 349 ? -23.769 4.592 -0.467 1.00 36.12 349 GLY A CA 1
ATOM 2683 C C . GLY A 1 349 ? -22.443 3.821 -0.430 1.00 36.12 349 GLY A C 1
ATOM 2684 O O . GLY A 1 349 ? -21.797 3.707 -1.473 1.00 36.12 349 GLY A O 1
ATOM 2685 N N . ILE A 1 350 ? -22.069 3.268 0.726 1.00 34.78 350 ILE A N 1
ATOM 2686 C CA . ILE A 1 350 ? -20.908 2.377 0.895 1.00 34.78 350 ILE A CA 1
ATOM 2687 C C . ILE A 1 350 ? -21.342 0.985 1.348 1.00 34.78 350 ILE A C 1
ATOM 2689 O O . ILE A 1 350 ? -22.393 0.806 1.967 1.00 34.78 350 ILE A O 1
ATOM 2693 N N . TYR A 1 351 ? -20.553 -0.013 0.948 1.00 38.91 351 TYR A N 1
ATOM 2694 C CA . TYR A 1 351 ? -20.807 -1.429 1.179 1.00 38.91 351 TYR A CA 1
ATOM 2695 C C . TYR A 1 351 ? -20.086 -1.904 2.444 1.00 38.91 351 TYR A C 1
ATOM 2697 O O . TYR A 1 351 ? -18.872 -1.763 2.543 1.00 38.91 351 TYR A O 1
ATOM 2705 N N . VAL A 1 352 ? -20.823 -2.522 3.373 1.00 40.00 352 VAL A N 1
ATOM 2706 C CA . VAL A 1 352 ? -20.271 -3.138 4.594 1.00 40.00 352 VAL A CA 1
ATOM 2707 C C . VAL A 1 352 ? -20.595 -4.637 4.618 1.00 40.00 352 VAL A C 1
ATOM 2709 O O . VAL A 1 352 ? -21.694 -5.051 4.237 1.00 40.00 352 VAL A O 1
ATOM 2712 N N . LEU A 1 353 ? -19.631 -5.449 5.066 1.00 43.56 353 LEU A N 1
ATOM 2713 C CA . LEU A 1 353 ? -19.684 -6.914 5.160 1.00 43.56 353 LEU A CA 1
ATOM 2714 C C . LEU A 1 353 ? -20.517 -7.400 6.364 1.00 43.56 353 LEU A C 1
ATOM 2716 O O . LEU A 1 353 ? -20.149 -7.122 7.509 1.00 43.56 353 LEU A O 1
ATOM 2720 N N . LYS A 1 354 ? -21.535 -8.246 6.132 1.00 37.19 354 LYS A N 1
ATOM 2721 C CA . LYS A 1 354 ? -22.197 -9.056 7.178 1.00 37.19 354 LYS A CA 1
ATOM 2722 C C . LYS A 1 354 ? -22.247 -10.540 6.772 1.00 37.19 354 LYS A C 1
ATOM 2724 O O . LYS A 1 354 ? -22.557 -10.851 5.624 1.00 37.19 354 LYS A O 1
ATOM 2729 N N . ILE A 1 355 ? -21.955 -11.441 7.714 1.00 36.59 355 ILE A N 1
ATOM 2730 C CA . ILE A 1 355 ? -22.220 -12.887 7.600 1.00 36.59 355 ILE A CA 1
ATOM 2731 C C . ILE A 1 355 ? -23.715 -13.114 7.922 1.00 36.59 355 ILE A C 1
ATOM 2733 O O . ILE A 1 355 ? -24.229 -12.453 8.830 1.00 36.59 355 ILE A O 1
ATOM 2737 N N . PRO A 1 356 ? -24.453 -13.980 7.201 1.00 34.25 356 PRO A N 1
ATOM 2738 C CA . PRO A 1 356 ? -25.875 -14.193 7.459 1.00 34.25 356 PRO A CA 1
ATOM 2739 C C . PRO A 1 356 ? -26.142 -14.752 8.865 1.00 34.25 356 PRO A C 1
ATOM 2741 O O . PRO A 1 356 ? -25.554 -15.750 9.273 1.00 34.25 356 PRO A O 1
ATOM 2744 N N . GLU A 1 357 ? -27.117 -14.166 9.565 1.00 37.94 357 GLU A N 1
ATOM 2745 C CA . GLU A 1 357 ? -27.607 -14.608 10.885 1.00 37.94 357 GLU A CA 1
ATOM 2746 C C . GLU A 1 357 ? -28.061 -16.082 10.912 1.00 37.94 357 GLU A C 1
ATOM 2748 O O . GLU A 1 357 ? -28.097 -16.710 11.967 1.00 37.94 357 GLU A O 1
ATOM 2753 N N . SER A 1 358 ? -28.368 -16.670 9.752 1.00 38.06 358 SER A N 1
ATOM 2754 C CA . SER A 1 358 ? -28.802 -18.062 9.616 1.00 38.06 358 SER A CA 1
ATOM 2755 C C . SER A 1 358 ? -27.696 -19.109 9.804 1.00 38.06 358 SER A C 1
ATOM 2757 O O . SER A 1 358 ? -28.022 -20.292 9.899 1.00 38.06 358 SER A O 1
ATOM 2759 N N . GLU A 1 359 ? -26.417 -18.718 9.878 1.00 39.41 359 GLU A N 1
ATOM 2760 C CA . GLU A 1 359 ? -25.308 -19.640 10.191 1.00 39.41 359 GLU A CA 1
ATOM 2761 C C . GLU A 1 359 ? -24.911 -19.659 11.680 1.00 39.41 359 GLU A C 1
ATOM 2763 O O . GLU A 1 359 ? -24.209 -20.571 12.108 1.00 39.41 359 GLU A O 1
ATOM 2768 N N . MET A 1 360 ? -25.454 -18.760 12.515 1.00 41.97 360 MET A N 1
ATOM 2769 C CA . MET A 1 360 ? -25.113 -18.662 13.949 1.00 41.97 360 MET A CA 1
ATOM 2770 C C . MET A 1 360 ? -25.555 -19.855 14.823 1.00 41.97 360 MET A C 1
ATOM 2772 O O . MET A 1 360 ? -25.239 -19.892 16.006 1.00 41.97 360 MET A O 1
ATOM 2776 N N . ASN A 1 361 ? -26.275 -20.847 14.281 1.00 36.59 361 ASN A N 1
ATOM 2777 C CA . ASN A 1 361 ? -26.905 -21.913 15.078 1.00 36.59 361 ASN A CA 1
ATOM 2778 C C . ASN A 1 361 ? -26.481 -23.355 14.741 1.00 36.59 361 ASN A C 1
ATOM 2780 O O . ASN A 1 361 ? -27.206 -24.300 15.065 1.00 36.59 361 ASN A O 1
ATOM 2784 N N . ARG A 1 362 ? -25.305 -23.591 14.143 1.00 34.25 362 ARG A N 1
ATOM 2785 C CA . ARG A 1 362 ? -24.792 -24.966 13.964 1.00 34.25 362 ARG A CA 1
ATOM 2786 C C . ARG A 1 362 ? -23.486 -25.214 14.721 1.00 34.25 362 ARG A C 1
ATOM 2788 O O . ARG A 1 362 ? -22.403 -25.064 14.186 1.00 34.25 362 ARG A O 1
ATOM 2795 N N . ARG A 1 363 ? -23.677 -25.643 15.976 1.00 32.91 363 ARG A N 1
ATOM 2796 C CA . ARG A 1 363 ? -22.842 -26.525 16.819 1.00 32.91 363 ARG A CA 1
ATOM 2797 C C . ARG A 1 363 ? -21.331 -26.528 16.533 1.00 32.91 363 ARG A C 1
ATOM 2799 O O . ARG A 1 363 ? -20.864 -27.199 15.618 1.00 32.91 363 ARG A O 1
ATOM 2806 N N . ALA A 1 364 ? -20.586 -25.905 17.444 1.00 29.16 364 ALA A N 1
ATOM 2807 C CA . ALA A 1 364 ? -19.162 -26.143 17.650 1.00 29.16 364 ALA A CA 1
ATOM 2808 C C . ALA A 1 364 ? -18.864 -27.641 17.890 1.00 29.16 364 ALA A C 1
ATOM 2810 O O . ALA A 1 364 ? -19.597 -28.285 18.652 1.00 29.16 364 ALA A O 1
ATOM 2811 N N . PRO A 1 365 ? -17.780 -28.208 17.330 1.00 28.55 365 PRO A N 1
ATOM 2812 C CA . PRO A 1 365 ? -17.154 -29.379 17.916 1.00 28.55 365 PRO A CA 1
ATOM 2813 C C . PRO A 1 365 ? -16.477 -28.946 19.218 1.00 28.55 365 PRO A C 1
ATOM 2815 O O . PRO A 1 365 ? -15.588 -28.095 19.229 1.00 28.55 365 PRO A O 1
ATOM 2818 N N . VAL A 1 366 ? -16.928 -29.534 20.321 1.00 27.69 366 VAL A N 1
ATOM 2819 C CA . VAL A 1 366 ? -16.238 -29.490 21.608 1.00 27.69 366 VAL A CA 1
ATOM 2820 C C . VAL A 1 366 ? -14.901 -30.207 21.435 1.00 27.69 366 VAL A C 1
ATOM 2822 O O . VAL A 1 366 ? -14.884 -31.409 21.183 1.00 27.69 366 VAL A O 1
ATOM 2825 N N . PHE A 1 367 ? -13.795 -29.489 21.598 1.00 25.30 367 PHE A N 1
ATOM 2826 C CA . PHE A 1 367 ? -12.515 -30.109 21.918 1.00 25.30 367 PHE A CA 1
ATOM 2827 C C . PHE A 1 367 ? -12.245 -29.869 23.406 1.00 25.30 367 PHE A C 1
ATOM 2829 O O . PHE A 1 367 ? -12.098 -28.736 23.859 1.00 25.30 367 PHE A O 1
ATOM 2836 N N . HIS A 1 368 ? -12.309 -30.963 24.162 1.00 23.62 368 HIS A N 1
ATOM 2837 C CA . HIS A 1 368 ? -11.879 -31.077 25.554 1.00 23.62 368 HIS A CA 1
ATOM 2838 C C . HIS A 1 368 ? -10.348 -31.301 25.607 1.00 23.62 368 HIS A C 1
ATOM 2840 O O . HIS A 1 368 ? -9.775 -31.666 24.582 1.00 23.62 368 HIS A O 1
ATOM 2846 N N . PRO A 1 369 ? -9.732 -31.071 26.782 1.00 35.28 369 PRO A N 1
ATOM 2847 C CA . PRO A 1 369 ? -8.621 -30.145 27.045 1.00 35.28 369 PRO A CA 1
ATOM 2848 C C . PRO A 1 369 ? -7.284 -30.442 26.368 1.00 35.28 369 PRO A C 1
ATOM 2850 O O . PRO A 1 369 ? -6.978 -31.630 26.122 1.00 35.28 369 PRO A O 1
#

pLDDT: mean 86.48, std 22.03, range [23.62, 98.94]

Nearest PDB structures (foldseek):
  6ho6-assembly1_A  TM=2.470E-01  e=5.351E+00  Mycobacterium tuberculosis CDC1551

Sequence (369 aa):
RGTGTPENYSRLYNDAAAAYALALRWRISDSAAYADAAVRILNAWSSTLKAINGTSDKYLASGIYGYQMANAAELMRAYPGWAAVDFTRFQNMMLAIFYPMNHAFLTDHNGACGSHYWANWDLSNMASMISIGILCDNRTIYNEAVDYFKTGAGTGAIANAVWYLHPGNLGQWQESGRDQGHALLGPALMGPFCEMAWNQGDDLYGHDGNRFLKGAEYVAQFNLGKSVPYATYNNCDNVNQTVISDSGRGGLCPEWELIYNHYVNRKGLAAPNSQAYAALVRPEGGGGDYGPNSGGYDQLGYGTLMFTLPQATPIFPPAKRTKTSAPSGVFVSNMLGRVIWMPRRESTGIYVLKIPESEMNRRAPVFHP

Foldseek 3Di:
DEDDDDDDLVVLLVLLLQLQVLLVVCVVPVDVVSLVSSLVSLLVCLVPPDEQDYDLCSLLSLLLSLLSSLNSLQSSVPPPPNDPVSLVSSLCCLVPYRLVSLVCCQVCVVVDFQAPDFQLSNLSSLSNQLSSCQSNLNVVSNVVSVVCLCDGRHCNNLCNQQVDQDPVRQTAGQCQLPALLVLVSNLLSVLSSQVSCLQLQDRPCPPPNNSSLSSVLNSLCVLVVHDDDDDWDAGPVRPIRRDGDHHCRNQAAARLLSSCLVCCQQVVHDRPSSVVNCVVCPPKDAQCPRHPDCSSSSHGHRSNVVRDDPRDDHDHRDDQDDDDDDDPDDDDDDDDDDFDFDFDDDPSSHGGGDTDPVVPPDDDDDDDD